Protein AF-A0A839TSL4-F1 (afdb_monomer_lite)

Organism: NCBI:txid297318

pLDDT: mean 90.88, std 10.9, range [43.31, 98.94]

Radius of gyration: 30.52 Å; chains: 1; bounding box: 76×39×92 Å

Sequence (622 aa):
MANESVNTYAGLSAAISSAPADGTQFTIEVTGDISNFGNALTIASGKNIVITSDANGLWTLTKSTSGFHFIVNGTLTLENILLNGNWNGVTTTSRFGGVTVGTASIAGGVLYLNAGAEVFNCFTSTAAEGGGITCVNGGTVIVDGATIRDNTKTGTNGGGGFYVNGPASIFIMNGGIITGNRATSNTTGSGGGISATTSSSVTINGGLISRNTAAINGGGVSCGSGAGFTMAGGTISENTSLSIGPTGDPSSTFGAGVFVSNGPFTMTGGTISRNILPRGNGGGISINSTIAATSASILISGGTISGNETTSSGSGGGIYINLSATTAVAVSISRSTISGNSSAINGGGVYVNSSTTARAAIIVSDSDIIGNRTNSNGGGIYGGNFSTIEIHDSTISNNVSTASNSTSNGGGGIFGNTSSQITVGSSIISGNSTTSNGGGIYGGGASSQVNVIGSRIFENLATVNGGGIFGFNNCQITVTGGAVIGGEQGNRAGNGGGICGFGGASGPSLVTIDGAAVVGNVASTNGGGVYLTGSSGNVSILVMESGAIAGNTALNGGGIHTGGTTYNNLTTGSGAVFGGNTSTAAFLPPANAAFVHPNILFASASIANHPVNNYDINFISG

InterPro domains:
  IPR006626 Parallel beta-helix repeat [SM00710] (73-103)
  IPR006626 Parallel beta-helix repeat [SM00710] (138-166)
  IPR006626 Parallel beta-helix repeat [SM00710] (173-198)
  IPR006626 Parallel beta-helix repeat [SM00710] (199-225)
  IPR006626 Parallel beta-helix repeat [SM00710] (226-262)
  IPR006626 Parallel beta-helix repeat [SM00710] (267-289)
  IPR006626 Parallel beta-helix repeat [SM00710] (295-323)
  IPR006626 Parallel beta-helix repeat [SM00710] (328-354)
  IPR006626 Parallel beta-helix repeat [SM00710] (513-534)
  IPR011050 Pectin lyase fold/virulence factor [SSF51126] (7-326)
  IPR011050 Pectin lyase fold/virulence factor [SSF51126] (294-583)

Foldseek 3Di:
DAPEEDAELVRVLVQLVPADLQQDEHEYEYAEEHQDQEEARENAHSGAYEYAYDPPAQYEDEYDDFDENYEFLHEYEYESYEWAQPDPPDPPGAWGYAYEADDPPGAEGEYHAAANYEFENIQGQDEQWEQHYEWDRQYEYEYHHYEFEHGEYEHYAYEQRYEFEAQNTEYEYQEHEQEHGEYQYQEDFYAQRYTYEHNYEYEYNEYEQEHGEYQAAHLRYEYEHAHAYEYAEYEQAHGEHANNHPVPDLADAHARRYEHEQYAYYHQEYEFEHAEYAGHEHQRYTYEHLDAPPHYAQYANYYEQEHGEHHARYEAQRYHYEYNYLEEYEHEHHHYEQEHGEYAEYAQREEYADHPRYEHEYAHENYEQEQGEYAAEAQRYEDHANYEYHAYNYEQALGEYAHDDDPFDYAQRYEYEALYEYEHECYEFALGEYQGEHQHGEFEHANTEAHYANYEFAHGEYAAYASRYEYYAQYEYAHYHAYEQYDCRHAEYQEQSRYEWEHEPNATHEYEAENYEQAQAEHAAFASRYEWYYDVPRTHAYDYAAYEQENAEYQFASRYETPDQQCPRYAYHQRYEYANADHDDWAADDPCNCVSCVRQCHYPHDPYNGLCGRRHYGHDDD

Structure (mmCIF, N/CA/C/O backbone):
data_AF-A0A839TSL4-F1
#
_entry.id   AF-A0A839TSL4-F1
#
loop_
_atom_site.group_PDB
_atom_site.id
_atom_site.type_symbol
_atom_site.label_atom_id
_atom_site.label_alt_id
_atom_site.label_comp_id
_atom_site.label_asym_id
_atom_site.label_entity_id
_atom_site.label_seq_id
_atom_site.pdbx_PDB_ins_code
_atom_site.Cartn_x
_atom_site.Cartn_y
_atom_site.Cartn_z
_atom_site.occupancy
_atom_site.B_iso_or_equiv
_atom_site.auth_seq_id
_atom_site.auth_comp_id
_atom_site.auth_asym_id
_atom_site.auth_atom_id
_atom_site.pdbx_PDB_model_num
ATOM 1 N N . MET A 1 1 ? -40.064 -5.586 26.794 1.00 61.91 1 MET A N 1
ATOM 2 C CA . MET A 1 1 ? -40.509 -4.661 27.860 1.00 61.91 1 MET A CA 1
ATOM 3 C C . MET A 1 1 ? -39.358 -4.533 28.835 1.00 61.91 1 MET A C 1
ATOM 5 O O . MET A 1 1 ? -38.753 -5.562 29.121 1.00 61.91 1 MET A O 1
ATOM 9 N N . ALA A 1 2 ? -39.015 -3.315 29.256 1.00 77.00 2 ALA A N 1
ATOM 10 C CA . ALA A 1 2 ? -37.927 -3.088 30.204 1.00 77.00 2 ALA A CA 1
ATOM 11 C C . ALA A 1 2 ? -38.200 -3.811 31.533 1.00 77.00 2 ALA A C 1
ATOM 13 O O . ALA A 1 2 ? -39.355 -3.954 31.938 1.00 77.00 2 ALA A O 1
ATOM 14 N N . ASN A 1 3 ? -37.144 -4.292 32.187 1.00 94.00 3 ASN A N 1
ATOM 15 C CA . ASN A 1 3 ? -37.243 -4.895 33.513 1.00 94.00 3 ASN A CA 1
ATOM 16 C C . ASN A 1 3 ? -37.333 -3.813 34.596 1.00 94.00 3 ASN A C 1
ATOM 18 O O . ASN A 1 3 ? -38.088 -3.975 35.549 1.00 94.00 3 ASN A O 1
ATOM 22 N N . GLU A 1 4 ? -36.602 -2.709 34.420 1.00 94.38 4 GLU A N 1
ATOM 23 C CA . GLU A 1 4 ? -36.649 -1.522 35.277 1.00 94.38 4 GLU A CA 1
ATOM 24 C C . GLU A 1 4 ? -36.501 -0.241 34.439 1.00 94.38 4 GLU A C 1
ATOM 26 O O . GLU A 1 4 ? -35.842 -0.257 33.397 1.00 94.38 4 GLU A O 1
ATOM 31 N N . SER A 1 5 ? -37.070 0.870 34.921 1.00 96.44 5 SER A N 1
ATOM 32 C CA . SER A 1 5 ? -36.901 2.208 34.334 1.00 96.44 5 SER A CA 1
ATOM 33 C C . SER A 1 5 ? -36.324 3.172 35.379 1.00 96.44 5 SER A C 1
ATOM 35 O O . SER A 1 5 ? -36.800 3.216 36.515 1.00 96.44 5 SER A O 1
ATOM 37 N N . VAL A 1 6 ? -35.295 3.945 35.021 1.00 97.56 6 VAL A N 1
ATOM 38 C CA . VAL A 1 6 ? -34.509 4.770 35.957 1.00 97.56 6 VAL A CA 1
ATOM 39 C C . VAL A 1 6 ? -34.157 6.142 35.372 1.00 97.56 6 VAL A C 1
ATOM 41 O O . VAL A 1 6 ? -33.946 6.288 34.177 1.00 97.56 6 VAL A O 1
ATOM 44 N N . ASN A 1 7 ? -34.018 7.158 36.224 1.00 96.12 7 ASN A N 1
ATOM 45 C CA . ASN A 1 7 ? -33.558 8.504 35.834 1.00 96.12 7 ASN A CA 1
ATOM 46 C C . ASN A 1 7 ? -32.541 9.106 36.821 1.00 96.12 7 ASN A C 1
ATOM 48 O O . ASN A 1 7 ? -32.287 10.307 36.823 1.00 96.12 7 ASN A O 1
ATOM 52 N N . THR A 1 8 ? -31.962 8.282 37.699 1.00 98.06 8 THR A N 1
ATOM 53 C CA . THR A 1 8 ? -30.935 8.710 38.657 1.00 98.06 8 THR A CA 1
ATOM 54 C C . THR A 1 8 ? -29.795 7.703 38.714 1.00 98.06 8 THR A C 1
ATOM 56 O O . THR A 1 8 ? -29.996 6.507 38.500 1.00 98.06 8 THR A O 1
ATOM 59 N N . TYR A 1 9 ? -28.596 8.168 39.079 1.00 97.81 9 TYR A N 1
ATOM 60 C CA . TYR A 1 9 ? -27.436 7.299 39.308 1.00 97.81 9 TYR A CA 1
ATOM 61 C C . TYR A 1 9 ? -27.724 6.205 40.353 1.00 97.81 9 TYR A C 1
ATOM 63 O O . TYR A 1 9 ? -27.360 5.047 40.160 1.00 97.81 9 TYR A O 1
ATOM 71 N N . ALA A 1 10 ? -28.404 6.556 41.451 1.00 97.88 10 ALA A N 1
ATOM 72 C CA . ALA A 1 10 ? -28.753 5.602 42.502 1.00 97.88 10 ALA A CA 1
ATOM 73 C C . ALA A 1 10 ? -29.732 4.529 42.000 1.00 97.88 10 ALA A C 1
ATOM 75 O O . ALA A 1 10 ? -29.532 3.352 42.292 1.00 97.88 10 ALA A O 1
ATOM 76 N N . GLY A 1 11 ? -30.735 4.926 41.206 1.00 98.06 11 GLY A N 1
ATOM 77 C CA . GLY A 1 11 ? -31.671 3.997 40.572 1.00 98.06 11 GLY A CA 1
ATOM 78 C C . GLY A 1 11 ? -30.964 3.034 39.624 1.00 98.06 11 GLY A C 1
ATOM 79 O O . GLY A 1 11 ? -31.117 1.826 39.756 1.00 98.06 11 GLY A O 1
ATOM 80 N N . LEU A 1 12 ? -30.105 3.548 38.738 1.00 98.31 12 LEU A N 1
ATOM 81 C CA . LEU A 1 12 ? -29.331 2.712 37.817 1.00 98.31 12 LEU A CA 1
ATOM 82 C C . LEU A 1 12 ? -28.403 1.733 38.557 1.00 98.31 12 LEU A C 1
ATOM 84 O O . LEU A 1 12 ? -28.317 0.560 38.201 1.00 98.31 12 LEU A O 1
ATOM 88 N N . SER A 1 13 ? -27.733 2.193 39.616 1.00 98.25 13 SER A N 1
ATOM 89 C CA . SER A 1 13 ? -26.886 1.347 40.466 1.00 98.25 13 SER A CA 1
ATOM 90 C C . SER A 1 13 ? -27.680 0.222 41.146 1.00 98.25 13 SER A C 1
ATOM 92 O O . SER A 1 13 ? -27.231 -0.928 41.182 1.00 98.25 13 SER A O 1
ATOM 94 N N . ALA A 1 14 ? -28.878 0.534 41.655 1.00 98.12 14 ALA A N 1
ATOM 95 C CA . ALA A 1 14 ? -29.768 -0.441 42.278 1.00 98.12 14 ALA A CA 1
ATOM 96 C C . ALA A 1 14 ? -30.274 -1.480 41.265 1.00 98.12 14 ALA A C 1
ATOM 98 O O . ALA A 1 14 ? -30.169 -2.673 41.543 1.00 98.12 14 ALA A O 1
ATOM 99 N N . ALA A 1 15 ? -30.702 -1.039 40.078 1.00 98.31 15 ALA A N 1
ATOM 100 C CA . ALA A 1 15 ? -31.161 -1.899 38.986 1.00 98.31 15 ALA A CA 1
ATOM 101 C C . ALA A 1 15 ? -30.065 -2.867 38.502 1.00 98.31 15 ALA A C 1
ATOM 103 O O . ALA A 1 15 ? -30.277 -4.066 38.330 1.00 98.31 15 ALA A O 1
ATOM 104 N N . ILE A 1 16 ? -28.832 -2.373 38.339 1.00 98.25 16 ILE A N 1
ATOM 105 C CA . ILE A 1 16 ? -27.687 -3.231 37.998 1.00 98.25 16 ILE A CA 1
ATOM 106 C C . ILE A 1 16 ? -27.415 -4.236 39.119 1.00 98.25 16 ILE A C 1
ATOM 108 O O . ILE A 1 16 ? -27.064 -5.385 38.846 1.00 98.25 16 ILE A O 1
ATOM 112 N N . SER A 1 17 ? -27.566 -3.832 40.381 1.00 97.56 17 SER A N 1
ATOM 113 C CA . SER A 1 17 ? -27.331 -4.701 41.536 1.00 97.56 17 SER A CA 1
ATOM 114 C C . SER A 1 17 ? -28.397 -5.797 41.666 1.00 97.56 17 SER A C 1
ATOM 116 O O . SER A 1 17 ? -28.023 -6.938 41.945 1.00 97.56 17 SER A O 1
ATOM 118 N N . SER A 1 18 ? -29.672 -5.486 41.398 1.00 96.62 18 SER A N 1
ATOM 119 C CA . SER A 1 18 ? -30.820 -6.408 41.478 1.00 96.62 18 SER A CA 1
ATOM 120 C C . SER A 1 18 ? -30.852 -7.447 40.354 1.00 96.62 18 SER A C 1
ATOM 122 O O . SER A 1 18 ? -31.370 -8.544 40.558 1.00 96.62 18 SER A O 1
ATOM 124 N N . ALA A 1 19 ? -30.268 -7.135 39.192 1.00 97.44 19 ALA A N 1
ATOM 125 C CA . ALA A 1 19 ? -30.267 -8.024 38.036 1.00 97.44 19 ALA A CA 1
ATOM 126 C C . ALA A 1 19 ? -29.684 -9.423 38.346 1.00 97.44 19 ALA A C 1
ATOM 128 O O . ALA A 1 19 ? -28.679 -9.525 39.066 1.00 97.44 19 ALA A O 1
ATOM 129 N N . PRO A 1 20 ? -30.249 -10.505 37.783 1.00 96.06 20 PRO A N 1
ATOM 130 C CA . PRO A 1 20 ? -29.781 -11.861 38.043 1.00 96.06 20 PRO A CA 1
ATOM 131 C C . PRO A 1 20 ? -28.359 -12.088 37.506 1.00 96.06 20 PRO A C 1
ATOM 133 O O . PRO A 1 20 ? -27.945 -11.513 36.499 1.00 96.06 20 PRO A O 1
ATOM 136 N N . ALA A 1 21 ? -27.595 -12.931 38.205 1.00 95.50 21 ALA A N 1
ATOM 137 C CA . ALA A 1 21 ? -26.231 -13.323 37.838 1.00 95.50 21 ALA A CA 1
ATOM 138 C C . ALA A 1 21 ? -26.186 -14.748 37.250 1.00 95.50 21 ALA A C 1
ATOM 140 O O . ALA A 1 21 ? -25.298 -15.534 37.574 1.00 95.50 21 ALA A O 1
ATOM 141 N N . ASP A 1 22 ? -27.176 -15.087 36.423 1.00 94.94 22 ASP A N 1
ATOM 142 C CA . ASP A 1 22 ? -27.363 -16.398 35.784 1.00 94.94 22 ASP A CA 1
ATOM 143 C C . ASP A 1 22 ? -27.288 -16.340 34.242 1.00 94.94 22 ASP A C 1
ATOM 145 O O . ASP A 1 22 ? -27.581 -17.318 33.559 1.00 94.94 22 ASP A O 1
ATOM 149 N N . GLY A 1 23 ? -26.880 -15.194 33.688 1.00 93.31 23 GLY A N 1
ATOM 150 C CA . GLY A 1 23 ? -26.771 -14.932 32.253 1.00 93.31 23 GLY A CA 1
ATOM 151 C C . GLY A 1 23 ? -28.055 -14.419 31.595 1.00 93.31 23 GLY A C 1
ATOM 152 O O . GLY A 1 23 ? -28.010 -14.004 30.432 1.00 93.31 23 GLY A O 1
ATOM 153 N N . THR A 1 24 ? -29.180 -14.395 32.315 1.00 96.06 24 THR A N 1
ATOM 154 C CA . THR A 1 24 ? -30.450 -13.881 31.791 1.00 96.06 24 THR A CA 1
ATOM 155 C C . THR A 1 24 ? -30.328 -12.397 31.456 1.00 96.06 24 THR A C 1
ATOM 157 O O . THR A 1 24 ? -29.818 -11.609 32.254 1.00 96.06 24 THR A O 1
ATOM 160 N N . GLN A 1 25 ? -30.797 -12.010 30.265 1.00 97.62 25 GLN A N 1
ATOM 161 C CA . GLN A 1 25 ? -30.801 -10.612 29.843 1.00 97.62 25 GLN A CA 1
ATOM 162 C C . GLN A 1 25 ? -31.725 -9.781 30.742 1.00 97.62 25 GLN A C 1
ATOM 164 O O . GLN A 1 25 ? -32.892 -10.124 30.932 1.00 97.62 25 GLN A O 1
ATOM 169 N N . PHE A 1 26 ? -31.206 -8.666 31.247 1.00 98.19 26 PHE A N 1
ATOM 170 C CA . PHE A 1 26 ? -31.924 -7.709 32.076 1.00 98.19 26 PHE A CA 1
ATOM 171 C C . PHE A 1 26 ? -31.821 -6.311 31.460 1.00 98.19 26 PHE A C 1
ATOM 173 O O . PHE A 1 26 ? -30.732 -5.748 31.348 1.00 98.19 26 PHE A O 1
ATOM 180 N N . THR A 1 27 ? -32.956 -5.762 31.034 1.00 98.38 27 THR A N 1
ATOM 181 C CA . THR A 1 27 ? -33.043 -4.475 30.333 1.00 98.38 27 THR A CA 1
ATOM 182 C C . THR A 1 27 ? -33.408 -3.355 31.296 1.00 98.38 27 THR A C 1
ATOM 184 O O . THR A 1 27 ? -34.450 -3.411 31.949 1.00 98.38 27 THR A O 1
ATOM 187 N N . ILE A 1 28 ? -32.572 -2.323 31.338 1.00 98.56 28 ILE A N 1
ATOM 188 C CA . ILE A 1 28 ? -32.767 -1.100 32.110 1.00 98.56 28 ILE A CA 1
ATOM 189 C C . ILE A 1 28 ? -33.008 0.045 31.130 1.00 98.56 28 ILE A C 1
ATOM 191 O O . ILE A 1 28 ? -32.162 0.346 30.286 1.00 98.56 28 ILE A O 1
ATOM 195 N N . GLU A 1 29 ? -34.158 0.687 31.260 1.00 98.06 29 GLU A N 1
ATOM 196 C CA . GLU A 1 29 ? -34.546 1.837 30.454 1.00 98.06 29 GLU A CA 1
ATOM 197 C C . GLU A 1 29 ? -34.241 3.136 31.212 1.00 98.06 29 GLU A C 1
ATOM 199 O O . GLU A 1 29 ? -34.671 3.336 32.347 1.00 98.06 29 GLU A O 1
ATOM 204 N N . VAL A 1 30 ? -33.470 4.030 30.606 1.00 98.25 30 VAL A N 1
ATOM 205 C CA . VAL A 1 30 ? -33.179 5.360 31.137 1.00 98.25 30 VAL A CA 1
ATOM 206 C C . VAL A 1 30 ? -34.250 6.319 30.629 1.00 98.25 30 VAL A C 1
ATOM 208 O O . VAL A 1 30 ? -34.520 6.351 29.434 1.00 98.25 30 VAL A O 1
ATOM 211 N N . THR A 1 31 ? -34.862 7.096 31.522 1.00 97.50 31 THR A N 1
ATOM 212 C CA . THR A 1 31 ? -36.000 7.986 31.197 1.00 97.50 31 THR A CA 1
ATOM 213 C C . THR A 1 31 ? -35.674 9.477 31.344 1.00 97.50 31 THR A C 1
ATOM 215 O O . THR A 1 31 ? -36.562 10.329 31.345 1.00 97.50 31 THR A O 1
ATOM 218 N N . GLY A 1 32 ? -34.395 9.808 31.525 1.00 97.69 32 GLY A N 1
ATOM 219 C CA . GLY A 1 32 ? -33.907 11.174 31.689 1.00 97.69 32 GLY A CA 1
ATOM 220 C C . GLY A 1 32 ? -32.389 11.233 31.845 1.00 97.69 32 GLY A C 1
ATOM 221 O O . GLY A 1 32 ? -31.753 10.236 32.193 1.00 97.69 32 GLY A O 1
ATOM 222 N N . ASP A 1 33 ? -31.803 12.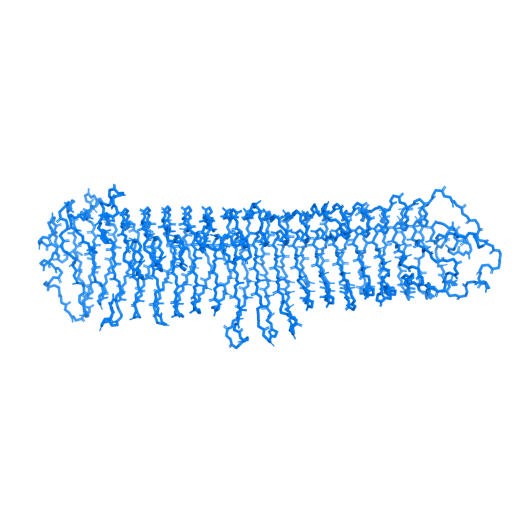411 31.625 1.00 98.12 33 ASP A N 1
ATOM 223 C CA . ASP A 1 33 ? -30.367 12.628 31.821 1.00 98.12 33 ASP A CA 1
ATOM 224 C C . ASP A 1 33 ? -29.932 12.347 33.267 1.00 98.12 33 ASP A C 1
ATOM 226 O O . ASP A 1 33 ? -30.522 12.836 34.233 1.00 98.12 33 ASP A O 1
ATOM 230 N N . ILE A 1 34 ? -28.815 11.633 33.416 1.00 98.06 34 ILE A N 1
ATOM 231 C CA . I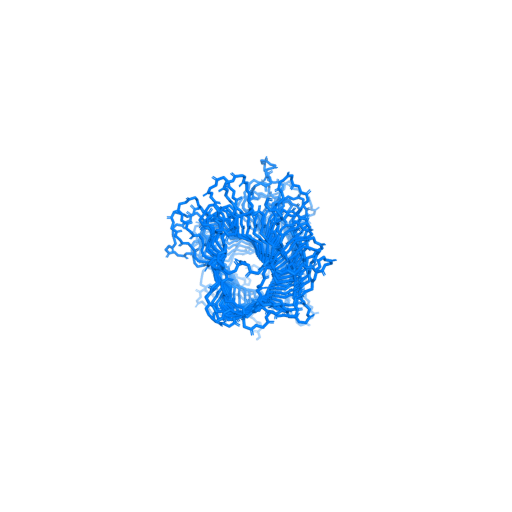LE A 1 34 ? -28.140 11.421 34.698 1.00 98.06 34 ILE A CA 1
ATOM 232 C C . ILE A 1 34 ? -26.883 12.291 34.704 1.00 98.06 34 ILE A C 1
ATOM 234 O O . ILE A 1 34 ? -25.802 11.874 34.288 1.00 98.06 34 ILE A O 1
ATOM 238 N N . SER A 1 35 ? -27.024 13.529 35.179 1.00 95.81 35 SER A N 1
ATOM 239 C CA . SER A 1 35 ? -25.956 14.543 35.160 1.00 95.81 35 SER A CA 1
ATOM 240 C C . SER A 1 35 ? -24.891 14.371 36.252 1.00 95.81 35 SER A C 1
ATOM 242 O O . SER A 1 35 ? -23.839 15.008 36.212 1.00 95.81 35 SER A O 1
ATOM 244 N N . ASN A 1 36 ? -25.154 13.519 37.244 1.00 94.00 36 ASN A N 1
ATOM 245 C CA . ASN A 1 36 ? -24.323 13.324 38.427 1.00 94.00 36 ASN A CA 1
ATOM 246 C C . ASN A 1 36 ? -23.755 11.900 38.526 1.00 94.00 36 ASN A C 1
ATOM 248 O O . ASN A 1 36 ? -23.693 11.343 39.624 1.00 94.00 36 ASN A O 1
ATOM 252 N N . PHE A 1 37 ? -23.329 11.307 37.406 1.00 96.88 37 PHE A N 1
ATOM 253 C CA . PHE A 1 37 ? -22.828 9.934 37.392 1.00 96.88 37 PHE A CA 1
ATOM 254 C C . PHE A 1 37 ? -21.549 9.800 38.238 1.00 96.88 37 PHE A C 1
ATOM 256 O O . PHE A 1 37 ? -20.458 10.244 37.851 1.00 96.88 37 PHE A O 1
ATOM 263 N N . GLY A 1 38 ? -21.722 9.190 39.414 1.00 94.25 38 GLY A N 1
ATOM 264 C CA . GLY A 1 38 ? -20.714 9.030 40.457 1.00 94.25 38 GLY A CA 1
ATOM 265 C C . GLY A 1 38 ? -19.699 7.941 40.130 1.00 94.25 38 GLY A C 1
ATOM 266 O O . GLY A 1 38 ? -19.148 7.908 39.037 1.00 94.25 38 GLY A O 1
ATOM 267 N N . ASN A 1 39 ? -19.395 7.064 41.084 1.00 95.12 39 ASN A N 1
ATOM 268 C CA . ASN A 1 39 ? -18.404 6.000 40.890 1.00 95.12 39 ASN A CA 1
ATOM 269 C C . ASN A 1 39 ? -18.781 5.050 39.738 1.00 95.12 39 ASN A C 1
ATOM 271 O O . ASN A 1 39 ? -19.937 4.966 39.335 1.00 95.12 39 ASN A O 1
ATOM 275 N N . ALA A 1 40 ? -17.792 4.324 39.214 1.00 96.06 40 ALA A N 1
ATOM 276 C CA . ALA A 1 40 ? -18.041 3.353 38.155 1.00 96.06 40 ALA A CA 1
ATOM 277 C C . ALA A 1 40 ? -19.028 2.268 38.619 1.00 96.06 40 ALA A C 1
ATOM 279 O O . ALA A 1 40 ? -18.893 1.736 39.724 1.00 96.06 40 ALA A O 1
ATOM 280 N N . LEU A 1 41 ? -19.988 1.922 37.761 1.00 98.00 41 LEU A N 1
ATOM 281 C CA . LEU A 1 41 ? -20.933 0.834 37.997 1.00 98.00 41 LEU A CA 1
ATOM 282 C C . LEU A 1 41 ? -20.373 -0.467 37.412 1.00 98.00 41 LEU A C 1
ATOM 284 O O . LEU A 1 41 ? -20.018 -0.540 36.234 1.00 98.00 41 LEU A O 1
ATOM 288 N N . THR A 1 42 ? -20.272 -1.501 38.245 1.00 96.81 42 THR A N 1
ATOM 289 C CA . THR A 1 42 ? -19.678 -2.784 37.849 1.00 96.81 42 THR A CA 1
ATOM 290 C C . THR A 1 42 ? -20.744 -3.751 37.354 1.00 96.81 42 THR A C 1
ATOM 292 O O . THR A 1 42 ? -21.632 -4.151 38.105 1.00 96.81 42 THR A O 1
ATOM 295 N N . ILE A 1 43 ? -20.597 -4.209 36.114 1.00 97.69 43 ILE A N 1
ATOM 296 C CA . ILE A 1 43 ? -21.332 -5.344 35.564 1.00 97.69 43 ILE A CA 1
ATOM 297 C C . ILE A 1 43 ? -20.550 -6.606 35.924 1.00 97.69 43 ILE A C 1
ATOM 299 O O . ILE A 1 43 ? -19.547 -6.936 35.288 1.00 97.69 43 ILE A O 1
ATOM 303 N N . ALA A 1 44 ? -20.954 -7.266 37.007 1.00 95.12 44 ALA A N 1
ATOM 304 C CA . ALA A 1 44 ? -20.281 -8.459 37.513 1.00 95.12 44 ALA A CA 1
ATOM 305 C C . ALA A 1 44 ? -20.391 -9.650 36.543 1.00 95.12 44 ALA A C 1
ATOM 307 O O . ALA A 1 44 ? -21.309 -9.716 35.725 1.00 95.12 44 ALA A O 1
ATOM 308 N N . SER A 1 45 ? -19.466 -10.608 36.667 1.00 92.94 45 SER A N 1
ATOM 309 C CA . SER A 1 45 ? -19.540 -11.873 35.925 1.00 92.94 45 SER A CA 1
ATOM 310 C C . SER A 1 45 ? -20.885 -12.571 36.168 1.00 92.94 45 SER A C 1
ATOM 312 O O . SER A 1 45 ? -21.453 -12.474 37.257 1.00 92.94 45 SER A O 1
ATOM 314 N N . GLY A 1 46 ? -21.418 -13.225 35.136 1.00 93.31 46 GLY A N 1
ATOM 315 C CA . GLY A 1 46 ? -22.746 -13.845 35.151 1.00 93.31 46 GLY A CA 1
ATOM 316 C C . GLY A 1 46 ? -23.917 -12.883 34.919 1.00 93.31 46 GLY A C 1
ATOM 317 O O . GLY A 1 46 ? -25.012 -13.352 34.635 1.00 93.31 46 GLY A O 1
ATOM 318 N N . LYS A 1 47 ? -23.731 -11.555 34.981 1.00 96.94 47 LYS A N 1
ATOM 319 C CA . LYS A 1 47 ? -24.792 -10.595 34.622 1.00 96.94 47 LYS A CA 1
ATOM 320 C C . LYS A 1 47 ? -24.803 -10.307 33.119 1.00 96.94 47 LYS A C 1
ATOM 322 O O . LYS A 1 47 ? -23.743 -10.213 32.497 1.00 96.94 47 LYS A O 1
ATOM 327 N N . ASN A 1 48 ? -25.996 -10.108 32.562 1.00 97.94 48 ASN A N 1
ATOM 328 C CA . ASN A 1 48 ? -26.224 -9.697 31.177 1.00 97.94 48 ASN A CA 1
ATOM 329 C C . ASN A 1 48 ? -27.175 -8.494 31.157 1.00 97.94 48 ASN A C 1
ATOM 331 O O . ASN A 1 48 ? -28.385 -8.650 31.289 1.00 97.94 48 ASN A O 1
ATOM 335 N N . ILE A 1 49 ? -26.615 -7.289 31.061 1.00 98.75 49 ILE A N 1
ATOM 336 C CA . ILE A 1 49 ? -27.351 -6.029 31.188 1.00 98.75 49 ILE A CA 1
ATOM 337 C C . ILE A 1 49 ? -27.491 -5.358 29.825 1.00 98.75 49 ILE A C 1
ATOM 339 O O . ILE A 1 49 ? -26.506 -5.214 29.103 1.00 98.75 49 ILE A O 1
ATOM 343 N N . VAL A 1 50 ? -28.690 -4.873 29.513 1.00 98.69 50 VAL A N 1
ATOM 344 C CA . VAL A 1 50 ? -28.945 -3.931 28.416 1.00 98.69 50 VAL A CA 1
ATOM 345 C C . VAL A 1 50 ? -29.320 -2.588 29.030 1.00 98.69 50 VAL A C 1
ATOM 347 O O . VAL A 1 50 ? -30.217 -2.540 29.866 1.00 98.69 50 VAL A O 1
ATOM 350 N N . ILE A 1 51 ? -28.646 -1.510 28.638 1.00 98.62 51 ILE A N 1
ATOM 351 C CA . ILE A 1 51 ? -29.015 -0.139 29.009 1.00 98.62 51 ILE A CA 1
ATOM 352 C C . ILE A 1 51 ? -29.422 0.593 27.739 1.00 98.62 51 ILE A C 1
ATOM 354 O O . ILE A 1 51 ? -28.640 0.668 26.787 1.00 98.62 51 ILE A O 1
ATOM 358 N N . THR A 1 52 ? -30.629 1.148 27.748 1.00 98.38 52 THR A N 1
ATOM 359 C CA . THR A 1 52 ? -31.158 1.923 26.628 1.00 98.38 52 THR A CA 1
ATOM 360 C C . THR A 1 52 ? -31.964 3.121 27.094 1.00 98.38 52 THR A C 1
ATOM 362 O O . THR A 1 52 ? -32.377 3.156 28.249 1.00 98.38 52 THR A O 1
ATOM 365 N N . SER A 1 53 ? -32.160 4.115 26.232 1.00 97.19 53 SER A N 1
ATOM 366 C CA . SER A 1 53 ? -33.104 5.199 26.506 1.00 97.19 53 SER A CA 1
ATOM 367 C C . SER A 1 53 ? -34.540 4.783 26.196 1.00 97.19 53 SER A C 1
ATOM 369 O O . SER A 1 53 ? -34.780 3.933 25.338 1.00 97.19 53 SER A O 1
ATOM 371 N N . ASP A 1 54 ? -35.492 5.406 26.884 1.00 93.00 54 ASP A N 1
ATOM 372 C CA . ASP A 1 54 ? -36.906 5.285 26.553 1.00 93.00 54 ASP A CA 1
ATOM 373 C C . ASP A 1 54 ? -37.253 5.937 25.204 1.00 93.00 54 ASP A C 1
ATOM 375 O O . ASP A 1 54 ? -36.458 6.622 24.560 1.00 93.00 54 ASP A O 1
ATOM 379 N N . ALA A 1 55 ? -38.498 5.750 24.770 1.00 89.19 55 ALA A N 1
ATOM 380 C CA . ALA A 1 55 ? -38.988 6.329 23.521 1.00 89.19 55 ALA A CA 1
ATOM 381 C C . ALA A 1 55 ? -39.085 7.871 23.535 1.00 89.19 55 ALA A C 1
ATOM 383 O O . ALA A 1 55 ? -39.394 8.462 22.499 1.00 89.19 55 ALA A O 1
ATOM 384 N N . ASN A 1 56 ? -38.867 8.528 24.683 1.00 85.12 56 ASN A N 1
ATOM 385 C CA . ASN A 1 56 ? -39.051 9.972 24.833 1.00 85.12 56 ASN A CA 1
ATOM 386 C C . ASN A 1 56 ? -37.800 10.772 24.464 1.00 85.12 56 ASN A C 1
ATOM 388 O O . ASN A 1 56 ? -37.905 11.975 24.213 1.00 85.12 56 ASN A O 1
ATOM 392 N N . GLY A 1 57 ? -36.625 10.146 24.418 1.00 88.25 57 GLY A N 1
ATOM 393 C CA . GLY A 1 57 ? -35.402 10.858 24.079 1.00 88.25 57 GLY A CA 1
ATOM 394 C C . GLY A 1 57 ? -34.162 9.984 24.086 1.00 88.25 57 GLY A C 1
ATOM 395 O O . GLY A 1 57 ? -34.193 8.827 24.474 1.00 88.25 57 GLY A O 1
ATOM 396 N N . LEU A 1 58 ? -33.051 10.569 23.645 1.00 94.31 58 LEU A N 1
ATOM 397 C CA . LEU A 1 58 ? -31.727 9.976 23.761 1.00 94.31 58 LEU A CA 1
ATOM 398 C C . LEU A 1 58 ? -31.036 10.593 24.982 1.00 94.31 58 LEU A C 1
ATOM 400 O O . LEU A 1 58 ? -30.689 11.774 24.957 1.00 94.31 58 LEU A O 1
ATOM 404 N N . TRP A 1 59 ? -30.871 9.816 26.051 1.00 98.12 59 TRP A N 1
ATOM 405 C CA . TRP A 1 59 ? -30.433 10.332 27.350 1.00 98.12 59 TRP A CA 1
ATOM 406 C C . TRP A 1 59 ? -28.931 10.206 27.579 1.00 98.12 59 TRP A C 1
ATOM 408 O O . TRP A 1 59 ? -28.266 9.290 27.087 1.00 98.12 59 TRP A O 1
ATOM 418 N N . THR A 1 60 ? -28.398 11.133 28.373 1.00 98.50 60 THR A N 1
ATOM 419 C CA . THR A 1 60 ? -26.972 11.237 28.672 1.00 98.50 60 THR A CA 1
ATOM 420 C C . THR A 1 60 ? -26.646 10.858 30.106 1.00 98.50 60 THR A C 1
ATOM 422 O O . THR A 1 60 ? -27.157 11.426 31.071 1.00 98.50 60 THR A O 1
ATOM 425 N N . LEU A 1 61 ? -25.690 9.945 30.246 1.00 98.50 61 LEU A N 1
ATOM 426 C CA . LEU A 1 61 ? -24.995 9.638 31.485 1.00 98.50 61 LEU A CA 1
ATOM 427 C C . LEU A 1 61 ? -23.725 10.494 31.526 1.00 98.50 61 LEU A C 1
ATOM 429 O O . LEU A 1 61 ? -22.778 10.245 30.781 1.00 98.50 61 LEU A O 1
ATOM 433 N N . THR A 1 62 ? -23.728 11.540 32.353 1.00 97.94 62 THR A N 1
ATOM 434 C CA . THR A 1 62 ? -22.623 12.506 32.438 1.00 97.94 62 THR A CA 1
ATOM 435 C C . THR A 1 62 ? -21.817 12.285 33.706 1.00 97.94 62 THR A C 1
ATOM 437 O O . THR A 1 62 ? -22.345 12.352 34.821 1.00 97.94 62 THR A O 1
ATOM 440 N N . LYS A 1 63 ? -20.514 12.049 33.542 1.00 95.69 63 LYS A N 1
ATOM 441 C CA . LYS A 1 63 ? -19.594 11.832 34.657 1.00 95.69 63 LYS A CA 1
ATOM 442 C C . LYS A 1 63 ? -19.465 13.078 35.548 1.00 95.69 63 LYS A C 1
ATOM 444 O O . LYS A 1 63 ? -19.269 14.190 35.057 1.00 95.69 63 LYS A O 1
ATOM 449 N N . SER A 1 64 ? -19.513 12.881 36.869 1.00 92.88 64 SER A N 1
ATOM 450 C CA . SER A 1 64 ? -19.323 13.944 37.878 1.00 92.88 64 SER A CA 1
ATOM 451 C C . SER A 1 64 ? -18.078 13.769 38.756 1.00 92.88 64 SER A C 1
ATOM 453 O O . SER A 1 64 ? -17.629 14.717 39.397 1.00 92.88 64 SER A O 1
ATOM 455 N N . THR A 1 65 ? -17.493 12.570 38.779 1.00 89.19 65 THR A N 1
ATOM 456 C CA . THR A 1 65 ? -16.259 12.250 39.523 1.00 89.19 65 THR A CA 1
ATOM 457 C C . THR A 1 65 ? -15.202 11.612 38.618 1.00 89.19 65 THR A C 1
ATOM 459 O O . THR A 1 65 ? -15.517 11.166 37.518 1.00 89.19 65 THR A O 1
ATOM 462 N N . SER A 1 66 ? -13.947 11.517 39.062 1.00 90.50 66 SER A N 1
ATOM 463 C CA . SER A 1 66 ? -12.914 10.776 38.318 1.00 90.50 66 SER A CA 1
ATOM 464 C C . SER A 1 66 ? -13.277 9.285 38.177 1.00 90.50 66 SER A C 1
ATOM 466 O O . SER A 1 66 ? -13.881 8.704 39.082 1.00 90.50 66 SER A O 1
ATOM 468 N N . GLY A 1 67 ? -12.912 8.659 37.055 1.00 92.38 67 GLY A N 1
ATOM 469 C CA . GLY A 1 67 ? -13.093 7.220 36.799 1.00 92.38 67 GLY A CA 1
ATOM 470 C C . GLY A 1 67 ? -13.971 6.881 35.589 1.00 92.38 67 GLY A C 1
ATOM 471 O O . GLY A 1 67 ? -14.414 7.770 34.866 1.00 92.38 67 GLY A O 1
ATOM 472 N N . PHE A 1 68 ? -14.219 5.583 35.378 1.00 95.62 68 PHE A N 1
ATOM 473 C CA . PHE A 1 68 ? -15.080 5.065 34.303 1.00 95.62 68 PHE A CA 1
ATOM 474 C C . PHE A 1 68 ? -16.575 5.245 34.608 1.00 95.62 68 PHE A C 1
ATOM 476 O O . PHE A 1 68 ? -16.953 5.371 35.773 1.00 95.62 68 PHE A O 1
ATOM 483 N N . HIS A 1 69 ? -17.431 5.194 33.582 1.00 98.25 69 HIS A N 1
ATOM 484 C CA . HIS A 1 69 ? -18.865 4.951 33.775 1.00 98.25 69 HIS A CA 1
ATOM 485 C C . HIS A 1 69 ? -19.102 3.501 34.200 1.00 98.25 69 HIS A C 1
ATOM 487 O O . HIS A 1 69 ? -19.739 3.253 35.222 1.00 98.25 69 HIS A O 1
ATOM 493 N N . PHE A 1 70 ? -18.537 2.546 33.453 1.00 98.06 70 PHE A N 1
ATOM 494 C CA . PHE A 1 70 ? -18.778 1.120 33.669 1.00 98.06 70 PHE A CA 1
ATOM 495 C C . PHE A 1 70 ? -17.489 0.300 33.742 1.00 98.06 70 PHE A C 1
ATOM 497 O O . PHE A 1 70 ? -16.525 0.557 33.016 1.00 98.06 70 PHE A O 1
ATOM 504 N N . ILE A 1 71 ? -17.508 -0.719 34.604 1.00 96.75 71 ILE A N 1
ATOM 505 C CA . ILE A 1 71 ? -16.529 -1.813 34.650 1.00 96.75 71 ILE A CA 1
ATOM 506 C C . ILE A 1 71 ? -17.263 -3.090 34.244 1.00 96.75 71 ILE A C 1
ATOM 508 O O . ILE A 1 71 ? -18.179 -3.518 34.941 1.00 96.75 71 ILE A O 1
ATOM 512 N N . VAL A 1 72 ? -16.882 -3.703 33.128 1.00 97.75 72 VAL A N 1
ATOM 513 C CA . VAL A 1 72 ? -17.611 -4.822 32.522 1.00 97.75 72 VAL A CA 1
ATOM 514 C C . VAL A 1 72 ? -16.819 -6.115 32.679 1.00 97.75 72 VAL A C 1
ATOM 516 O O . VAL A 1 72 ? -15.850 -6.344 31.963 1.00 97.75 72 VAL A O 1
ATOM 519 N N . ASN A 1 73 ? -17.259 -6.962 33.611 1.00 95.69 73 ASN A N 1
ATOM 520 C CA . ASN A 1 73 ? -16.776 -8.336 33.798 1.00 95.69 73 ASN A CA 1
ATOM 521 C C . ASN A 1 73 ? -17.823 -9.384 33.355 1.00 95.69 73 ASN A C 1
ATOM 523 O O . ASN A 1 73 ? -17.482 -10.546 33.158 1.00 95.69 73 ASN A O 1
ATOM 527 N N . GLY A 1 74 ? -19.098 -8.989 33.241 1.00 95.88 74 GLY A N 1
ATOM 528 C CA . GLY A 1 74 ? -20.187 -9.756 32.623 1.00 95.88 74 GLY A CA 1
ATOM 529 C C . GLY A 1 74 ? -20.442 -9.317 31.180 1.00 95.88 74 GLY A C 1
ATOM 530 O O . GLY A 1 74 ? -19.503 -9.045 30.439 1.00 95.88 74 GLY A O 1
ATOM 531 N N . THR A 1 75 ? -21.710 -9.210 30.785 1.00 98.06 75 THR A N 1
ATOM 532 C CA . THR A 1 75 ? -22.119 -8.664 29.480 1.00 98.06 75 THR A CA 1
ATOM 533 C C . THR A 1 75 ? -22.862 -7.347 29.661 1.00 98.06 75 THR A C 1
ATOM 535 O O . THR A 1 75 ? -23.806 -7.276 30.448 1.00 98.06 75 THR A O 1
ATOM 538 N N . LEU A 1 76 ? -22.445 -6.315 28.930 1.00 98.81 76 LEU A N 1
ATOM 539 C CA . LEU A 1 76 ? -23.124 -5.026 28.846 1.00 98.81 76 LEU A CA 1
ATOM 540 C C . LEU A 1 76 ? -23.468 -4.725 27.390 1.00 98.81 76 LEU A C 1
ATOM 542 O O . LEU A 1 76 ? -22.590 -4.752 26.534 1.00 98.81 76 LEU A O 1
ATOM 546 N N . THR A 1 77 ? -24.721 -4.386 27.126 1.00 98.81 77 THR A N 1
ATOM 547 C CA . THR A 1 77 ? -25.171 -3.814 25.857 1.00 98.81 77 THR A CA 1
ATOM 548 C C . THR A 1 77 ? -25.596 -2.376 26.090 1.00 98.81 77 THR A C 1
ATOM 550 O O . THR A 1 77 ? -26.396 -2.106 26.985 1.00 98.81 77 THR A O 1
ATOM 553 N N . LEU A 1 78 ? -25.057 -1.463 25.291 1.00 98.75 78 LEU A N 1
ATOM 554 C CA . LEU A 1 78 ? -25.479 -0.070 25.229 1.00 98.75 78 LEU A CA 1
ATOM 555 C C . LEU A 1 78 ? -26.150 0.168 23.878 1.00 98.75 78 LEU A C 1
ATOM 557 O O . LEU A 1 78 ? -25.554 -0.113 22.838 1.00 98.75 78 LEU A O 1
ATOM 561 N N . GLU A 1 79 ? -27.367 0.696 23.897 1.00 97.50 79 GLU A N 1
ATOM 562 C CA . GLU A 1 79 ? -28.156 1.008 22.702 1.00 97.50 79 GLU A CA 1
ATOM 563 C C . GLU A 1 79 ? -28.930 2.301 22.940 1.00 97.50 79 GLU A C 1
ATOM 565 O O . GLU A 1 79 ? -29.564 2.427 23.981 1.00 97.50 79 GLU A O 1
ATOM 570 N N . ASN A 1 80 ? -28.909 3.257 22.007 1.00 97.44 80 ASN A N 1
ATOM 571 C CA . ASN A 1 80 ? -29.581 4.553 22.187 1.00 97.44 80 ASN A CA 1
ATOM 572 C C . ASN A 1 80 ? -29.281 5.185 23.559 1.00 97.44 80 ASN A C 1
ATOM 574 O O . ASN A 1 80 ? -30.195 5.514 24.307 1.00 97.44 80 ASN A O 1
ATOM 578 N N . ILE A 1 81 ? -28.010 5.314 23.938 1.00 98.38 81 ILE A N 1
ATOM 579 C CA . ILE A 1 81 ? -27.613 5.925 25.214 1.00 98.38 81 ILE A CA 1
ATOM 580 C C . ILE A 1 81 ? -26.263 6.630 25.078 1.00 98.38 81 ILE A C 1
ATOM 582 O O . ILE A 1 81 ? -25.340 6.127 24.437 1.00 98.38 81 ILE A O 1
ATOM 586 N N . LEU A 1 82 ? -26.131 7.802 25.691 1.00 98.62 82 LEU A N 1
ATOM 587 C CA . LEU A 1 82 ? -24.955 8.655 25.558 1.00 98.62 82 LEU A CA 1
ATOM 588 C C . LEU A 1 82 ? -24.096 8.589 26.825 1.00 98.62 82 LEU A C 1
ATOM 590 O O . LEU A 1 82 ? -24.570 8.893 27.917 1.00 98.62 82 LEU A O 1
ATOM 594 N N . LEU A 1 83 ? -22.816 8.243 26.695 1.00 98.69 83 LEU A N 1
ATOM 595 C CA . LEU A 1 83 ? -21.831 8.321 27.774 1.00 98.69 83 LEU A CA 1
ATOM 596 C C . LEU A 1 83 ? -20.934 9.541 27.564 1.00 98.69 83 LEU A C 1
ATOM 598 O O . LEU A 1 83 ? -20.075 9.543 26.680 1.00 98.69 83 LEU A O 1
ATOM 602 N N . ASN A 1 84 ? -21.106 10.558 28.407 1.00 98.25 84 ASN A N 1
ATOM 603 C CA . ASN A 1 84 ? -20.322 11.788 28.367 1.00 98.25 84 ASN A CA 1
ATOM 604 C C . ASN A 1 84 ? -19.304 11.805 29.508 1.00 98.25 84 ASN A C 1
ATOM 606 O O . ASN A 1 84 ? -19.664 11.925 30.682 1.00 98.25 84 ASN A O 1
ATOM 610 N N . GLY A 1 85 ? -18.016 11.730 29.174 1.00 96.69 85 GLY A N 1
ATOM 611 C CA . GLY A 1 85 ? -16.953 11.808 30.174 1.00 96.69 85 GLY A CA 1
ATOM 612 C C . GLY A 1 85 ? -16.845 13.164 30.869 1.00 96.69 85 GLY A C 1
ATOM 613 O O . GLY A 1 85 ? -16.270 13.227 31.951 1.00 96.69 85 GLY A O 1
ATOM 614 N N . ASN A 1 86 ? -17.441 14.220 30.307 1.00 94.50 86 ASN A N 1
ATOM 615 C CA . ASN A 1 86 ? -17.432 15.574 30.859 1.00 94.50 86 ASN A CA 1
ATOM 616 C C . ASN A 1 86 ? -16.012 16.121 31.096 1.00 94.50 86 ASN A C 1
ATOM 618 O O . ASN A 1 86 ? -15.769 16.885 32.034 1.00 94.50 86 ASN A O 1
ATOM 622 N N . TRP A 1 87 ? -15.045 15.716 30.266 1.00 91.50 87 TRP A N 1
ATOM 623 C CA . TRP A 1 87 ? -13.706 16.276 30.354 1.00 91.50 87 TRP A CA 1
ATOM 624 C C . TRP A 1 87 ? -13.717 17.742 29.903 1.00 91.50 87 TRP A C 1
ATOM 626 O O . TRP A 1 87 ? -14.273 18.096 28.867 1.00 91.50 87 TRP A O 1
ATOM 636 N N . ASN A 1 88 ? -13.100 18.611 30.701 1.00 84.69 88 ASN A N 1
ATOM 637 C CA . ASN A 1 88 ? -13.060 20.059 30.481 1.00 84.69 88 ASN A CA 1
ATOM 638 C C . ASN A 1 88 ? -11.709 20.547 29.923 1.00 84.69 88 ASN A C 1
ATOM 640 O O . ASN A 1 88 ? -11.415 21.740 29.971 1.00 84.69 88 ASN A O 1
ATOM 644 N N . GLY A 1 89 ? -10.855 19.631 29.455 1.00 79.75 89 GLY A N 1
ATOM 645 C CA . GLY A 1 89 ? -9.524 19.952 28.933 1.00 79.75 89 GLY A CA 1
ATOM 646 C C . GLY A 1 89 ? -8.417 20.061 29.991 1.00 79.75 89 GLY A C 1
ATOM 647 O O . GLY A 1 89 ? -7.255 20.250 29.633 1.00 79.75 89 GLY A O 1
ATOM 648 N N . VAL A 1 90 ? -8.729 19.924 31.285 1.00 75.06 90 VAL A N 1
ATOM 649 C CA . VAL A 1 90 ? -7.741 20.044 32.371 1.00 75.06 90 VAL A CA 1
ATOM 650 C C . VAL A 1 90 ? -7.129 18.674 32.704 1.00 75.06 90 VAL A C 1
ATOM 652 O O . VAL A 1 90 ? -7.839 17.700 32.950 1.00 75.06 90 VAL A O 1
ATOM 655 N N . THR A 1 91 ? -5.794 18.582 32.731 1.00 68.88 91 THR A N 1
ATOM 656 C CA . THR A 1 91 ? -5.025 17.325 32.890 1.00 68.88 91 THR A CA 1
ATOM 657 C C . THR A 1 91 ? -4.626 16.991 34.335 1.00 68.88 91 THR A C 1
ATOM 659 O O . THR A 1 91 ? -3.824 16.089 34.559 1.00 68.88 91 THR A O 1
ATOM 662 N N . THR A 1 92 ? -5.176 17.686 35.335 1.00 64.94 92 THR A N 1
ATOM 663 C CA . THR A 1 92 ? -4.850 17.484 36.765 1.00 64.94 92 THR A CA 1
ATOM 664 C C . THR A 1 92 ? -5.457 16.215 37.371 1.00 64.94 92 THR A C 1
ATOM 666 O O . THR A 1 92 ? -5.180 15.882 38.520 1.00 64.94 92 THR A O 1
ATOM 669 N N . THR A 1 93 ? -6.286 15.499 36.614 1.00 64.75 93 THR A N 1
ATOM 670 C CA . THR A 1 93 ? -6.957 14.262 37.027 1.00 64.75 93 THR A CA 1
ATOM 671 C C . THR A 1 93 ? -6.476 13.084 36.185 1.00 64.75 93 THR A C 1
ATOM 673 O O . THR A 1 93 ? -5.913 13.258 35.103 1.00 64.75 93 THR A O 1
ATOM 676 N N . SER A 1 94 ? -6.668 11.862 36.685 1.00 81.38 94 SER A N 1
ATOM 677 C CA . SER A 1 94 ? -6.231 10.662 35.973 1.00 81.38 94 SER A CA 1
ATOM 678 C C . SER A 1 94 ? -7.219 10.189 34.907 1.00 81.38 94 SER A C 1
ATOM 680 O O . SER A 1 94 ? -6.765 9.650 33.900 1.00 81.38 94 SER A O 1
ATOM 682 N N . ARG A 1 95 ? -8.539 10.368 35.103 1.00 89.62 95 ARG A N 1
ATOM 683 C CA . ARG A 1 95 ? -9.567 9.772 34.233 1.00 89.62 95 ARG A CA 1
ATOM 684 C C . ARG A 1 95 ? -10.951 10.417 34.339 1.00 89.62 95 ARG A C 1
ATOM 686 O O . ARG A 1 95 ? -11.400 10.712 35.440 1.00 89.62 95 ARG A O 1
ATOM 693 N N . PHE A 1 96 ? -11.670 10.499 33.223 1.00 90.50 96 PHE A N 1
ATOM 694 C CA . PHE A 1 96 ? -13.061 10.938 33.139 1.00 90.50 96 PHE A CA 1
ATOM 695 C C . PHE A 1 96 ? -13.844 10.138 32.092 1.00 90.50 96 PHE A C 1
ATOM 697 O O . PHE A 1 96 ? -13.586 10.249 30.898 1.00 90.50 96 PHE A O 1
ATOM 704 N N . GLY A 1 97 ? -14.830 9.367 32.545 1.00 92.44 97 GLY A N 1
ATOM 705 C CA . GLY A 1 97 ? -15.772 8.660 31.686 1.00 92.44 97 GLY A CA 1
ATOM 706 C C . GLY A 1 97 ? -15.232 7.378 31.063 1.00 92.44 97 GLY A C 1
ATOM 707 O O . GLY A 1 97 ? -14.220 6.825 31.489 1.00 92.44 97 GLY A O 1
ATOM 708 N N . GLY A 1 98 ? -15.962 6.887 30.065 1.00 96.19 98 GLY A N 1
ATOM 709 C CA . GLY A 1 98 ? -15.606 5.679 29.335 1.00 96.19 98 GLY A CA 1
ATOM 710 C C . GLY A 1 98 ? -16.021 4.360 29.985 1.00 96.19 98 GLY A C 1
ATOM 711 O O . GLY A 1 98 ? -16.749 4.329 30.981 1.00 96.19 98 GLY A O 1
ATOM 712 N N . VAL A 1 99 ? -15.542 3.262 29.404 1.00 97.75 99 VAL A N 1
ATOM 713 C CA . VAL A 1 99 ? -15.820 1.886 29.841 1.00 97.75 99 VAL A CA 1
ATOM 714 C C . VAL A 1 99 ? -14.520 1.092 29.905 1.00 97.75 99 VAL A C 1
ATOM 716 O O . VAL A 1 99 ? -13.679 1.206 29.016 1.00 97.75 99 VAL A O 1
ATOM 719 N N . THR A 1 100 ? -14.364 0.249 30.923 1.00 96.12 100 THR A N 1
ATOM 720 C CA . THR A 1 100 ? -13.350 -0.814 30.908 1.00 96.12 100 THR A CA 1
ATOM 721 C C . THR A 1 100 ? -14.022 -2.175 30.807 1.00 96.12 100 THR A C 1
ATOM 723 O O . THR A 1 100 ? -14.979 -2.447 31.527 1.00 96.12 100 THR A O 1
ATOM 726 N N . VAL A 1 101 ? -13.525 -3.021 29.911 1.00 96.50 101 VAL A N 1
ATOM 727 C CA . VAL A 1 101 ? -13.953 -4.403 29.692 1.00 96.50 101 VAL A CA 1
ATOM 728 C C . VAL A 1 101 ? -12.810 -5.307 30.118 1.00 96.50 101 VAL A C 1
ATOM 730 O O . VAL A 1 101 ? -11.708 -5.232 29.567 1.00 96.50 101 VAL A O 1
ATOM 733 N N . GLY A 1 102 ? -13.070 -6.105 31.145 1.00 88.94 102 GLY A N 1
ATOM 734 C CA . GLY A 1 102 ? -12.041 -6.780 31.918 1.00 88.94 102 GLY A CA 1
ATOM 735 C C . GLY A 1 102 ? -11.301 -5.845 32.870 1.00 88.94 102 GLY A C 1
ATOM 736 O O . GLY A 1 102 ? -11.383 -4.611 32.809 1.00 88.94 102 GLY A O 1
ATOM 737 N N . THR A 1 103 ? -10.561 -6.461 33.788 1.00 80.81 103 THR A N 1
ATOM 738 C CA . THR A 1 103 ? -9.671 -5.774 34.732 1.00 80.81 103 THR A CA 1
ATOM 739 C C . THR A 1 103 ? -8.360 -6.547 34.875 1.00 80.81 103 THR A C 1
ATOM 741 O O . THR A 1 103 ? -8.228 -7.674 34.397 1.00 80.81 103 THR A O 1
ATOM 744 N N . ALA A 1 104 ? -7.373 -5.962 35.560 1.00 71.06 104 ALA A N 1
ATOM 745 C CA . ALA A 1 104 ? -6.081 -6.614 35.789 1.00 71.06 104 ALA A CA 1
ATOM 746 C C . ALA A 1 104 ? -6.187 -7.953 36.550 1.00 71.06 104 ALA A C 1
ATOM 748 O O . ALA A 1 104 ? -5.311 -8.800 36.406 1.00 71.06 104 ALA A O 1
ATOM 749 N N . SER A 1 105 ? -7.241 -8.152 37.351 1.00 74.19 105 SER A N 1
ATOM 750 C CA . SER A 1 105 ? -7.440 -9.345 38.187 1.00 74.19 105 SER A CA 1
ATOM 751 C C . SER A 1 105 ? -8.582 -10.256 37.729 1.00 74.19 105 SER A C 1
ATOM 753 O O . SER A 1 105 ? -8.700 -11.368 38.240 1.00 74.19 105 SER A O 1
ATOM 755 N N . ILE A 1 106 ? -9.421 -9.815 36.787 1.00 72.44 106 ILE A N 1
ATOM 756 C CA . ILE A 1 106 ? -10.583 -10.571 36.302 1.00 72.44 106 ILE A CA 1
ATOM 757 C C . ILE A 1 106 ? -10.488 -10.677 34.785 1.00 72.44 106 ILE A C 1
ATOM 759 O O . ILE A 1 106 ? -10.432 -9.658 34.093 1.00 72.44 106 ILE A O 1
ATOM 763 N N . ALA A 1 107 ? -10.451 -11.913 34.288 1.00 74.69 107 ALA A N 1
ATOM 764 C CA . ALA A 1 107 ? -10.467 -12.183 32.860 1.00 74.69 107 ALA A CA 1
ATOM 765 C C . ALA A 1 107 ? -11.871 -11.964 32.280 1.00 74.69 107 ALA A C 1
ATOM 767 O O . ALA A 1 107 ? -12.865 -12.377 32.879 1.00 74.69 107 ALA A O 1
ATOM 768 N N . GLY A 1 108 ? -11.930 -11.375 31.088 1.00 75.19 108 GLY A N 1
ATOM 769 C CA . GLY A 1 108 ? -13.132 -11.337 30.261 1.00 75.19 108 GLY A CA 1
ATOM 770 C C . GLY A 1 108 ? -14.059 -10.140 30.472 1.00 75.19 108 GLY A C 1
ATOM 771 O O . GLY A 1 108 ? -13.671 -9.093 30.978 1.00 75.19 108 GLY A O 1
ATOM 772 N N . GLY A 1 109 ? -15.293 -10.312 30.004 1.00 94.00 109 GLY A N 1
ATOM 773 C CA . GLY A 1 109 ? -16.302 -9.270 29.845 1.00 94.00 109 GLY A CA 1
ATOM 774 C C . GLY A 1 109 ? -16.636 -9.051 28.369 1.00 94.00 109 GLY A C 1
ATOM 775 O O . GLY A 1 109 ? -15.761 -9.157 27.507 1.00 94.00 109 GLY A O 1
ATOM 776 N N . VAL A 1 110 ? -17.899 -8.756 28.070 1.00 97.81 110 VAL A N 1
ATOM 777 C CA . VAL A 1 110 ? -18.359 -8.461 26.708 1.00 97.81 110 VAL A CA 1
ATOM 778 C C . VAL A 1 110 ? -19.115 -7.142 26.704 1.00 97.81 110 VAL A C 1
ATOM 780 O O . VAL A 1 110 ? -20.060 -6.962 27.470 1.00 97.81 110 VAL A O 1
ATOM 783 N N . LEU A 1 111 ? -18.701 -6.225 25.837 1.00 98.69 111 LEU A N 1
ATOM 784 C CA . LEU A 1 111 ? -19.385 -4.961 25.601 1.00 98.69 111 LEU A CA 1
ATOM 785 C C . LEU A 1 111 ? -19.929 -4.924 24.173 1.00 98.69 111 LEU A C 1
ATOM 787 O O . LEU A 1 111 ? -19.152 -4.945 23.218 1.00 98.69 111 LEU A O 1
ATOM 791 N N . TYR A 1 112 ? -21.246 -4.806 24.050 1.00 98.75 112 TYR A N 1
ATOM 792 C CA . TYR A 1 112 ? -21.937 -4.491 22.805 1.00 98.75 112 TYR A CA 1
ATOM 793 C C . TYR A 1 112 ? -22.257 -2.996 22.762 1.00 98.75 112 TYR A C 1
ATOM 795 O O . TYR A 1 112 ? -22.858 -2.446 23.688 1.00 98.75 112 TYR A O 1
ATOM 803 N N . LEU A 1 113 ? -21.833 -2.341 21.687 1.00 98.69 113 LEU A N 1
ATOM 804 C CA . LEU A 1 113 ? -22.076 -0.933 21.396 1.00 98.69 113 LEU A CA 1
ATOM 805 C C . LEU A 1 113 ? -22.937 -0.849 20.136 1.00 98.69 113 LEU A C 1
ATOM 807 O O . LEU A 1 113 ? -22.411 -0.808 19.020 1.00 98.69 113 LEU A O 1
ATOM 811 N N . ASN A 1 114 ? -24.251 -0.844 20.334 1.00 98.31 114 ASN A N 1
ATOM 812 C CA . ASN A 1 114 ? -25.236 -0.867 19.259 1.00 98.31 114 ASN A CA 1
ATOM 813 C C . ASN A 1 114 ? -25.553 0.549 18.756 1.00 98.31 114 ASN A C 1
ATOM 815 O O . ASN A 1 114 ? -25.101 1.557 19.310 1.00 98.31 114 ASN A O 1
ATOM 819 N N . ALA A 1 115 ? -26.350 0.626 17.691 1.00 96.81 115 ALA A N 1
ATOM 820 C CA . ALA A 1 115 ? -26.830 1.880 17.125 1.00 96.81 115 ALA A CA 1
ATOM 821 C C . ALA A 1 115 ? -27.402 2.840 18.191 1.00 96.81 115 ALA A C 1
ATOM 823 O O . ALA A 1 115 ? -28.029 2.441 19.174 1.00 96.81 115 ALA A O 1
ATOM 824 N N . GLY A 1 116 ? -27.121 4.130 18.006 1.00 96.19 116 GLY A N 1
ATOM 825 C CA . GLY A 1 116 ? -27.535 5.199 18.918 1.00 96.19 116 GLY A CA 1
ATOM 826 C C . GLY A 1 116 ? -26.753 5.277 20.233 1.00 96.19 116 GLY A C 1
ATOM 827 O O . GLY A 1 116 ? -26.920 6.251 20.963 1.00 96.19 116 GLY A O 1
ATOM 828 N N . ALA A 1 117 ? -25.887 4.309 20.555 1.00 98.50 117 ALA A N 1
ATOM 829 C CA . ALA A 1 117 ? -24.956 4.477 21.662 1.00 98.50 117 ALA A CA 1
ATOM 830 C C . ALA A 1 117 ? -23.824 5.447 21.283 1.00 98.50 117 ALA A C 1
ATOM 832 O O . ALA A 1 117 ? -23.263 5.356 20.185 1.00 98.50 117 ALA A O 1
ATOM 833 N N . GLU A 1 118 ? -23.440 6.335 22.205 1.00 98.69 118 GLU A N 1
ATOM 834 C CA . GLU A 1 118 ? -22.232 7.153 22.056 1.00 98.69 118 GLU A CA 1
ATOM 835 C C . GLU A 1 118 ? -21.308 7.072 23.268 1.00 98.69 118 GLU A C 1
ATOM 837 O O . GLU A 1 118 ? -21.758 7.071 24.411 1.00 98.69 118 GLU A O 1
ATOM 842 N N . VAL A 1 119 ? -19.997 7.082 23.020 1.00 98.69 119 VAL A N 1
ATOM 843 C CA . VAL A 1 119 ? -18.974 7.298 24.052 1.00 98.69 119 VAL A CA 1
ATOM 844 C C . VAL A 1 119 ? -18.125 8.486 23.640 1.00 98.69 119 VAL A C 1
ATOM 846 O O . VAL A 1 119 ? -17.382 8.412 22.654 1.00 98.69 119 VAL A O 1
ATOM 849 N N . PHE A 1 120 ? -18.250 9.591 24.375 1.00 98.38 120 PHE A N 1
ATOM 850 C CA . PHE A 1 120 ? -17.612 10.836 23.978 1.00 98.38 120 PHE A CA 1
ATOM 851 C C . PHE A 1 120 ? -17.109 11.696 25.127 1.00 98.38 120 PHE A C 1
ATOM 853 O O . PHE A 1 120 ? -17.506 11.538 26.285 1.00 98.38 120 PHE A O 1
ATOM 860 N N . ASN A 1 121 ? -16.210 12.621 24.776 1.00 96.75 121 ASN A N 1
ATOM 861 C CA . ASN A 1 121 ? -15.593 13.574 25.698 1.00 96.75 121 ASN A CA 1
ATOM 862 C C . ASN A 1 121 ? -14.998 12.899 26.952 1.00 96.75 121 ASN A C 1
ATOM 864 O O . ASN A 1 121 ? -15.048 13.433 28.064 1.00 96.75 121 ASN A O 1
ATOM 868 N N . CYS A 1 122 ? -14.485 11.678 26.778 1.00 96.62 122 CYS A N 1
ATOM 869 C CA . CYS A 1 122 ? -13.799 10.933 27.822 1.00 96.62 122 CYS A CA 1
ATOM 870 C C . CYS A 1 122 ? -12.294 11.215 27.787 1.00 96.62 122 CYS A C 1
ATOM 872 O O . CYS A 1 122 ? -11.727 11.601 26.760 1.00 96.62 122 CYS A O 1
ATOM 874 N N . PHE A 1 123 ? -11.640 11.033 28.930 1.00 94.38 123 PHE A N 1
ATOM 875 C CA . PHE A 1 123 ? -10.228 11.345 29.101 1.00 94.38 123 PHE A CA 1
ATOM 876 C C . PHE A 1 123 ? -9.516 10.343 30.003 1.00 94.38 123 PHE A C 1
ATOM 878 O O . PHE A 1 123 ? -10.056 9.934 31.028 1.00 94.38 123 PHE A O 1
ATOM 885 N N . THR A 1 124 ? -8.262 10.018 29.684 1.00 92.25 124 THR A N 1
ATOM 886 C CA . THR A 1 124 ? -7.348 9.375 30.639 1.00 92.25 124 THR A CA 1
ATOM 887 C C . THR A 1 124 ? -5.894 9.811 30.441 1.00 92.25 124 THR A C 1
ATOM 889 O O . THR A 1 124 ? -5.381 9.923 29.321 1.00 92.25 124 THR A O 1
ATOM 892 N N . SER A 1 125 ? -5.193 10.021 31.553 1.00 90.56 125 SER A N 1
ATOM 893 C CA . SER A 1 125 ? -3.733 10.153 31.618 1.00 90.56 125 SER A CA 1
ATOM 894 C C . SER A 1 125 ? -3.063 8.895 32.189 1.00 90.56 125 SER A C 1
ATOM 896 O O . SER A 1 125 ? -1.839 8.778 32.153 1.00 90.56 125 SER A O 1
ATOM 898 N N . THR A 1 126 ? -3.839 7.909 32.653 1.00 89.19 126 THR A N 1
ATOM 899 C CA . THR A 1 126 ? -3.328 6.638 33.190 1.00 89.19 126 THR A CA 1
ATOM 900 C C . THR A 1 126 ? -2.737 5.772 32.087 1.00 89.19 126 THR A C 1
ATOM 902 O O . THR A 1 126 ? -3.368 5.599 31.051 1.00 89.19 126 THR A O 1
ATOM 905 N N . ALA A 1 127 ? -1.541 5.217 32.290 1.00 87.50 127 ALA A N 1
ATOM 906 C CA . ALA A 1 127 ? -0.884 4.342 31.318 1.00 87.50 127 ALA A CA 1
ATOM 907 C C . ALA A 1 127 ? -1.702 3.074 30.995 1.00 87.50 127 ALA A C 1
ATOM 909 O O . ALA A 1 127 ? -2.384 2.556 31.874 1.00 87.50 127 ALA A O 1
ATOM 910 N N . ALA A 1 128 ? -1.575 2.555 29.767 1.00 86.25 128 ALA A N 1
ATOM 911 C CA . ALA A 1 128 ? -2.227 1.317 29.313 1.00 86.25 128 ALA A CA 1
ATOM 912 C C . ALA A 1 128 ? -3.771 1.357 29.370 1.00 86.25 128 ALA A C 1
ATOM 914 O O . ALA A 1 128 ? -4.414 0.403 29.803 1.00 86.25 128 ALA A O 1
ATOM 915 N N . GLU A 1 129 ? -4.359 2.460 28.899 1.00 89.94 129 GLU A N 1
ATOM 916 C CA . GLU A 1 129 ? -5.813 2.670 28.834 1.00 89.94 129 GLU A CA 1
ATOM 917 C C . GLU A 1 129 ? -6.221 3.423 27.568 1.00 89.94 129 GLU A C 1
ATOM 919 O O . GLU A 1 129 ? -5.432 4.180 26.997 1.00 89.94 129 GLU A O 1
ATOM 924 N N . GLY A 1 130 ? -7.470 3.233 27.146 1.00 92.12 130 GLY A N 1
ATOM 925 C CA . GLY A 1 130 ? -8.102 4.006 26.083 1.00 92.12 130 GLY A CA 1
ATOM 926 C C . GLY A 1 130 ? -8.789 5.250 26.637 1.00 92.12 130 GLY A C 1
ATOM 927 O O . GLY A 1 130 ? -9.324 5.216 27.743 1.00 92.12 130 GLY A O 1
ATOM 928 N N . GLY A 1 131 ? -8.785 6.343 25.872 1.00 92.69 131 GLY A N 1
ATOM 929 C CA . GLY A 1 131 ? -9.462 7.582 26.265 1.00 92.69 131 GLY A CA 1
ATOM 930 C C . GLY A 1 131 ? -10.970 7.399 26.427 1.00 92.69 131 GLY A C 1
ATOM 931 O O . GLY A 1 131 ? -11.541 7.963 27.354 1.00 92.69 131 GLY A O 1
ATOM 932 N N . GLY A 1 132 ? -11.599 6.585 25.572 1.00 96.06 132 GLY A N 1
ATOM 933 C CA . GLY A 1 132 ? -13.006 6.196 25.685 1.00 96.06 132 GLY A CA 1
ATOM 934 C C . GLY A 1 132 ? -13.190 4.801 26.280 1.00 96.06 132 GLY A C 1
ATOM 935 O O . GLY A 1 132 ? -13.897 4.627 27.267 1.00 96.06 132 GLY A O 1
ATOM 936 N N . ILE A 1 133 ? -12.583 3.780 25.675 1.00 97.12 133 ILE A N 1
ATOM 937 C CA . ILE A 1 133 ? -12.828 2.378 26.034 1.00 97.12 133 ILE A CA 1
ATOM 938 C C . ILE A 1 133 ? -11.512 1.625 26.203 1.00 97.12 133 ILE A C 1
ATOM 940 O O . ILE A 1 133 ? -10.610 1.708 25.372 1.00 97.12 133 ILE A O 1
ATOM 944 N N . THR A 1 134 ? -11.422 0.844 27.274 1.00 95.69 134 THR A N 1
ATOM 945 C CA . THR A 1 134 ? -10.303 -0.059 27.556 1.00 95.69 134 THR A CA 1
ATOM 946 C C . THR A 1 134 ? -10.792 -1.502 27.517 1.00 95.69 134 THR A C 1
ATOM 948 O O . THR A 1 134 ? -11.794 -1.822 28.140 1.00 95.69 134 THR A O 1
ATOM 951 N N . CYS A 1 135 ? -10.099 -2.375 26.793 1.00 95.25 135 CYS A N 1
ATOM 952 C CA . CYS A 1 135 ? -10.413 -3.791 26.646 1.00 95.25 135 CYS A CA 1
ATOM 953 C C . CYS A 1 135 ? -9.168 -4.616 26.968 1.00 95.25 135 CYS A C 1
ATOM 955 O O . CYS A 1 135 ? -8.159 -4.539 26.261 1.00 95.25 135 CYS A O 1
ATOM 957 N N . VAL A 1 136 ? -9.218 -5.390 28.048 1.00 93.38 136 VAL A N 1
ATOM 958 C CA . VAL A 1 136 ? -8.054 -6.101 28.581 1.00 93.38 136 VAL A CA 1
ATOM 959 C C . VAL A 1 136 ? -8.395 -7.524 28.998 1.00 93.38 136 VAL A C 1
ATOM 961 O O . VAL A 1 136 ? -9.553 -7.860 29.221 1.00 93.38 136 VAL A O 1
ATOM 964 N N . ASN A 1 137 ? -7.358 -8.351 29.145 1.00 88.81 137 ASN A N 1
ATOM 965 C CA . ASN A 1 137 ? -7.440 -9.648 29.819 1.00 88.81 137 ASN A CA 1
ATOM 966 C C . ASN A 1 137 ? -8.531 -10.587 29.255 1.00 88.81 137 ASN A C 1
ATOM 968 O O . ASN A 1 137 ? -9.279 -11.202 30.009 1.00 88.81 137 ASN A O 1
ATOM 972 N N . GLY A 1 138 ? -8.660 -10.673 27.926 1.00 90.19 138 GLY A N 1
ATOM 973 C CA . GLY A 1 138 ? -9.666 -11.528 27.283 1.00 90.19 138 GLY A CA 1
ATOM 974 C C . GLY A 1 138 ? -11.041 -10.881 27.109 1.00 90.19 138 GLY A C 1
ATOM 975 O O . GLY A 1 138 ? -11.993 -11.563 26.737 1.00 90.19 138 GLY A O 1
ATOM 976 N N . GLY A 1 139 ? -11.167 -9.583 27.394 1.00 95.75 139 GLY A N 1
ATOM 977 C CA . GLY A 1 139 ? -12.374 -8.819 27.098 1.00 95.75 139 GLY A CA 1
ATOM 978 C C . GLY A 1 139 ? -12.693 -8.797 25.600 1.00 95.75 139 GLY A C 1
ATOM 979 O O . GLY A 1 139 ? -11.801 -8.886 24.753 1.00 95.75 139 GLY A O 1
ATOM 980 N N . THR A 1 140 ? -13.974 -8.659 25.277 1.00 97.38 140 THR A N 1
ATOM 981 C CA . THR A 1 140 ? -14.458 -8.511 23.901 1.00 97.38 140 THR A CA 1
ATOM 982 C C . THR A 1 140 ? -15.297 -7.249 23.773 1.00 97.38 140 THR A C 1
ATOM 984 O O . THR A 1 140 ? -16.216 -7.023 24.560 1.00 97.38 140 THR A O 1
ATOM 987 N N . VAL A 1 141 ? -15.001 -6.433 22.764 1.00 98.38 141 VAL A N 1
ATOM 988 C CA . VAL A 1 141 ? -15.805 -5.261 22.407 1.00 98.38 141 VAL A CA 1
ATOM 989 C C . VAL A 1 141 ? -16.314 -5.406 20.981 1.00 98.38 141 VAL A C 1
ATOM 991 O O . VAL A 1 141 ? -15.526 -5.633 20.062 1.00 98.38 141 VAL A O 1
ATOM 994 N N . ILE A 1 142 ? -17.624 -5.253 20.805 1.00 98.69 142 ILE A N 1
ATOM 995 C CA . ILE A 1 142 ? -18.309 -5.341 19.515 1.00 98.69 142 ILE A CA 1
ATOM 996 C C . ILE A 1 142 ? -19.022 -4.013 19.263 1.00 98.69 142 ILE A C 1
ATOM 998 O O . ILE A 1 142 ? -19.902 -3.620 20.027 1.00 98.69 142 ILE A O 1
ATOM 1002 N N . VAL A 1 143 ? -18.628 -3.319 18.197 1.00 98.69 143 VAL A N 1
ATOM 1003 C CA . VAL A 1 143 ? -19.251 -2.072 17.741 1.00 98.69 143 VAL A CA 1
ATOM 1004 C C . VAL A 1 143 ? -20.154 -2.375 16.552 1.00 98.69 143 VAL A C 1
ATOM 1006 O O . VAL A 1 143 ? -19.676 -2.733 15.474 1.00 98.69 143 VAL A O 1
ATOM 1009 N N . ASP A 1 144 ? -21.456 -2.201 16.752 1.00 97.94 144 ASP A N 1
ATOM 1010 C CA . ASP A 1 144 ? -22.504 -2.470 15.769 1.00 97.94 144 ASP A CA 1
ATOM 1011 C C . ASP A 1 144 ? -23.410 -1.239 15.598 1.00 97.94 144 ASP A C 1
ATOM 1013 O O . ASP A 1 144 ? -24.599 -1.236 15.909 1.00 97.94 144 ASP A O 1
ATOM 1017 N N . GLY A 1 145 ? -22.800 -0.129 15.166 1.00 96.81 145 GLY A N 1
ATOM 1018 C CA . GLY A 1 145 ? -23.513 1.116 14.849 1.00 96.81 145 GLY A CA 1
ATOM 1019 C C . GLY A 1 145 ? -23.308 2.281 15.822 1.00 96.81 145 GLY A C 1
ATOM 1020 O O . GLY A 1 145 ? -23.796 3.374 15.541 1.00 96.81 145 GLY A O 1
ATOM 1021 N N . ALA A 1 146 ? -22.582 2.097 16.927 1.00 98.56 146 ALA A N 1
ATOM 1022 C CA . ALA A 1 146 ? -22.307 3.176 17.881 1.00 98.56 146 ALA A CA 1
ATOM 1023 C C . ALA A 1 146 ? -21.323 4.238 17.356 1.00 98.56 146 ALA A C 1
ATOM 1025 O O . ALA A 1 146 ? -20.533 3.987 16.439 1.00 98.56 146 ALA A O 1
ATOM 1026 N N . THR A 1 147 ? -21.319 5.411 18.001 1.00 98.69 147 THR A N 1
ATOM 1027 C CA . THR A 1 147 ? -20.338 6.480 17.748 1.00 98.69 147 THR A CA 1
ATOM 1028 C C . THR A 1 147 ? -19.375 6.657 18.922 1.00 98.69 147 THR A C 1
ATOM 1030 O O . THR A 1 147 ? -19.773 6.891 20.058 1.00 98.69 147 THR A O 1
ATOM 1033 N N . ILE A 1 148 ? -18.073 6.596 18.654 1.00 98.69 148 ILE A N 1
ATOM 1034 C CA . ILE A 1 148 ? -17.012 6.827 19.635 1.00 98.69 148 ILE A CA 1
ATOM 1035 C C . ILE A 1 148 ? -16.225 8.047 19.187 1.00 98.69 148 ILE A C 1
ATOM 1037 O O . ILE A 1 148 ? -15.500 7.991 18.186 1.00 98.69 148 ILE A O 1
ATOM 1041 N N . ARG A 1 149 ? -16.374 9.162 19.906 1.00 98.38 149 ARG A N 1
ATOM 1042 C CA . ARG A 1 149 ? -15.840 10.441 19.434 1.00 98.38 149 ARG A CA 1
ATOM 1043 C C . ARG A 1 149 ? -15.233 11.342 20.488 1.00 98.38 149 ARG A C 1
ATOM 1045 O O . ARG A 1 149 ? -15.628 11.319 21.643 1.00 98.38 149 ARG A O 1
ATOM 1052 N N . ASP A 1 150 ? -14.293 12.174 20.059 1.00 97.25 150 ASP A N 1
ATOM 1053 C CA . ASP A 1 150 ? -13.718 13.252 20.874 1.00 97.25 150 ASP A CA 1
ATOM 1054 C C . ASP A 1 150 ? -13.114 12.770 22.209 1.00 97.25 150 ASP A C 1
ATOM 1056 O O . ASP A 1 150 ? -13.049 13.512 23.189 1.00 97.25 150 ASP A O 1
ATOM 1060 N N . ASN A 1 151 ? -12.666 11.513 22.265 1.00 97.19 151 ASN A N 1
ATOM 1061 C CA . ASN A 1 151 ? -12.025 10.950 23.447 1.00 97.19 151 ASN A CA 1
ATOM 1062 C C . ASN A 1 151 ? -10.513 11.183 23.401 1.00 97.19 151 ASN A C 1
ATOM 1064 O O . ASN A 1 151 ? -9.890 11.124 22.336 1.00 97.19 151 ASN A O 1
ATOM 1068 N N . THR A 1 152 ? -9.914 11.454 24.560 1.00 94.31 152 THR A N 1
ATOM 1069 C CA . THR A 1 152 ? -8.517 11.887 24.654 1.00 94.31 152 THR A CA 1
ATOM 1070 C C . THR A 1 152 ? -7.690 11.026 25.606 1.00 94.31 152 THR A C 1
ATOM 1072 O O . THR A 1 152 ? -8.032 10.807 26.765 1.00 94.31 152 THR A O 1
ATOM 1075 N N . LYS A 1 153 ? -6.523 10.596 25.132 1.00 92.38 153 LYS A N 1
ATOM 1076 C CA . LYS A 1 153 ? -5.516 9.845 25.881 1.00 92.38 153 LYS A CA 1
ATOM 1077 C C . LYS A 1 153 ? -4.200 10.619 25.889 1.00 92.38 153 LYS A C 1
ATOM 1079 O O . LYS A 1 153 ? -3.625 10.856 24.830 1.00 92.38 153 LYS A O 1
ATOM 1084 N N . THR A 1 154 ? -3.697 10.984 27.069 1.00 89.31 154 THR A N 1
ATOM 1085 C CA . THR A 1 154 ? -2.437 11.753 27.201 1.00 89.31 154 THR A CA 1
ATOM 1086 C C . THR A 1 154 ? -1.282 10.958 27.805 1.00 89.31 154 THR A C 1
ATOM 1088 O O . THR A 1 154 ? -0.121 11.246 27.518 1.00 89.31 154 THR A O 1
ATOM 1091 N N . GLY A 1 155 ? -1.580 9.936 28.613 1.00 82.19 155 GLY A N 1
ATOM 1092 C CA . GLY A 1 155 ? -0.560 9.052 29.189 1.00 82.19 155 GLY A CA 1
ATOM 1093 C C . GLY A 1 155 ? 0.035 8.074 28.177 1.00 82.19 155 GLY A C 1
ATOM 1094 O O . GLY A 1 155 ? -0.515 7.882 27.097 1.00 82.19 155 GLY A O 1
ATOM 1095 N N . THR A 1 156 ? 1.104 7.381 28.563 1.00 82.44 156 THR A N 1
ATOM 1096 C CA . THR A 1 156 ? 1.780 6.383 27.715 1.00 82.44 156 THR A CA 1
ATOM 1097 C C . THR A 1 156 ? 0.877 5.184 27.398 1.00 82.44 156 THR A C 1
ATOM 1099 O O . THR A 1 156 ? -0.021 4.881 28.189 1.00 82.44 156 THR A O 1
ATOM 1102 N N . ASN A 1 157 ? 1.117 4.513 26.261 1.00 78.75 157 ASN A N 1
ATOM 1103 C CA . ASN A 1 157 ? 0.445 3.282 25.810 1.00 78.75 157 ASN A CA 1
ATOM 1104 C C . ASN A 1 157 ? -1.093 3.345 25.864 1.00 78.75 157 ASN A C 1
ATOM 1106 O O . ASN A 1 157 ? -1.700 3.159 26.917 1.00 78.75 157 ASN A O 1
ATOM 1110 N N . GLY A 1 158 ? -1.749 3.588 24.734 1.00 83.25 158 GLY A N 1
ATOM 1111 C CA . GLY A 1 158 ? -3.212 3.657 24.694 1.00 83.25 158 GLY A CA 1
ATOM 1112 C C . GLY A 1 158 ? -3.740 4.284 23.420 1.00 83.25 158 GLY A C 1
ATOM 1113 O O . GLY A 1 158 ? -2.980 4.918 22.696 1.00 83.25 158 GLY A O 1
ATOM 1114 N N . GLY A 1 159 ? -5.027 4.104 23.133 1.00 87.62 159 GLY A N 1
ATOM 1115 C CA . GLY A 1 159 ? -5.665 4.802 22.020 1.00 87.62 159 GLY A CA 1
ATOM 1116 C C . GLY A 1 159 ? -6.587 5.916 22.481 1.00 87.62 159 GLY A C 1
ATOM 1117 O O . GLY A 1 159 ? -7.063 5.904 23.615 1.00 87.62 159 GLY A O 1
ATOM 1118 N N . GLY A 1 160 ? -6.824 6.899 21.614 1.00 90.62 160 GLY A N 1
ATOM 1119 C CA . GLY A 1 160 ? -7.730 8.004 21.926 1.00 90.62 160 GLY A CA 1
ATOM 1120 C C . GLY A 1 160 ? -9.152 7.494 22.141 1.00 90.62 160 GLY A C 1
ATOM 1121 O O . GLY A 1 160 ? -9.757 7.782 23.167 1.00 90.62 160 GLY A O 1
ATOM 1122 N N . GLY A 1 161 ? -9.651 6.672 21.214 1.00 94.56 161 GLY A N 1
ATOM 1123 C CA . GLY A 1 161 ? -10.949 6.009 21.336 1.00 94.56 161 GLY A CA 1
ATOM 1124 C C . GLY A 1 161 ? -10.845 4.722 22.148 1.00 94.56 161 GLY A C 1
ATOM 1125 O O . GLY A 1 161 ? -11.423 4.619 23.227 1.00 94.56 161 GLY A O 1
ATOM 1126 N N . PHE A 1 162 ? -10.067 3.761 21.648 1.00 94.88 162 PHE A N 1
ATOM 1127 C CA . PHE A 1 162 ? -9.973 2.400 22.178 1.00 94.88 162 PHE A CA 1
ATOM 1128 C C . PHE A 1 162 ? -8.547 1.994 22.540 1.00 94.88 162 PHE A C 1
ATOM 1130 O O . PHE A 1 162 ? -7.599 2.298 21.816 1.00 94.88 162 PHE A O 1
ATOM 1137 N N . TYR A 1 163 ? -8.408 1.194 23.594 1.00 94.88 163 TYR A N 1
ATOM 1138 C CA . TYR A 1 163 ? -7.204 0.416 23.869 1.00 94.88 163 TYR A CA 1
ATOM 1139 C C . TYR A 1 163 ? -7.540 -1.065 24.049 1.00 94.88 163 TYR A C 1
ATOM 1141 O O . TYR A 1 163 ? -8.377 -1.397 24.881 1.00 94.88 163 TYR A O 1
ATOM 1149 N N . VAL A 1 164 ? -6.883 -1.946 23.292 1.00 94.44 164 VAL A N 1
ATOM 1150 C CA . VAL A 1 164 ? -7.118 -3.397 23.279 1.00 94.44 164 VAL A CA 1
ATOM 1151 C C . VAL A 1 164 ? -5.814 -4.125 23.599 1.00 94.44 164 VAL A C 1
ATOM 1153 O O . VAL A 1 164 ? -4.894 -4.161 22.783 1.00 94.44 164 VAL A O 1
ATOM 1156 N N . ASN A 1 165 ? -5.706 -4.724 24.780 1.00 92.25 165 ASN A N 1
ATOM 1157 C CA . ASN A 1 165 ? -4.445 -5.295 25.256 1.00 92.25 165 ASN A CA 1
ATOM 1158 C C . ASN A 1 165 ? -4.607 -6.723 25.778 1.00 92.25 165 ASN A C 1
ATOM 1160 O O . ASN A 1 165 ? -5.448 -6.999 26.635 1.00 92.25 165 ASN A O 1
ATOM 1164 N N . GLY A 1 166 ? -3.749 -7.614 25.287 1.00 89.19 166 GLY A N 1
ATOM 1165 C CA . GLY A 1 166 ? -3.615 -8.990 25.753 1.00 89.19 166 GLY A CA 1
ATOM 1166 C C . GLY A 1 166 ? -4.044 -10.020 24.702 1.00 89.19 166 GLY A C 1
ATOM 1167 O O . GLY A 1 166 ? -4.915 -9.730 23.883 1.00 89.19 166 GLY A O 1
ATOM 1168 N N . PRO A 1 167 ? -3.479 -11.240 24.750 1.00 84.88 167 PRO A N 1
ATOM 1169 C CA . PRO A 1 167 ? -3.526 -12.219 23.655 1.00 84.88 167 PRO A CA 1
ATOM 1170 C C . PRO A 1 167 ? -4.920 -12.779 23.334 1.00 84.88 167 PRO A C 1
ATOM 1172 O O . PRO A 1 167 ? -5.102 -13.402 22.296 1.00 84.88 167 PRO A O 1
ATOM 1175 N N . ALA A 1 168 ? -5.901 -12.572 24.214 1.00 89.38 168 ALA A N 1
ATOM 1176 C CA . ALA A 1 168 ? -7.292 -12.985 24.017 1.00 89.38 168 ALA A CA 1
ATOM 1177 C C . ALA A 1 168 ? -8.261 -11.795 23.920 1.00 89.38 168 ALA A C 1
ATOM 1179 O O . ALA A 1 168 ? -9.469 -11.996 23.848 1.00 89.38 168 ALA A O 1
ATOM 1180 N N . SER A 1 169 ? -7.757 -10.559 23.974 1.00 94.75 169 SER A N 1
ATOM 1181 C CA . SER A 1 169 ? -8.599 -9.366 23.911 1.00 94.75 169 SER A CA 1
ATOM 1182 C C . SER A 1 169 ? -8.985 -9.078 22.462 1.00 94.75 169 SER A C 1
ATOM 1184 O O . SER A 1 169 ? -8.119 -9.029 21.581 1.00 94.75 169 SER A O 1
ATOM 1186 N N . ILE A 1 170 ? -10.280 -8.881 22.222 1.00 96.06 170 ILE A N 1
ATOM 1187 C CA . ILE A 1 170 ? -10.859 -8.811 20.879 1.00 96.06 170 ILE A CA 1
ATOM 1188 C C . ILE A 1 170 ? -11.626 -7.504 20.706 1.00 96.06 170 ILE A C 1
ATOM 1190 O O . ILE A 1 170 ? -12.465 -7.136 21.528 1.00 96.06 170 ILE A O 1
ATOM 1194 N N . PHE A 1 171 ? -11.379 -6.838 19.584 1.00 97.94 171 PHE A N 1
ATOM 1195 C CA . PHE A 1 171 ? -12.207 -5.751 19.089 1.00 97.94 171 PHE A CA 1
ATOM 1196 C C . PHE A 1 171 ? -12.772 -6.101 17.712 1.00 97.94 171 PHE A C 1
ATOM 1198 O O . PHE A 1 171 ? -12.021 -6.462 16.801 1.00 97.94 171 PHE A O 1
ATOM 1205 N N . ILE A 1 172 ? -14.089 -5.960 17.557 1.00 98.69 172 ILE A N 1
ATOM 1206 C CA . ILE A 1 172 ? -14.811 -6.176 16.299 1.00 98.69 172 ILE A CA 1
ATOM 1207 C C . ILE A 1 172 ? -15.652 -4.938 15.991 1.00 98.69 172 ILE A C 1
ATOM 1209 O O . ILE A 1 172 ? -16.431 -4.487 16.829 1.00 98.69 172 ILE A O 1
ATOM 1213 N N . MET A 1 173 ? -15.535 -4.416 14.772 1.00 98.62 173 MET A N 1
ATOM 1214 C CA . MET A 1 173 ? -16.364 -3.326 14.259 1.00 98.62 173 MET A CA 1
ATOM 1215 C C . MET A 1 173 ? -17.165 -3.801 13.048 1.00 98.62 173 MET A C 1
ATOM 1217 O O . MET A 1 173 ? -16.614 -3.983 11.963 1.00 98.62 173 MET A O 1
ATOM 1221 N N . ASN A 1 174 ? -18.470 -3.997 13.233 1.00 98.56 174 ASN A N 1
ATOM 1222 C CA . ASN A 1 174 ? -19.413 -4.339 12.163 1.00 98.56 174 ASN A CA 1
ATOM 1223 C C . ASN A 1 174 ? -20.010 -3.088 11.504 1.00 98.56 174 ASN A C 1
ATOM 1225 O O . ASN A 1 174 ? -20.354 -3.107 10.324 1.00 98.56 174 ASN A O 1
ATOM 1229 N N . GLY A 1 175 ? -20.063 -1.979 12.243 1.00 97.62 175 GLY A N 1
ATOM 1230 C CA . GLY A 1 175 ? -20.567 -0.689 11.787 1.00 97.62 175 GLY A CA 1
ATOM 1231 C C . GLY A 1 175 ? -20.183 0.438 12.746 1.00 97.62 175 GLY A C 1
ATOM 1232 O O . GLY A 1 175 ? -19.332 0.264 13.614 1.00 97.62 175 GLY A O 1
ATOM 1233 N N . GLY A 1 176 ? -20.830 1.596 12.611 1.00 98.31 176 GLY A N 1
ATOM 1234 C CA . GLY A 1 176 ? -20.616 2.743 13.500 1.00 98.31 176 GLY A CA 1
ATOM 1235 C C . GLY A 1 176 ? -19.486 3.678 13.066 1.00 98.31 176 GLY A C 1
ATOM 1236 O O . GLY A 1 176 ? -18.957 3.573 11.955 1.00 98.31 176 GLY A O 1
ATOM 1237 N N . ILE A 1 177 ? -19.152 4.630 13.939 1.00 98.81 177 ILE A N 1
ATOM 1238 C CA . ILE A 1 177 ? -18.209 5.720 13.658 1.00 98.81 177 ILE A CA 1
ATOM 1239 C C . ILE A 1 177 ? -17.210 5.868 14.810 1.00 98.81 177 ILE A C 1
ATOM 1241 O O . ILE A 1 177 ? -17.597 6.020 15.962 1.00 98.81 177 ILE A O 1
ATOM 1245 N N . ILE A 1 178 ? -15.915 5.907 14.501 1.00 98.69 178 ILE A N 1
ATOM 1246 C CA . ILE A 1 178 ? -14.841 6.248 15.443 1.00 98.69 178 ILE A CA 1
ATOM 1247 C C . ILE A 1 178 ? -14.173 7.521 14.931 1.00 98.69 178 ILE A C 1
ATOM 1249 O O . ILE A 1 178 ? -13.433 7.464 13.945 1.00 98.69 178 ILE A O 1
ATOM 1253 N N . THR A 1 179 ? -14.441 8.674 15.555 1.00 98.75 179 THR A N 1
ATOM 1254 C CA . THR A 1 179 ? -14.001 9.966 15.001 1.00 98.75 179 THR A CA 1
ATOM 1255 C C . THR A 1 179 ? -13.502 11.003 15.995 1.00 98.75 179 THR A C 1
ATOM 1257 O O . THR A 1 179 ? -13.993 11.098 17.106 1.00 98.75 179 THR A O 1
ATOM 1260 N N . GLY A 1 180 ? -12.534 11.831 15.601 1.00 97.50 180 GLY A N 1
ATOM 1261 C CA . GLY A 1 180 ? -12.070 12.949 16.437 1.00 97.50 180 GLY A CA 1
ATOM 1262 C C . GLY A 1 180 ? -11.312 12.529 17.702 1.00 97.50 180 GLY A C 1
ATOM 1263 O O . GLY A 1 180 ? -11.013 13.370 18.548 1.00 97.50 180 GLY A O 1
ATOM 1264 N N . ASN A 1 181 ? -10.978 11.245 17.853 1.00 97.44 181 ASN A N 1
ATOM 1265 C CA . ASN A 1 181 ? -10.276 10.753 19.032 1.00 97.44 181 ASN A CA 1
ATOM 1266 C C . ASN A 1 181 ? -8.774 11.059 18.952 1.00 97.44 181 ASN A C 1
ATOM 1268 O O . ASN A 1 181 ? -8.181 11.092 17.868 1.00 97.44 181 ASN A O 1
ATOM 1272 N N . ARG A 1 182 ? -8.146 11.308 20.106 1.00 94.38 182 ARG A N 1
ATOM 1273 C CA . ARG A 1 182 ? -6.779 11.840 20.193 1.00 94.38 182 ARG A CA 1
ATOM 1274 C C . ARG A 1 182 ? -5.926 11.039 21.169 1.00 94.38 182 ARG A C 1
ATOM 1276 O O . ARG A 1 182 ? -6.228 10.992 22.357 1.00 94.38 182 ARG A O 1
ATOM 1283 N N . ALA A 1 183 ? -4.814 10.488 20.696 1.00 91.88 183 ALA A N 1
ATOM 1284 C CA . ALA A 1 183 ? -3.759 9.938 21.542 1.00 91.88 183 ALA A CA 1
ATOM 1285 C C . ALA A 1 183 ? -2.523 10.840 21.445 1.00 91.88 183 ALA A C 1
ATOM 1287 O O . ALA A 1 183 ? -1.871 10.894 20.406 1.00 91.88 183 ALA A O 1
ATOM 1288 N N . THR A 1 184 ? -2.214 11.592 22.501 1.00 86.75 184 THR A N 1
ATOM 1289 C CA . THR A 1 184 ? -1.213 12.673 22.453 1.00 86.75 184 THR A CA 1
ATOM 1290 C C . THR A 1 184 ? 0.142 12.287 23.040 1.00 86.75 184 THR A C 1
ATOM 1292 O O . THR A 1 184 ? 1.060 13.105 23.025 1.00 86.75 184 THR A O 1
ATOM 1295 N N . SER A 1 185 ? 0.281 11.078 23.589 1.00 79.00 185 SER A N 1
ATOM 1296 C CA . SER A 1 185 ? 1.547 10.629 24.167 1.00 79.00 185 SER A CA 1
ATOM 1297 C C . SER A 1 185 ? 2.591 10.382 23.085 1.00 79.00 185 SER A C 1
ATOM 1299 O O . SER A 1 185 ? 2.341 9.675 22.111 1.00 79.00 185 SER A O 1
ATOM 1301 N N . ASN A 1 186 ? 3.780 10.943 23.281 1.00 69.69 186 ASN A N 1
ATOM 1302 C CA . ASN A 1 186 ? 4.886 10.868 22.336 1.00 69.69 186 ASN A CA 1
ATOM 1303 C C . ASN A 1 186 ? 5.956 9.831 22.705 1.00 69.69 186 ASN A C 1
ATOM 1305 O O . ASN A 1 186 ? 7.020 9.832 22.096 1.00 69.69 186 ASN A O 1
ATOM 1309 N N . THR A 1 187 ? 5.705 8.949 23.675 1.00 65.12 187 THR A N 1
ATOM 1310 C CA . THR A 1 187 ? 6.720 7.998 24.150 1.00 65.12 187 THR A CA 1
ATOM 1311 C C . THR A 1 187 ? 6.578 6.597 23.554 1.00 65.12 187 THR A C 1
ATOM 1313 O O . THR A 1 187 ? 7.580 6.067 23.086 1.00 65.12 187 THR A O 1
ATOM 1316 N N . THR A 1 188 ? 5.377 6.000 23.503 1.00 65.44 188 THR A N 1
ATOM 1317 C CA . THR A 1 188 ? 5.153 4.654 22.927 1.00 65.44 188 THR A CA 1
ATOM 1318 C C . THR A 1 188 ? 3.697 4.397 22.486 1.00 65.44 188 THR A C 1
ATOM 1320 O O . THR A 1 188 ? 2.751 4.871 23.116 1.00 65.44 188 THR A O 1
ATOM 1323 N N . GLY A 1 189 ? 3.534 3.609 21.405 1.00 60.31 189 GLY A N 1
ATOM 1324 C CA . GLY A 1 189 ? 2.324 2.855 21.008 1.00 60.31 189 GLY A CA 1
ATOM 1325 C C . GLY A 1 189 ? 0.970 3.545 21.202 1.00 60.31 189 GLY A C 1
ATOM 1326 O O . GLY A 1 189 ? 0.309 3.336 22.221 1.00 60.31 189 GLY A O 1
ATOM 1327 N N . SER A 1 190 ? 0.534 4.349 20.229 1.00 73.88 190 SER A N 1
ATOM 1328 C CA . SER A 1 190 ? -0.653 5.190 20.412 1.00 73.88 190 SER A CA 1
ATOM 1329 C C . SER A 1 190 ? -1.461 5.391 19.141 1.00 73.88 190 SER A C 1
ATOM 1331 O O . SER A 1 190 ? -1.170 6.342 18.433 1.00 73.88 190 SER A O 1
ATOM 1333 N N . GLY A 1 191 ? -2.475 4.554 18.897 1.00 79.38 191 GLY A N 1
ATOM 1334 C CA . GLY A 1 191 ? -3.445 4.774 17.822 1.00 79.38 191 GLY A CA 1
ATOM 1335 C C . GLY A 1 191 ? -4.483 5.842 18.168 1.00 79.38 191 GLY A C 1
ATOM 1336 O O . GLY A 1 191 ? -5.063 5.806 19.250 1.00 79.38 191 GLY A O 1
ATOM 1337 N N . GLY A 1 192 ? -4.736 6.807 17.284 1.00 89.31 192 GLY A N 1
ATOM 1338 C CA . GLY A 1 192 ? -5.664 7.907 17.576 1.00 89.31 192 GLY A CA 1
ATOM 1339 C C . GLY A 1 192 ? -7.088 7.396 17.797 1.00 89.31 192 GLY A C 1
ATOM 1340 O O . GLY A 1 192 ? -7.722 7.737 18.793 1.00 89.31 192 GLY A O 1
ATOM 1341 N N . GLY A 1 193 ? -7.559 6.520 16.907 1.00 95.75 193 GLY A N 1
ATOM 1342 C CA . GLY A 1 193 ? -8.832 5.818 17.046 1.00 95.75 193 GLY A CA 1
ATOM 1343 C C . GLY A 1 193 ? -8.688 4.585 17.933 1.00 95.75 193 GLY A C 1
ATOM 1344 O O . GLY A 1 193 ? -9.233 4.546 19.035 1.00 95.75 193 GLY A O 1
ATOM 1345 N N . ILE A 1 194 ? -7.929 3.593 17.463 1.00 96.12 194 ILE A N 1
ATOM 1346 C CA . ILE A 1 194 ? -7.765 2.286 18.114 1.00 96.12 194 ILE A CA 1
ATOM 1347 C C . ILE A 1 194 ? -6.282 1.986 18.322 1.00 96.12 194 ILE A C 1
ATOM 1349 O O . ILE A 1 194 ? -5.496 2.029 17.379 1.00 96.12 194 ILE A O 1
ATOM 1353 N N . SER A 1 195 ? -5.905 1.610 19.542 1.00 94.75 195 SER A N 1
ATOM 1354 C CA . SER A 1 195 ? -4.581 1.070 19.855 1.00 94.75 195 SER A CA 1
ATOM 1355 C C . SER A 1 195 ? -4.707 -0.367 20.356 1.00 94.75 195 SER A C 1
ATOM 1357 O O . SER A 1 195 ? -5.379 -0.613 21.352 1.00 94.75 195 SER A O 1
ATOM 1359 N N . ALA A 1 196 ? -4.061 -1.313 19.684 1.00 93.75 196 ALA A N 1
ATOM 1360 C CA . ALA A 1 196 ? -4.032 -2.728 20.024 1.00 93.75 196 ALA A CA 1
ATOM 1361 C C . ALA A 1 196 ? -2.593 -3.189 20.303 1.00 93.75 196 ALA A C 1
ATOM 1363 O O . ALA A 1 196 ? -1.655 -2.723 19.658 1.00 93.75 196 ALA A O 1
ATOM 1364 N N . THR A 1 197 ? -2.387 -4.073 21.281 1.00 91.12 197 THR A N 1
ATOM 1365 C CA . THR A 1 197 ? -1.059 -4.586 21.655 1.00 91.12 197 THR A CA 1
ATOM 1366 C C . THR A 1 197 ? -1.112 -5.979 22.280 1.00 91.12 197 THR A C 1
ATOM 1368 O O . THR A 1 197 ? -2.151 -6.425 22.766 1.00 91.12 197 THR A O 1
ATOM 1371 N N . THR A 1 198 ? 0.055 -6.626 22.360 1.00 89.94 198 THR A N 1
ATOM 1372 C CA . THR A 1 198 ? 0.273 -7.871 23.113 1.00 89.94 198 THR A CA 1
ATOM 1373 C C . THR A 1 198 ? -0.555 -9.001 22.513 1.00 89.94 198 THR A C 1
ATOM 1375 O O . THR A 1 198 ? -1.350 -9.640 23.199 1.00 89.94 198 THR A O 1
ATOM 1378 N N . SER A 1 199 ? -0.400 -9.186 21.201 1.00 88.69 199 SER A N 1
ATOM 1379 C CA . SER A 1 19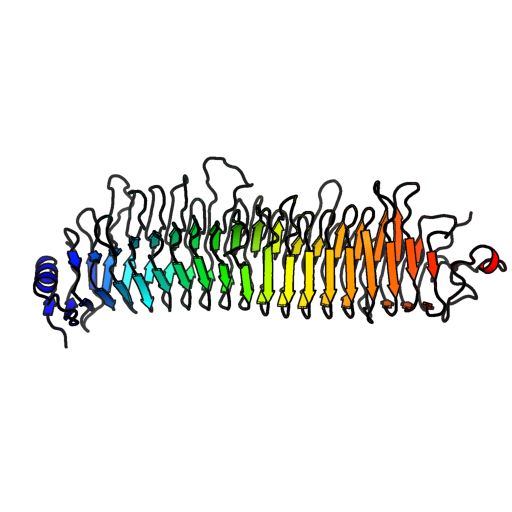9 ? -1.105 -10.203 20.412 1.00 88.69 199 SER A CA 1
ATOM 1380 C C . SER A 1 199 ? -2.639 -10.148 20.477 1.00 88.69 199 SER A C 1
ATOM 1382 O O . SER A 1 199 ? -3.289 -11.160 20.233 1.00 88.69 199 SER A O 1
ATOM 1384 N N . SER A 1 200 ? -3.230 -8.991 20.799 1.00 93.38 200 SER A N 1
ATOM 1385 C CA . SER A 1 200 ? -4.680 -8.781 20.698 1.00 93.38 200 SER A CA 1
ATOM 1386 C C . SER A 1 200 ? -5.160 -8.740 19.240 1.00 93.38 200 SER A C 1
ATOM 1388 O O . SER A 1 200 ? -4.351 -8.693 18.311 1.00 93.38 200 SER A O 1
ATOM 1390 N N . SER A 1 201 ? -6.478 -8.763 19.022 1.00 94.81 201 SER A N 1
ATOM 1391 C CA . SER A 1 201 ? -7.072 -8.803 17.678 1.00 94.81 201 SER A CA 1
ATOM 1392 C C . SER A 1 201 ? -7.987 -7.611 17.402 1.00 94.81 201 SER A C 1
ATOM 1394 O O . SER A 1 201 ? -8.839 -7.267 18.225 1.00 94.81 201 SER A O 1
ATOM 1396 N N . VAL A 1 202 ? -7.831 -7.011 16.218 1.00 97.62 202 VAL A N 1
ATOM 1397 C CA . VAL A 1 202 ? -8.696 -5.959 15.671 1.00 97.62 202 VAL A CA 1
ATOM 1398 C C . VAL A 1 202 ? -9.299 -6.442 14.354 1.00 97.62 202 VAL A C 1
ATOM 1400 O O . VAL A 1 202 ? -8.570 -6.725 13.403 1.00 97.62 202 VAL A O 1
ATOM 1403 N N . THR A 1 203 ? -10.630 -6.507 14.288 1.00 98.50 203 THR A N 1
ATOM 1404 C CA . THR A 1 203 ? -11.387 -6.885 13.084 1.00 98.50 203 THR A CA 1
ATOM 1405 C C . THR A 1 203 ? -12.340 -5.771 12.662 1.00 98.50 203 THR A C 1
ATOM 1407 O O . THR A 1 203 ? -13.193 -5.356 13.445 1.00 98.50 203 THR A O 1
ATOM 1410 N N . ILE A 1 204 ? -12.222 -5.308 11.417 1.00 98.62 204 ILE A N 1
ATOM 1411 C CA . ILE A 1 204 ? -13.082 -4.286 10.811 1.00 98.62 204 ILE A CA 1
ATOM 1412 C C . ILE A 1 204 ? -13.878 -4.912 9.661 1.00 98.62 204 ILE A C 1
ATOM 1414 O O . ILE A 1 204 ? -13.346 -5.168 8.581 1.00 98.62 204 ILE A O 1
ATOM 1418 N N . ASN A 1 205 ? -15.166 -5.148 9.889 1.00 98.62 205 ASN A N 1
ATOM 1419 C CA . ASN A 1 205 ? -16.102 -5.642 8.878 1.00 98.62 205 ASN A CA 1
ATOM 1420 C C . ASN A 1 205 ? -16.858 -4.490 8.194 1.00 98.62 205 ASN A C 1
ATOM 1422 O O . ASN A 1 205 ? -17.262 -4.615 7.040 1.00 98.62 205 ASN A O 1
ATOM 1426 N N . GLY A 1 206 ? -17.024 -3.356 8.882 1.00 98.19 206 GLY A N 1
ATOM 1427 C CA . GLY A 1 206 ? -17.766 -2.198 8.389 1.00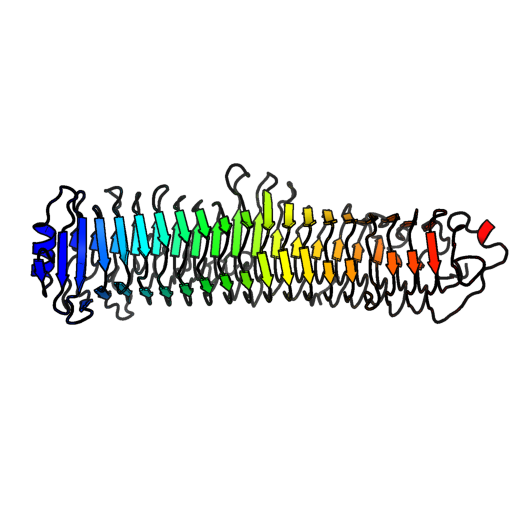 98.19 206 GLY A CA 1
ATOM 1428 C C . GLY A 1 206 ? -17.528 -0.930 9.213 1.00 98.19 206 GLY A C 1
ATOM 1429 O O . GLY A 1 206 ? -16.697 -0.905 10.117 1.00 98.19 206 GLY A O 1
ATOM 1430 N N . GLY A 1 207 ? -18.268 0.133 8.890 1.00 98.62 207 GLY A N 1
ATOM 1431 C CA . GLY A 1 207 ? -18.215 1.420 9.596 1.00 98.62 207 GLY A CA 1
ATOM 1432 C C . GLY A 1 207 ? -17.104 2.374 9.137 1.00 98.62 207 GLY A C 1
ATOM 1433 O O . GLY A 1 207 ? -16.466 2.160 8.104 1.00 98.62 207 GLY A O 1
ATOM 1434 N N . LEU A 1 208 ? -16.917 3.467 9.885 1.00 98.81 208 LEU A N 1
ATOM 1435 C CA . LEU A 1 208 ? -15.996 4.562 9.562 1.00 98.81 208 LEU A CA 1
ATOM 1436 C C . LEU A 1 208 ? -15.046 4.872 10.728 1.00 98.81 208 LEU A C 1
ATOM 1438 O O . LEU A 1 208 ? -15.491 5.204 11.821 1.00 98.81 208 LEU A O 1
ATOM 1442 N N . ILE A 1 209 ? -13.738 4.865 10.473 1.00 98.81 209 ILE A N 1
ATOM 1443 C CA . ILE A 1 209 ? -12.702 5.358 11.390 1.00 98.81 209 ILE A CA 1
ATOM 1444 C C . ILE A 1 209 ? -12.071 6.599 10.761 1.00 98.81 209 ILE A C 1
ATOM 1446 O O . ILE A 1 209 ? -11.310 6.483 9.795 1.00 98.81 209 ILE A O 1
ATOM 1450 N N . SER A 1 210 ? -12.377 7.790 11.281 1.00 98.56 210 SER A N 1
ATOM 1451 C CA . SER A 1 210 ? -11.949 9.036 10.639 1.00 98.56 210 SER A CA 1
ATOM 1452 C C . SER A 1 210 ? -11.517 10.162 11.553 1.00 98.56 210 SER A C 1
ATOM 1454 O O . SER A 1 210 ? -12.002 10.270 12.665 1.00 98.56 210 SER A O 1
ATOM 1456 N N . ARG A 1 211 ? -10.666 11.076 11.075 1.00 97.75 211 ARG A N 1
ATOM 1457 C CA . ARG A 1 211 ? -10.280 12.296 11.820 1.00 97.75 211 ARG A CA 1
ATOM 1458 C C . ARG A 1 211 ? -9.701 12.020 13.203 1.00 97.75 211 ARG A C 1
ATOM 1460 O O . ARG A 1 211 ? -9.753 12.872 14.088 1.00 97.75 211 ARG A O 1
ATOM 1467 N N . ASN A 1 212 ? -9.151 10.831 13.404 1.00 97.19 212 ASN A N 1
ATOM 1468 C CA . ASN A 1 212 ? -8.465 10.496 14.633 1.00 97.19 212 ASN A CA 1
ATOM 1469 C C . ASN A 1 212 ? -6.999 10.923 14.527 1.00 97.19 212 ASN A C 1
ATOM 1471 O O . ASN A 1 212 ? -6.400 10.897 13.448 1.00 97.19 212 ASN A O 1
ATOM 1475 N N . THR A 1 213 ? -6.434 11.366 15.648 1.00 94.06 213 THR A N 1
ATOM 1476 C CA . THR A 1 213 ? -5.073 11.905 15.706 1.00 94.06 213 THR A CA 1
ATOM 1477 C C . THR A 1 213 ? -4.215 11.124 16.689 1.00 94.06 213 THR A C 1
ATOM 1479 O O . THR A 1 213 ? -4.523 11.054 17.879 1.00 94.06 213 THR A O 1
ATOM 1482 N N . ALA A 1 214 ? -3.101 10.589 16.205 1.00 91.44 214 ALA A N 1
ATOM 1483 C CA . ALA A 1 214 ? -2.052 9.996 17.021 1.00 91.44 214 ALA A CA 1
ATOM 1484 C C . ALA A 1 214 ? -0.831 10.917 17.078 1.00 91.44 214 ALA A C 1
ATOM 1486 O O . ALA A 1 214 ? -0.454 11.527 16.082 1.00 91.44 214 ALA A O 1
ATOM 1487 N N . ALA A 1 215 ? -0.152 10.971 18.218 1.00 86.69 215 ALA A N 1
ATOM 1488 C CA . ALA A 1 215 ? 1.153 11.611 18.320 1.00 86.69 215 ALA A CA 1
ATOM 1489 C C . ALA A 1 215 ? 2.254 10.802 17.614 1.00 86.69 215 ALA A C 1
ATOM 1491 O O . ALA A 1 215 ? 3.203 11.400 17.118 1.00 86.69 215 ALA A O 1
ATOM 1492 N N . ILE A 1 216 ? 2.139 9.468 17.553 1.00 79.25 216 ILE A N 1
ATOM 1493 C CA . ILE A 1 216 ? 3.196 8.598 17.009 1.00 79.25 216 ILE A CA 1
ATOM 1494 C C . ILE A 1 216 ? 2.690 7.623 15.942 1.00 79.25 216 ILE A C 1
ATOM 1496 O O . ILE A 1 216 ? 3.144 7.699 14.813 1.00 79.25 216 ILE A O 1
ATOM 1500 N N . ASN A 1 217 ? 1.802 6.681 16.271 1.00 81.75 217 ASN A N 1
ATOM 1501 C CA . ASN A 1 217 ? 1.498 5.516 15.427 1.00 81.75 217 ASN A CA 1
ATOM 1502 C C . ASN A 1 217 ? 0.016 5.463 15.078 1.00 81.75 217 ASN A C 1
ATOM 1504 O O . ASN A 1 217 ? -0.788 5.572 15.981 1.00 81.75 217 ASN A O 1
ATOM 1508 N N . GLY A 1 218 ? -0.378 5.171 13.843 1.00 81.62 218 GLY A N 1
ATOM 1509 C CA . GLY A 1 218 ? -1.758 4.776 13.544 1.00 81.62 218 GLY A CA 1
ATOM 1510 C C . GLY A 1 218 ? -2.783 5.836 13.924 1.00 81.62 218 GLY A C 1
ATOM 1511 O O . GLY A 1 218 ? -3.559 5.625 14.852 1.00 81.62 218 GLY A O 1
ATOM 1512 N N . GLY A 1 219 ? -2.811 6.969 13.218 1.00 89.38 219 GLY A N 1
ATOM 1513 C CA . GLY A 1 219 ? -3.850 7.987 13.410 1.00 89.38 219 GLY A CA 1
ATOM 1514 C C . GLY A 1 219 ? -5.239 7.355 13.527 1.00 89.38 219 GLY A C 1
ATOM 1515 O O . GLY A 1 219 ? -5.952 7.637 14.484 1.00 89.38 219 GLY A O 1
ATOM 1516 N N . GLY A 1 220 ? -5.564 6.419 12.629 1.00 95.69 220 GLY A N 1
ATOM 1517 C CA . GLY A 1 220 ? -6.743 5.560 12.732 1.00 95.69 220 GLY A CA 1
ATOM 1518 C C . GLY A 1 220 ? -6.524 4.387 13.688 1.00 95.69 220 GLY A C 1
ATOM 1519 O O . GLY A 1 220 ? -7.087 4.362 14.783 1.00 95.69 220 GLY A O 1
ATOM 1520 N N . VAL A 1 221 ? -5.712 3.413 13.266 1.00 96.00 221 VAL A N 1
ATOM 1521 C CA . VAL A 1 221 ? -5.487 2.147 13.981 1.00 96.00 221 VAL A CA 1
ATOM 1522 C C . VAL A 1 221 ? -3.996 1.863 14.141 1.00 96.00 221 VAL A C 1
ATOM 1524 O O . VAL A 1 221 ? -3.235 1.929 13.180 1.00 96.00 221 VAL A O 1
ATOM 1527 N N . SER A 1 222 ? -3.575 1.487 15.345 1.00 93.88 222 SER A N 1
ATOM 1528 C CA . SER A 1 222 ? -2.214 1.038 15.646 1.00 93.88 222 SER A CA 1
ATOM 1529 C C . SER A 1 222 ? -2.250 -0.333 16.310 1.00 93.88 222 SER A C 1
ATOM 1531 O O . SER A 1 222 ? -2.709 -0.437 17.440 1.00 93.88 222 SER A O 1
ATOM 1533 N N . CYS A 1 223 ? -1.697 -1.355 15.666 1.00 92.25 223 CYS A N 1
ATOM 1534 C CA . CYS A 1 223 ? -1.498 -2.693 16.222 1.00 92.25 223 CYS A CA 1
ATOM 1535 C C . CYS A 1 223 ? -0.006 -2.911 16.507 1.00 92.25 223 CYS A C 1
ATOM 1537 O O . CYS A 1 223 ? 0.799 -3.057 15.593 1.00 92.25 223 CYS A O 1
ATOM 1539 N N . GLY A 1 224 ? 0.387 -2.887 17.778 1.00 88.00 224 GLY A N 1
ATOM 1540 C CA . GLY A 1 224 ? 1.760 -3.111 18.232 1.00 88.00 224 GLY A CA 1
ATOM 1541 C C . GLY A 1 224 ? 1.980 -4.509 18.811 1.00 88.00 224 GLY A C 1
ATOM 1542 O O . GLY A 1 224 ? 1.030 -5.226 19.115 1.00 88.00 224 GLY A O 1
ATOM 1543 N N . SER A 1 225 ? 3.244 -4.878 19.032 1.00 85.94 225 SER A N 1
ATOM 1544 C CA . SER A 1 225 ? 3.636 -6.059 19.825 1.00 85.94 225 SER A CA 1
ATOM 1545 C C . SER A 1 225 ? 2.876 -7.343 19.456 1.00 85.94 225 SER A C 1
ATOM 1547 O O . SER A 1 225 ? 2.343 -8.024 20.334 1.00 85.94 225 SER A O 1
ATOM 1549 N N . GLY A 1 226 ? 2.774 -7.643 18.158 1.00 87.19 226 GLY A N 1
ATOM 1550 C CA . GLY A 1 226 ? 2.142 -8.872 17.670 1.00 87.19 226 GLY A CA 1
ATOM 1551 C C . GLY A 1 226 ? 0.627 -8.819 17.491 1.00 87.19 226 GLY A C 1
ATOM 1552 O O . GLY A 1 226 ? 0.052 -9.814 17.058 1.00 87.19 226 GLY A O 1
ATOM 1553 N N . ALA A 1 227 ? -0.031 -7.698 17.808 1.00 91.31 227 ALA A N 1
ATOM 1554 C CA . ALA A 1 227 ? -1.473 -7.566 17.613 1.00 91.31 227 ALA A CA 1
ATOM 1555 C C . ALA A 1 227 ? -1.856 -7.680 16.127 1.00 91.31 227 ALA A C 1
ATOM 1557 O O . ALA A 1 227 ? -1.207 -7.088 15.262 1.00 91.31 227 ALA A O 1
ATOM 1558 N N . GLY A 1 228 ? -2.906 -8.449 15.841 1.00 92.06 228 GLY A N 1
ATOM 1559 C CA . GLY A 1 228 ? -3.385 -8.717 14.489 1.00 92.06 228 GLY A CA 1
ATOM 1560 C C . GLY A 1 228 ? -4.404 -7.692 14.005 1.00 92.06 228 GLY A C 1
ATOM 1561 O O . GLY A 1 228 ? -5.254 -7.238 14.773 1.00 92.06 228 GLY A O 1
ATOM 1562 N N . PHE A 1 229 ? -4.342 -7.373 12.712 1.00 95.56 229 PHE A N 1
ATOM 1563 C CA . PHE A 1 229 ? -5.301 -6.502 12.041 1.00 95.56 229 PHE A CA 1
ATOM 1564 C C . PHE A 1 229 ? -5.957 -7.224 10.863 1.00 95.56 229 PHE A C 1
ATOM 1566 O O . PHE A 1 229 ? -5.269 -7.689 9.951 1.00 95.56 229 PHE A O 1
ATOM 1573 N N . THR A 1 230 ? -7.288 -7.283 10.874 1.00 97.62 230 THR A N 1
ATOM 1574 C CA . THR A 1 230 ? -8.104 -7.823 9.782 1.00 97.62 230 THR A CA 1
ATOM 1575 C C . THR A 1 230 ? -9.140 -6.795 9.344 1.00 97.62 230 THR A C 1
ATOM 1577 O O . THR A 1 230 ? -9.879 -6.268 10.173 1.00 97.62 230 THR A O 1
ATOM 1580 N N . MET A 1 231 ? -9.224 -6.528 8.043 1.00 98.38 231 MET A N 1
ATOM 1581 C CA . MET A 1 231 ? -10.209 -5.625 7.449 1.00 98.38 231 MET A CA 1
ATOM 1582 C C . MET A 1 231 ? -10.901 -6.297 6.262 1.00 98.38 231 MET A C 1
ATOM 1584 O O . MET A 1 231 ? -10.275 -6.570 5.241 1.00 98.38 231 MET A O 1
ATOM 1588 N N . ALA A 1 232 ? -12.199 -6.559 6.398 1.00 98.12 232 ALA A N 1
ATOM 1589 C CA . ALA A 1 232 ? -13.043 -7.106 5.336 1.00 98.12 232 ALA A CA 1
ATOM 1590 C C . ALA A 1 232 ? -13.912 -6.033 4.658 1.00 98.12 232 ALA A C 1
ATOM 1592 O O . ALA A 1 232 ? -14.358 -6.219 3.528 1.00 98.12 232 ALA A O 1
ATOM 1593 N N . GLY A 1 233 ? -14.127 -4.897 5.327 1.00 97.88 233 GLY A N 1
ATOM 1594 C CA . GLY A 1 233 ? -14.944 -3.794 4.835 1.00 97.88 233 GLY A CA 1
ATOM 1595 C C . GLY A 1 233 ? -14.728 -2.510 5.635 1.00 97.88 233 GLY A C 1
ATOM 1596 O O . GLY A 1 233 ? -13.752 -2.375 6.370 1.00 97.88 233 GLY A O 1
ATOM 1597 N N . GLY A 1 234 ? -15.641 -1.550 5.485 1.00 98.62 234 GLY A N 1
ATOM 1598 C CA . GLY A 1 234 ? -15.563 -0.253 6.165 1.00 98.62 234 GLY A CA 1
ATOM 1599 C C . GLY A 1 234 ? -14.569 0.726 5.535 1.00 98.62 234 GLY A C 1
ATOM 1600 O O . GLY A 1 234 ? -14.009 0.484 4.464 1.00 98.62 234 GLY A O 1
ATOM 1601 N N . THR A 1 235 ? -14.394 1.881 6.177 1.00 98.81 235 THR A N 1
ATOM 1602 C CA . THR A 1 235 ? -13.506 2.959 5.717 1.00 98.81 235 THR A CA 1
ATOM 1603 C C . THR A 1 235 ? -12.620 3.477 6.847 1.00 98.81 235 THR A C 1
ATOM 1605 O O . THR A 1 235 ? -13.116 3.831 7.913 1.00 98.81 235 THR A O 1
ATOM 1608 N N . ILE A 1 236 ? -11.315 3.590 6.596 1.00 98.75 236 ILE A N 1
ATOM 1609 C CA . ILE A 1 236 ? -10.345 4.266 7.469 1.00 98.75 236 ILE A CA 1
ATOM 1610 C C . ILE A 1 236 ? -9.817 5.484 6.717 1.00 98.75 236 ILE A C 1
ATOM 1612 O O . ILE A 1 236 ? -9.024 5.344 5.780 1.00 98.75 236 ILE A O 1
ATOM 1616 N N . SER A 1 237 ? -10.269 6.683 7.087 1.00 98.56 237 SER A N 1
ATOM 1617 C CA . SER A 1 237 ? -9.953 7.876 6.302 1.00 98.56 237 SER A CA 1
ATOM 1618 C C . SER A 1 237 ? -9.748 9.163 7.068 1.00 98.56 237 SER A C 1
ATOM 1620 O O . SER A 1 237 ? -10.367 9.368 8.099 1.00 98.56 237 SER A O 1
ATOM 1622 N N . GLU A 1 238 ? -8.975 10.096 6.514 1.00 97.81 238 GLU A N 1
ATOM 1623 C CA . GLU A 1 238 ? -8.747 11.415 7.128 1.00 97.81 238 GLU A CA 1
ATOM 1624 C C . GLU A 1 238 ? -8.119 11.319 8.527 1.00 97.81 238 GLU A C 1
ATOM 1626 O O . GLU A 1 238 ? -8.320 12.198 9.360 1.00 97.81 238 GLU A O 1
ATOM 1631 N N . ASN A 1 239 ? -7.395 10.237 8.824 1.00 96.81 239 ASN A N 1
ATOM 1632 C CA . ASN A 1 239 ? -6.675 10.113 10.082 1.00 96.81 239 ASN A CA 1
ATOM 1633 C C . ASN A 1 239 ? -5.253 10.650 9.949 1.00 96.81 239 ASN A C 1
ATOM 1635 O O . ASN A 1 239 ? -4.626 10.556 8.890 1.00 96.81 239 ASN A O 1
ATOM 1639 N N . THR A 1 240 ? -4.740 11.169 11.059 1.00 93.56 240 THR A N 1
ATOM 1640 C CA . THR A 1 240 ? -3.441 11.832 11.099 1.00 93.56 240 THR A CA 1
ATOM 1641 C C . THR A 1 240 ? -2.571 11.210 12.176 1.00 93.56 240 THR A C 1
ATOM 1643 O O . THR A 1 240 ? -2.969 11.125 13.337 1.00 93.56 240 THR A O 1
ATOM 1646 N N . SER A 1 241 ? -1.348 10.823 11.824 1.00 90.06 241 SER A N 1
ATOM 1647 C CA . SER A 1 241 ? -0.291 10.659 12.824 1.00 90.06 241 SER A CA 1
ATOM 1648 C C . SER A 1 241 ? 0.658 11.846 12.734 1.00 90.06 241 SER A C 1
ATOM 1650 O O . SER A 1 241 ? 1.112 12.184 11.650 1.00 90.06 241 SER A O 1
ATOM 1652 N N . LEU A 1 242 ? 0.954 12.495 13.858 1.00 85.06 242 LEU A N 1
ATOM 1653 C CA . LEU A 1 242 ? 1.832 13.665 13.912 1.00 85.06 242 LEU A CA 1
ATOM 1654 C C . LEU A 1 242 ? 3.321 13.292 13.921 1.00 85.06 242 LEU A C 1
ATOM 1656 O O . LEU A 1 242 ? 4.155 14.161 13.672 1.00 85.06 242 LEU A O 1
ATOM 1660 N N . SER A 1 243 ? 3.657 12.028 14.210 1.00 73.38 243 SER A N 1
ATOM 1661 C CA . SER A 1 243 ? 5.036 11.531 14.315 1.00 73.38 243 SER A CA 1
ATOM 1662 C C . SER A 1 243 ? 5.956 12.439 15.157 1.00 73.38 243 SER A C 1
ATOM 1664 O O . SER A 1 243 ? 7.103 12.724 14.802 1.00 73.38 243 SER A O 1
ATOM 1666 N N . ILE A 1 244 ? 5.467 12.901 16.306 1.00 63.12 244 ILE A N 1
ATOM 1667 C CA . ILE A 1 244 ? 6.219 13.730 17.261 1.00 63.12 244 ILE A CA 1
ATOM 1668 C C . ILE A 1 244 ? 7.025 12.879 18.257 1.00 63.12 244 ILE A C 1
ATOM 1670 O O . ILE A 1 244 ? 7.079 13.202 19.440 1.00 63.12 244 ILE A O 1
ATOM 1674 N N . GLY A 1 245 ? 7.624 11.770 17.804 1.00 58.38 245 GLY A N 1
ATOM 1675 C CA . GLY A 1 245 ? 8.398 10.862 18.661 1.00 58.38 245 GLY A CA 1
ATOM 1676 C C . GLY A 1 245 ? 9.655 11.510 19.278 1.00 58.38 245 GLY A C 1
ATOM 1677 O O . GLY A 1 245 ? 10.141 12.521 18.765 1.00 58.38 245 GLY A O 1
ATOM 1678 N N . PRO A 1 246 ? 10.231 10.930 20.353 1.00 48.50 246 PRO A N 1
ATOM 1679 C CA . PRO A 1 246 ? 11.280 11.566 21.160 1.00 48.50 246 PRO A CA 1
ATOM 1680 C C . PRO A 1 246 ? 12.596 11.757 20.402 1.00 48.50 246 PRO A C 1
ATOM 1682 O O . PRO A 1 246 ? 13.393 12.623 20.746 1.00 48.50 246 PRO A O 1
ATOM 1685 N N . THR A 1 247 ? 12.838 10.930 19.384 1.00 48.78 247 THR A N 1
ATOM 1686 C CA . THR A 1 247 ? 14.093 10.910 18.628 1.00 48.78 247 THR A CA 1
ATOM 1687 C C . THR A 1 247 ? 14.118 11.920 17.485 1.00 48.78 247 THR A C 1
ATOM 1689 O O . THR A 1 247 ? 15.176 12.126 16.899 1.00 48.78 247 THR A O 1
ATOM 1692 N N . GLY A 1 248 ? 12.978 12.534 17.130 1.00 48.94 248 GLY A N 1
ATOM 1693 C CA . GLY A 1 248 ? 12.871 13.398 15.947 1.00 48.94 248 GLY A CA 1
ATOM 1694 C C . GLY A 1 248 ? 13.275 12.709 14.635 1.00 48.94 248 GLY A C 1
ATOM 1695 O O . GLY A 1 248 ? 13.455 13.396 13.628 1.00 48.94 248 GLY A O 1
ATOM 1696 N N . ASP A 1 249 ? 13.431 11.381 14.657 1.00 49.97 249 ASP A N 1
ATOM 1697 C CA . ASP A 1 249 ? 14.031 10.599 13.587 1.00 49.97 249 ASP A CA 1
ATOM 1698 C C . ASP A 1 249 ? 12.972 10.252 12.526 1.00 49.97 249 ASP A C 1
ATOM 1700 O O . ASP A 1 249 ? 12.066 9.455 12.802 1.00 49.97 249 ASP A O 1
ATOM 1704 N N . PRO A 1 250 ? 13.075 10.807 11.305 1.00 48.47 250 PRO A N 1
ATOM 1705 C CA . PRO A 1 250 ? 12.159 10.508 10.206 1.00 48.47 250 PRO A CA 1
ATOM 1706 C C . PRO A 1 250 ? 12.230 9.048 9.719 1.00 48.47 250 PRO A C 1
ATOM 1708 O O . PRO A 1 250 ? 11.393 8.646 8.911 1.00 48.47 250 PRO A O 1
ATOM 1711 N N . SER A 1 251 ? 13.197 8.251 10.190 1.00 49.88 251 SER A N 1
ATOM 1712 C CA . SER A 1 251 ? 13.316 6.821 9.883 1.00 49.88 251 SER A CA 1
ATOM 1713 C C . SER A 1 251 ? 12.351 5.938 10.687 1.00 49.88 251 SER A C 1
ATOM 1715 O O . SER A 1 251 ? 12.102 4.787 10.317 1.00 49.88 251 SER A O 1
ATOM 1717 N N . SER A 1 252 ? 11.758 6.473 11.760 1.00 58.69 252 SER A N 1
ATOM 1718 C CA . SER A 1 252 ? 10.820 5.722 12.590 1.00 58.69 252 SER A CA 1
ATOM 1719 C C . SER A 1 252 ? 9.457 5.530 11.891 1.00 58.69 252 SER A C 1
ATOM 1721 O O . SER A 1 252 ? 8.933 6.396 11.189 1.00 58.69 252 SER A O 1
ATOM 1723 N N . THR A 1 253 ? 8.960 4.292 11.946 1.00 58.22 253 THR A N 1
ATOM 1724 C CA . THR A 1 253 ? 7.915 3.740 11.067 1.00 58.22 253 THR A CA 1
ATOM 1725 C C . THR A 1 253 ? 6.525 3.975 11.645 1.00 58.22 253 THR A C 1
ATOM 1727 O O . THR A 1 253 ? 6.232 3.389 12.680 1.00 58.22 253 THR A O 1
ATOM 1730 N N . PHE A 1 254 ? 5.661 4.768 10.999 1.00 72.12 254 PHE A N 1
ATOM 1731 C CA . PHE A 1 254 ? 4.398 5.208 11.604 1.00 72.12 254 PHE A CA 1
ATOM 1732 C C . PHE A 1 254 ? 3.267 5.325 10.575 1.00 72.12 254 PHE A C 1
ATOM 1734 O O . PHE A 1 254 ? 3.180 6.318 9.875 1.00 72.12 254 PHE A O 1
ATOM 1741 N N . GLY A 1 255 ? 2.359 4.352 10.486 1.00 73.56 255 GLY A N 1
ATOM 1742 C CA . GLY A 1 255 ? 1.220 4.445 9.558 1.00 73.56 255 GLY A CA 1
ATOM 1743 C C . GLY A 1 255 ? 0.224 5.523 9.983 1.00 73.56 255 GLY A C 1
ATOM 1744 O O . GLY A 1 255 ? -0.144 5.520 11.151 1.00 73.56 255 GLY A O 1
ATOM 1745 N N . ALA A 1 256 ? -0.242 6.435 9.121 1.00 85.12 256 ALA A N 1
ATOM 1746 C CA . ALA A 1 256 ? -1.288 7.388 9.538 1.00 85.12 256 ALA A CA 1
ATOM 1747 C C . ALA A 1 256 ? -2.696 6.775 9.529 1.00 85.12 256 ALA A C 1
ATOM 1749 O O . ALA A 1 256 ? -3.467 7.020 10.457 1.00 85.12 256 ALA A O 1
ATOM 1750 N N . GLY A 1 257 ? -3.026 5.939 8.543 1.00 94.31 257 GLY A N 1
ATOM 1751 C CA . GLY A 1 257 ? -4.263 5.157 8.556 1.00 94.31 257 GLY A CA 1
ATOM 1752 C C . GLY A 1 257 ? -4.151 3.966 9.504 1.00 94.31 257 GLY A C 1
ATOM 1753 O O . GLY A 1 257 ? -4.754 3.960 10.580 1.00 94.31 257 GLY A O 1
ATOM 1754 N N . VAL A 1 258 ? -3.345 2.979 9.109 1.00 95.50 258 VAL A N 1
ATOM 1755 C CA . VAL A 1 258 ? -3.123 1.729 9.844 1.00 95.50 258 VAL A CA 1
ATOM 1756 C C . VAL A 1 258 ? -1.631 1.488 10.046 1.00 95.50 258 VAL A C 1
ATOM 1758 O O . VAL A 1 258 ? -0.848 1.514 9.099 1.00 95.50 258 VAL A O 1
ATOM 1761 N N . PHE A 1 259 ? -1.239 1.208 11.282 1.00 93.31 259 PHE A N 1
ATOM 1762 C CA . PHE A 1 259 ? 0.094 0.735 11.633 1.00 93.31 259 PHE A CA 1
ATOM 1763 C C . PHE A 1 259 ? 0.019 -0.686 12.195 1.00 93.31 259 PHE A C 1
ATOM 1765 O O . PHE A 1 259 ? -0.794 -0.937 13.083 1.00 93.31 259 PHE A O 1
ATOM 1772 N N . VAL A 1 260 ? 0.880 -1.592 11.725 1.00 90.94 260 VAL A N 1
ATOM 1773 C CA . VAL A 1 260 ? 1.041 -2.942 12.288 1.00 90.94 260 VAL A CA 1
ATOM 1774 C C . VAL A 1 260 ? 2.514 -3.234 12.555 1.00 90.94 260 VAL A C 1
ATOM 1776 O O . VAL A 1 260 ? 3.354 -3.120 11.666 1.00 90.94 260 VAL A O 1
ATOM 1779 N N . SER A 1 261 ? 2.831 -3.653 13.779 1.00 87.62 261 SER A N 1
ATOM 1780 C CA . SER A 1 261 ? 4.162 -4.100 14.181 1.00 87.62 261 SER A CA 1
ATOM 1781 C C . SER A 1 261 ? 4.116 -5.536 14.679 1.00 87.62 261 SER A C 1
ATOM 1783 O O . SER A 1 261 ? 3.493 -5.839 15.701 1.00 87.62 261 SER A O 1
ATOM 1785 N N . ASN A 1 262 ? 4.833 -6.406 13.967 1.00 83.88 262 ASN A N 1
ATOM 1786 C CA . ASN A 1 262 ? 5.056 -7.806 14.316 1.00 83.88 262 ASN A CA 1
ATOM 1787 C C . ASN A 1 262 ? 3.789 -8.674 14.411 1.00 83.88 262 ASN A C 1
ATOM 1789 O O . ASN A 1 262 ? 3.866 -9.795 14.901 1.00 83.88 262 ASN A O 1
ATOM 1793 N N . GLY A 1 263 ? 2.640 -8.179 13.952 1.00 86.69 263 GLY A N 1
ATOM 1794 C CA . GLY A 1 263 ? 1.384 -8.924 13.874 1.00 86.69 263 GLY A CA 1
ATOM 1795 C C . GLY A 1 263 ? 0.959 -9.212 12.431 1.00 86.69 263 GLY A C 1
ATOM 1796 O O . GLY A 1 263 ? 1.506 -8.614 11.499 1.00 86.69 263 GLY A O 1
ATOM 1797 N N . PRO A 1 264 ? -0.006 -10.125 12.224 1.00 88.75 264 PRO A N 1
ATOM 1798 C CA . PRO A 1 264 ? -0.571 -10.386 10.905 1.00 88.75 264 PRO A CA 1
ATOM 1799 C C . PRO A 1 264 ? -1.374 -9.181 10.397 1.00 88.75 264 PRO A C 1
ATOM 1801 O O . PRO A 1 264 ? -2.067 -8.511 11.169 1.00 88.75 264 PRO A O 1
ATOM 1804 N N . PHE A 1 265 ? -1.312 -8.942 9.086 1.00 92.44 265 PHE A N 1
ATOM 1805 C CA . PHE A 1 265 ? -2.124 -7.940 8.398 1.00 92.44 265 PHE A CA 1
ATOM 1806 C C . PHE A 1 265 ? -2.908 -8.610 7.270 1.00 92.44 265 PHE A C 1
ATOM 1808 O O . PHE A 1 265 ? -2.317 -9.182 6.352 1.00 92.44 265 PHE A O 1
ATOM 1815 N N . THR A 1 266 ? -4.235 -8.522 7.329 1.00 95.62 266 THR A N 1
ATOM 1816 C CA . THR A 1 266 ? -5.126 -8.995 6.265 1.00 95.62 266 THR A CA 1
ATOM 1817 C C . THR A 1 266 ? -6.125 -7.910 5.892 1.00 95.62 266 THR A C 1
ATOM 1819 O O . THR A 1 266 ? -6.869 -7.426 6.741 1.00 95.62 266 THR A O 1
ATOM 1822 N N . MET A 1 267 ? -6.175 -7.559 4.611 1.00 97.62 267 MET A N 1
ATOM 1823 C CA . MET A 1 267 ? -7.207 -6.707 4.030 1.00 97.62 267 MET A CA 1
ATOM 1824 C C . MET A 1 267 ? -7.840 -7.444 2.851 1.00 97.62 267 MET A C 1
ATOM 1826 O O . MET A 1 267 ? -7.155 -7.737 1.880 1.00 97.62 267 MET A O 1
ATOM 1830 N N . THR A 1 268 ? -9.127 -7.771 2.929 1.00 97.88 268 THR A N 1
ATOM 1831 C CA . THR A 1 268 ? -9.881 -8.424 1.838 1.00 97.88 268 THR A CA 1
ATOM 1832 C C . THR A 1 268 ? -10.925 -7.499 1.214 1.00 97.88 268 THR A C 1
ATOM 1834 O O . THR A 1 268 ? -11.639 -7.892 0.297 1.00 97.88 268 THR A O 1
ATOM 1837 N N . GLY A 1 269 ? -11.053 -6.274 1.725 1.00 97.69 269 GLY A N 1
ATOM 1838 C CA . GLY A 1 269 ? -12.020 -5.295 1.254 1.00 97.69 269 GLY A CA 1
ATOM 1839 C C . GLY A 1 269 ? -11.972 -3.992 2.048 1.00 97.69 269 GLY A C 1
ATOM 1840 O O . GLY A 1 269 ? -11.130 -3.800 2.925 1.00 97.69 269 GLY A O 1
ATOM 1841 N N . GLY A 1 270 ? -12.900 -3.090 1.727 1.00 98.62 270 GLY A N 1
ATOM 1842 C CA . GLY A 1 270 ? -12.997 -1.761 2.332 1.00 98.62 270 GLY A CA 1
ATOM 1843 C C . GLY A 1 270 ? -12.013 -0.738 1.755 1.00 98.62 270 GLY A C 1
ATOM 1844 O O . GLY A 1 270 ? -11.349 -0.984 0.745 1.00 98.62 270 GLY A O 1
ATOM 1845 N N . THR A 1 271 ? -11.954 0.435 2.386 1.00 98.88 271 THR A N 1
ATOM 1846 C CA . THR A 1 271 ? -11.212 1.598 1.876 1.00 98.88 271 THR A CA 1
ATOM 1847 C C . THR A 1 271 ? -10.291 2.196 2.936 1.00 98.88 271 THR A C 1
ATOM 1849 O O . THR A 1 271 ? -10.743 2.562 4.019 1.00 98.88 271 THR A O 1
ATOM 1852 N N . ILE A 1 272 ? -9.017 2.404 2.605 1.00 98.81 272 ILE A N 1
ATOM 1853 C CA . ILE A 1 272 ? -8.070 3.189 3.410 1.00 98.81 272 ILE A CA 1
ATOM 1854 C C . ILE A 1 272 ? -7.682 4.422 2.599 1.00 98.81 272 ILE A C 1
ATOM 1856 O O . ILE A 1 272 ? -6.958 4.310 1.608 1.00 98.81 272 ILE A O 1
ATOM 1860 N N . SER A 1 273 ? -8.182 5.603 2.974 1.00 98.69 273 SER A N 1
ATOM 1861 C CA . SER A 1 273 ? -8.018 6.787 2.122 1.00 98.69 273 SER A CA 1
ATOM 1862 C C . SER A 1 273 ? -7.757 8.105 2.829 1.00 98.69 273 SER A C 1
ATOM 1864 O O . SER A 1 273 ? -8.248 8.345 3.923 1.00 98.69 273 SER A O 1
ATOM 1866 N N . ARG A 1 274 ? -7.034 9.019 2.176 1.00 98.12 274 ARG A N 1
ATOM 1867 C CA . ARG A 1 274 ? -6.832 10.396 2.670 1.00 98.12 274 ARG A CA 1
ATOM 1868 C C . ARG A 1 274 ? -6.249 10.465 4.086 1.00 98.12 274 ARG A C 1
ATOM 1870 O O . ARG A 1 274 ? -6.546 11.393 4.829 1.00 98.12 274 ARG A O 1
ATOM 1877 N N . ASN A 1 275 ? -5.453 9.474 4.483 1.00 97.31 275 ASN A N 1
ATOM 1878 C CA . ASN A 1 275 ? -4.716 9.511 5.741 1.00 97.31 275 ASN A CA 1
ATOM 1879 C C . ASN A 1 275 ? -3.382 10.234 5.527 1.00 97.31 275 ASN A C 1
ATOM 1881 O O . ASN A 1 275 ? -2.736 10.061 4.490 1.00 97.31 275 ASN A O 1
ATOM 1885 N N . ILE A 1 276 ? -2.997 11.062 6.497 1.00 93.44 276 ILE A N 1
ATOM 1886 C CA . ILE A 1 276 ? -1.882 12.000 6.358 1.00 93.44 276 ILE A CA 1
ATOM 1887 C C . ILE A 1 276 ? -0.848 11.743 7.445 1.00 93.44 276 ILE A C 1
ATOM 1889 O O . ILE A 1 276 ? -1.137 11.794 8.643 1.00 93.44 276 ILE A O 1
ATOM 1893 N N . LEU A 1 277 ? 0.390 11.537 7.012 1.00 89.69 277 LEU A N 1
ATOM 1894 C CA . LEU A 1 277 ? 1.550 11.421 7.877 1.00 89.69 277 LEU A CA 1
ATOM 1895 C C . LEU A 1 277 ? 2.552 12.532 7.537 1.00 89.69 277 LEU A C 1
ATOM 1897 O O . LEU A 1 277 ? 3.301 12.410 6.566 1.00 89.69 277 LEU A O 1
ATOM 1901 N N . PRO A 1 278 ? 2.619 13.625 8.313 1.00 85.81 278 PRO A N 1
ATOM 1902 C CA . PRO A 1 278 ? 3.500 14.729 7.973 1.00 85.81 278 PRO A CA 1
ATOM 1903 C C . PRO A 1 278 ? 4.979 14.333 7.964 1.00 85.81 278 PRO A C 1
ATOM 1905 O O . PRO A 1 278 ? 5.730 14.798 7.115 1.00 85.81 278 PRO A O 1
ATOM 1908 N N . ARG A 1 279 ? 5.394 13.449 8.881 1.00 81.56 279 ARG A N 1
ATOM 1909 C CA . ARG A 1 279 ? 6.777 12.972 9.033 1.00 81.56 279 ARG A CA 1
ATOM 1910 C C . ARG A 1 279 ? 6.758 11.460 9.277 1.00 81.56 279 ARG A C 1
ATOM 1912 O O . ARG A 1 279 ? 5.957 11.006 10.081 1.00 81.56 279 ARG A O 1
ATOM 1919 N N . GLY A 1 280 ? 7.622 10.691 8.617 1.00 84.19 280 GLY A N 1
ATOM 1920 C CA . GLY A 1 280 ? 7.692 9.226 8.771 1.00 84.19 280 GLY A CA 1
ATOM 1921 C C . GLY A 1 280 ? 7.127 8.464 7.572 1.00 84.19 280 GLY A C 1
ATOM 1922 O O . GLY A 1 280 ? 6.903 9.055 6.525 1.00 84.19 280 GLY A O 1
ATOM 1923 N N . ASN A 1 281 ? 6.900 7.154 7.709 1.00 88.38 281 ASN A N 1
ATOM 1924 C CA . ASN A 1 281 ? 6.594 6.254 6.588 1.00 88.38 281 ASN A CA 1
ATOM 1925 C C . ASN A 1 281 ? 5.220 5.559 6.667 1.00 88.38 281 ASN A C 1
ATOM 1927 O O . ASN A 1 281 ? 4.874 5.008 7.716 1.00 88.38 281 ASN A O 1
ATOM 1931 N N . GLY A 1 282 ? 4.516 5.473 5.530 1.00 90.06 282 GLY A N 1
ATOM 1932 C CA . GLY A 1 282 ? 3.206 4.823 5.398 1.00 90.06 282 GLY A CA 1
ATOM 1933 C C . GLY A 1 282 ? 2.031 5.781 5.592 1.00 90.06 282 GLY A C 1
ATOM 1934 O O . GLY A 1 282 ? 1.444 5.828 6.668 1.00 90.06 282 GLY A O 1
ATOM 1935 N N . GLY A 1 283 ? 1.649 6.544 4.566 1.00 91.69 283 GLY A N 1
ATOM 1936 C CA . GLY A 1 283 ? 0.491 7.444 4.670 1.00 91.69 283 GLY A CA 1
ATOM 1937 C C . GLY A 1 283 ? -0.795 6.663 4.966 1.00 91.69 283 GLY A C 1
ATOM 1938 O O . GLY A 1 283 ? -1.492 6.928 5.945 1.00 91.69 283 GLY A O 1
ATOM 1939 N N . GLY A 1 284 ? -1.079 5.635 4.165 1.00 95.81 284 GLY A N 1
ATOM 1940 C CA . GLY A 1 284 ? -2.223 4.747 4.372 1.00 95.81 284 GLY A CA 1
ATOM 1941 C C . GLY A 1 284 ? -1.909 3.646 5.377 1.00 95.81 284 GLY A C 1
ATOM 1942 O O . GLY A 1 284 ? -2.454 3.622 6.479 1.00 95.81 284 GLY A O 1
ATOM 1943 N N . ILE A 1 285 ? -1.018 2.740 4.986 1.00 95.19 285 ILE A N 1
ATOM 1944 C CA . ILE A 1 285 ? -0.647 1.538 5.731 1.00 95.19 285 ILE A CA 1
ATOM 1945 C C . ILE A 1 285 ? 0.858 1.547 5.985 1.00 95.19 285 ILE A C 1
ATOM 1947 O O . ILE A 1 285 ? 1.649 1.836 5.087 1.00 95.19 285 ILE A O 1
ATOM 1951 N N . SER A 1 286 ? 1.260 1.169 7.194 1.00 92.69 286 SER A N 1
ATOM 1952 C CA . SER A 1 286 ? 2.658 0.947 7.550 1.00 92.69 286 SER A CA 1
ATOM 1953 C C . SER A 1 286 ? 2.802 -0.359 8.317 1.00 92.69 286 SER A C 1
ATOM 1955 O O . SER A 1 286 ? 2.182 -0.537 9.367 1.00 92.69 286 SER A O 1
ATOM 1957 N N . ILE A 1 287 ? 3.608 -1.278 7.791 1.00 89.25 287 ILE A N 1
ATOM 1958 C CA . ILE A 1 287 ? 3.848 -2.592 8.388 1.00 89.25 287 ILE A CA 1
ATOM 1959 C C . ILE A 1 287 ? 5.332 -2.730 8.701 1.00 89.25 287 ILE A C 1
ATOM 1961 O O . ILE A 1 287 ? 6.187 -2.559 7.831 1.00 89.25 287 ILE A O 1
ATOM 1965 N N . ASN A 1 288 ? 5.637 -3.080 9.946 1.00 84.06 288 ASN A N 1
ATOM 1966 C CA . ASN A 1 288 ? 6.976 -3.437 10.384 1.00 84.06 288 ASN A CA 1
ATOM 1967 C C . ASN A 1 288 ? 6.971 -4.886 10.869 1.00 84.06 288 ASN A C 1
ATOM 1969 O O . ASN A 1 288 ? 6.288 -5.212 11.841 1.00 84.06 288 ASN A O 1
ATOM 1973 N N . SER A 1 289 ? 7.731 -5.746 10.196 1.00 76.00 289 SER A N 1
ATOM 1974 C CA . SER A 1 289 ? 7.891 -7.139 10.599 1.00 76.00 289 SER A CA 1
ATOM 1975 C C . SER A 1 289 ? 9.362 -7.462 10.831 1.00 76.00 289 SER A C 1
ATOM 1977 O O . SER A 1 289 ? 10.179 -7.485 9.906 1.00 76.00 289 SER A O 1
ATOM 1979 N N . THR A 1 290 ? 9.692 -7.732 12.091 1.00 70.31 290 THR A N 1
ATOM 1980 C CA . THR A 1 290 ? 10.974 -8.292 12.530 1.00 70.31 290 THR A CA 1
ATOM 1981 C C . THR A 1 290 ? 10.878 -9.793 12.811 1.00 70.31 290 THR A C 1
ATOM 1983 O O . THR A 1 290 ? 11.885 -10.409 13.149 1.00 70.31 290 THR A O 1
ATOM 1986 N N . ILE A 1 291 ? 9.685 -10.392 12.721 1.00 54.81 291 ILE A N 1
ATOM 1987 C CA . ILE A 1 291 ? 9.450 -11.802 13.056 1.00 54.81 291 ILE A CA 1
ATOM 1988 C C . ILE A 1 291 ? 9.723 -12.691 11.833 1.00 54.81 291 ILE A C 1
ATOM 1990 O O . ILE A 1 291 ? 9.289 -12.392 10.722 1.00 54.81 291 ILE A O 1
ATOM 1994 N N . ALA A 1 292 ? 10.438 -13.802 12.047 1.00 53.03 292 ALA A N 1
ATOM 1995 C CA . ALA A 1 292 ? 10.620 -14.850 11.046 1.00 53.03 292 ALA A CA 1
ATOM 1996 C C . ALA A 1 292 ? 9.259 -15.444 10.642 1.00 53.03 292 ALA A C 1
ATOM 1998 O O . ALA A 1 292 ? 8.453 -15.756 11.515 1.00 53.03 292 ALA A O 1
ATOM 1999 N N . ALA A 1 293 ? 9.035 -15.605 9.336 1.00 47.09 293 ALA A N 1
ATOM 2000 C CA . ALA A 1 293 ? 7.776 -15.772 8.591 1.00 47.09 293 ALA A CA 1
ATOM 2001 C C . ALA A 1 293 ? 6.742 -16.843 9.038 1.00 47.09 293 ALA A C 1
ATOM 2003 O O . ALA A 1 293 ? 5.814 -17.144 8.297 1.00 47.09 293 ALA A O 1
ATOM 2004 N N . THR A 1 294 ? 6.836 -17.423 10.231 1.00 44.09 294 THR A N 1
ATOM 2005 C CA . THR A 1 294 ? 5.949 -18.503 10.695 1.00 44.09 294 THR A CA 1
ATOM 2006 C C . THR A 1 294 ? 4.507 -18.076 11.026 1.00 44.09 294 THR A C 1
ATOM 2008 O O . THR A 1 294 ? 3.656 -18.951 11.163 1.00 44.09 294 THR A O 1
ATOM 2011 N N . SER A 1 295 ? 4.180 -16.774 11.093 1.00 47.34 295 SER A N 1
ATOM 2012 C CA . SER A 1 295 ? 2.790 -16.312 11.342 1.00 47.34 295 SER A CA 1
ATOM 2013 C C . SER A 1 295 ? 2.375 -14.983 10.684 1.00 47.34 295 SER A C 1
ATOM 2015 O O . SER A 1 295 ? 1.246 -14.543 10.888 1.00 47.34 295 SER A O 1
ATOM 2017 N N . ALA A 1 296 ? 3.243 -14.315 9.916 1.00 52.25 296 ALA A N 1
ATOM 2018 C CA . ALA A 1 296 ? 2.952 -12.991 9.356 1.00 52.25 296 ALA A CA 1
ATOM 2019 C C . ALA A 1 296 ? 2.724 -13.065 7.840 1.00 52.25 296 ALA A C 1
ATOM 2021 O O . ALA A 1 296 ? 3.647 -12.860 7.055 1.00 52.25 296 ALA A O 1
ATOM 2022 N N . SER A 1 297 ? 1.491 -13.348 7.417 1.00 68.56 297 SER A N 1
ATOM 2023 C CA . SER A 1 297 ? 1.055 -13.018 6.059 1.00 68.56 297 SER A CA 1
ATOM 2024 C C . SER A 1 297 ? 0.763 -11.518 5.988 1.00 68.56 297 SER A C 1
ATOM 2026 O O . SER A 1 297 ? -0.002 -11.006 6.809 1.00 68.56 297 SER A O 1
ATOM 2028 N N . ILE A 1 298 ? 1.359 -10.821 5.018 1.00 86.31 298 ILE A N 1
ATOM 2029 C CA . ILE A 1 298 ? 0.899 -9.496 4.593 1.00 86.31 298 ILE A CA 1
ATOM 2030 C C . ILE A 1 298 ? 0.038 -9.729 3.357 1.00 86.31 298 ILE A C 1
ATOM 2032 O O . ILE A 1 298 ? 0.558 -9.905 2.253 1.00 86.31 298 ILE A O 1
ATOM 2036 N N . LEU A 1 299 ? -1.273 -9.805 3.577 1.00 92.25 299 LEU A N 1
ATOM 2037 C CA . LEU A 1 299 ? -2.244 -10.124 2.540 1.00 92.25 299 LEU A CA 1
ATOM 2038 C C . LEU A 1 299 ? -3.157 -8.931 2.279 1.00 92.25 299 LEU A C 1
ATOM 2040 O O . LEU A 1 299 ? -3.874 -8.475 3.169 1.00 92.25 299 LEU A O 1
ATOM 2044 N N . ILE A 1 300 ? -3.159 -8.472 1.034 1.00 95.69 300 ILE A N 1
ATOM 2045 C CA . ILE A 1 300 ? -4.123 -7.520 0.497 1.00 95.69 300 ILE A CA 1
ATOM 2046 C C . ILE A 1 300 ? -4.804 -8.231 -0.672 1.00 95.69 300 ILE A C 1
ATOM 2048 O O . ILE A 1 300 ? -4.176 -8.507 -1.686 1.00 95.69 300 ILE A O 1
ATOM 2052 N N . SER A 1 301 ? -6.063 -8.614 -0.505 1.00 96.50 301 SER A N 1
ATOM 2053 C CA . SER A 1 301 ? -6.844 -9.385 -1.477 1.00 96.50 301 SER A CA 1
ATOM 2054 C C . SER A 1 301 ? -8.212 -8.748 -1.697 1.00 96.50 301 SER A C 1
ATOM 2056 O O . SER A 1 301 ? -9.250 -9.376 -1.497 1.00 96.50 301 SER A O 1
ATOM 2058 N N . GLY A 1 302 ? -8.210 -7.457 -2.015 1.00 95.94 302 GLY A N 1
ATOM 2059 C CA . GLY A 1 302 ? -9.413 -6.661 -2.202 1.00 95.94 302 GLY A CA 1
ATOM 2060 C C . GLY A 1 302 ? -9.309 -5.272 -1.584 1.00 95.94 302 GLY A C 1
ATOM 2061 O O . GLY A 1 302 ? -8.523 -5.021 -0.669 1.00 95.94 302 GLY A O 1
ATOM 2062 N N . GLY A 1 303 ? -10.183 -4.382 -2.048 1.00 98.00 303 GLY A N 1
ATOM 2063 C CA . GLY A 1 303 ? -10.355 -3.043 -1.496 1.00 98.00 303 GLY A CA 1
ATOM 2064 C C . GLY A 1 303 ? -9.484 -1.971 -2.149 1.00 98.00 303 GLY A C 1
ATOM 2065 O O . GLY A 1 303 ? -8.788 -2.202 -3.141 1.00 98.00 303 GLY A O 1
ATOM 2066 N N . THR A 1 304 ? -9.570 -0.768 -1.581 1.00 98.81 304 THR A N 1
ATOM 2067 C CA . THR A 1 304 ? -8.996 0.449 -2.164 1.00 98.81 304 THR A CA 1
ATOM 2068 C C . THR A 1 304 ? -8.100 1.172 -1.168 1.00 98.81 304 THR A C 1
ATOM 2070 O O . THR A 1 304 ? -8.519 1.494 -0.056 1.00 98.81 304 THR A O 1
ATOM 2073 N N . ILE A 1 305 ? -6.880 1.502 -1.589 1.00 98.81 305 ILE A N 1
ATOM 2074 C CA . ILE A 1 305 ? -5.929 2.320 -0.829 1.00 98.81 305 ILE A CA 1
ATOM 2075 C C . ILE A 1 305 ? -5.642 3.579 -1.643 1.00 98.81 305 ILE A C 1
ATOM 2077 O O . ILE A 1 305 ? -4.939 3.515 -2.655 1.00 98.81 305 ILE A O 1
ATOM 2081 N N . SER A 1 306 ? -6.205 4.724 -1.245 1.00 98.75 306 SER A N 1
ATOM 2082 C CA . SER A 1 306 ? -6.199 5.905 -2.116 1.00 98.75 306 SER A CA 1
ATOM 2083 C C . SER A 1 306 ? -6.024 7.266 -1.454 1.00 98.75 306 SER A C 1
ATOM 2085 O O . SER A 1 306 ? -6.504 7.528 -0.356 1.00 98.75 306 SER A O 1
ATOM 2087 N N . GLY A 1 307 ? -5.352 8.187 -2.147 1.00 98.38 307 GLY A N 1
ATOM 2088 C CA . GLY A 1 307 ? -5.210 9.570 -1.680 1.00 98.38 307 GLY A CA 1
ATOM 2089 C C . GLY A 1 307 ? -4.456 9.716 -0.357 1.00 98.38 307 GLY A C 1
ATOM 2090 O O . GLY A 1 307 ? -4.613 10.735 0.306 1.00 98.38 307 GLY A O 1
ATOM 2091 N N . ASN A 1 308 ? -3.714 8.696 0.080 1.00 98.31 308 ASN A N 1
ATOM 2092 C CA . ASN A 1 308 ? -2.935 8.763 1.309 1.00 98.31 308 ASN A CA 1
ATOM 2093 C C . ASN A 1 308 ? -1.588 9.438 1.049 1.00 98.31 308 ASN A C 1
ATOM 2095 O O . ASN A 1 308 ? -1.019 9.310 -0.039 1.00 98.31 308 ASN A O 1
ATOM 2099 N N . GLU A 1 309 ? -1.076 10.152 2.048 1.00 95.12 309 GLU A N 1
ATOM 2100 C CA . GLU A 1 309 ? 0.036 11.073 1.843 1.00 95.12 309 GLU A CA 1
ATOM 2101 C C . GLU A 1 309 ? 1.081 11.024 2.961 1.00 95.12 309 GLU A C 1
ATOM 2103 O O . GLU A 1 309 ? 0.757 10.999 4.152 1.00 95.12 309 GLU A O 1
ATOM 2108 N N . THR A 1 310 ? 2.353 11.093 2.555 1.00 91.56 310 THR A N 1
ATOM 2109 C CA . THR A 1 310 ? 3.463 11.496 3.429 1.00 91.56 310 THR A CA 1
ATOM 2110 C C . THR A 1 310 ? 4.085 12.796 2.906 1.00 91.56 310 THR A C 1
ATOM 2112 O O . THR A 1 310 ? 4.455 12.857 1.734 1.00 91.56 310 THR A O 1
ATOM 2115 N N . THR A 1 311 ? 4.195 13.846 3.733 1.00 81.25 311 THR A N 1
ATOM 2116 C CA . THR A 1 311 ? 4.475 15.206 3.213 1.00 81.25 311 THR A CA 1
ATOM 2117 C C . THR A 1 311 ? 5.942 15.647 3.288 1.00 81.25 311 THR A C 1
ATOM 2119 O O . THR A 1 311 ? 6.406 16.299 2.355 1.00 81.25 311 THR A O 1
ATOM 2122 N N . SER A 1 312 ? 6.706 15.321 4.345 1.00 78.62 312 SER A N 1
ATOM 2123 C CA . SER A 1 312 ? 8.065 15.882 4.520 1.00 78.62 312 SER A CA 1
ATOM 2124 C C . SER A 1 312 ? 9.224 14.940 4.192 1.00 78.62 312 SER A C 1
ATOM 2126 O O . SER A 1 312 ? 10.249 15.378 3.681 1.00 78.62 312 SER A O 1
ATOM 2128 N N . SER A 1 313 ? 9.130 13.666 4.578 1.00 79.12 313 SER A N 1
ATOM 2129 C CA . SER A 1 313 ? 10.292 12.757 4.585 1.00 79.12 313 SER A CA 1
ATOM 2130 C C . SER A 1 313 ? 9.901 11.278 4.597 1.00 79.12 313 SER A C 1
ATOM 2132 O O . SER A 1 313 ? 10.611 10.453 5.168 1.00 79.12 313 SER A O 1
ATOM 2134 N N . GLY A 1 314 ? 8.737 10.956 4.038 1.00 86.12 314 GLY A N 1
ATOM 2135 C CA . GLY A 1 314 ? 8.168 9.618 4.082 1.00 86.12 314 GLY A CA 1
ATOM 2136 C C . GLY A 1 314 ? 8.263 8.837 2.790 1.00 86.12 314 GLY A C 1
ATOM 2137 O O . GLY A 1 314 ? 8.221 9.401 1.698 1.00 86.12 314 GLY A O 1
ATOM 2138 N N . SER A 1 315 ? 8.356 7.520 2.931 1.00 91.69 315 SER A N 1
ATOM 2139 C CA . SER A 1 315 ? 8.155 6.556 1.852 1.00 91.69 315 SER A CA 1
ATOM 2140 C C . SER A 1 315 ? 6.832 5.810 2.033 1.00 91.69 315 SER A C 1
ATOM 2142 O O . SER A 1 315 ? 6.315 5.720 3.149 1.00 91.69 315 SER A O 1
ATOM 2144 N N . GLY A 1 316 ? 6.302 5.254 0.943 1.00 93.06 316 GLY A N 1
ATOM 2145 C CA . GLY A 1 316 ? 5.049 4.499 0.950 1.00 93.06 316 GLY A CA 1
ATOM 2146 C C . GLY A 1 316 ? 3.847 5.399 1.208 1.00 93.06 316 GLY A C 1
ATOM 2147 O O . GLY A 1 316 ? 3.297 5.401 2.307 1.00 93.06 316 GLY A O 1
ATOM 2148 N N . GLY A 1 317 ? 3.445 6.192 0.212 1.00 94.62 317 GLY A N 1
ATOM 2149 C CA . GLY A 1 317 ? 2.273 7.066 0.335 1.00 94.62 317 GLY A CA 1
ATOM 2150 C C . GLY A 1 317 ? 1.023 6.249 0.656 1.00 94.62 317 GLY A C 1
ATOM 2151 O O . GLY A 1 317 ? 0.342 6.505 1.647 1.00 94.62 317 GLY A O 1
ATOM 2152 N N . GLY A 1 318 ? 0.786 5.199 -0.132 1.00 96.88 318 GLY A N 1
ATOM 2153 C CA . GLY A 1 318 ? -0.263 4.218 0.129 1.00 96.88 318 GLY A CA 1
ATOM 2154 C C . GLY A 1 318 ? 0.183 3.194 1.165 1.00 96.88 318 GLY A C 1
ATOM 2155 O O . GLY A 1 318 ? -0.395 3.110 2.247 1.00 96.88 318 GLY A O 1
ATOM 2156 N N . ILE A 1 319 ? 1.222 2.430 0.831 1.00 95.75 319 ILE A N 1
ATOM 2157 C CA . ILE A 1 319 ? 1.700 1.287 1.607 1.00 95.75 319 ILE A CA 1
ATOM 2158 C C . ILE A 1 319 ? 3.201 1.407 1.839 1.00 95.75 319 ILE A C 1
ATOM 2160 O O . ILE A 1 319 ? 3.978 1.529 0.893 1.00 95.75 319 ILE A O 1
ATOM 2164 N N . TYR A 1 320 ? 3.613 1.294 3.095 1.00 94.25 320 TYR A N 1
ATOM 2165 C CA . TYR A 1 320 ? 4.999 1.110 3.494 1.00 94.25 320 TYR A CA 1
ATOM 2166 C C . TYR A 1 320 ? 5.172 -0.224 4.216 1.00 94.25 320 TYR A C 1
ATOM 2168 O O . TYR A 1 320 ? 4.456 -0.517 5.173 1.00 94.25 320 TYR A O 1
ATOM 2176 N N . ILE A 1 321 ? 6.150 -1.019 3.793 1.00 89.94 321 ILE A N 1
ATOM 2177 C CA . ILE A 1 321 ? 6.498 -2.286 4.432 1.00 89.94 321 ILE A CA 1
ATOM 2178 C C . ILE A 1 321 ? 7.998 -2.303 4.697 1.00 89.94 321 ILE A C 1
ATOM 2180 O O . ILE A 1 321 ? 8.808 -2.122 3.787 1.00 89.94 321 ILE A O 1
ATOM 2184 N N . ASN A 1 322 ? 8.368 -2.551 5.949 1.00 86.44 322 ASN A N 1
ATOM 2185 C CA . ASN A 1 322 ? 9.747 -2.769 6.356 1.00 86.44 322 ASN A CA 1
ATOM 2186 C C . ASN A 1 322 ? 9.913 -4.186 6.900 1.00 86.44 322 ASN A C 1
ATOM 2188 O O . ASN A 1 322 ? 9.297 -4.557 7.903 1.00 86.44 322 ASN A O 1
ATOM 2192 N N . LEU A 1 323 ? 10.750 -4.966 6.220 1.00 80.81 323 LEU A N 1
ATOM 2193 C CA . LEU A 1 323 ? 11.033 -6.353 6.551 1.00 80.81 323 LEU A CA 1
ATOM 2194 C C . LEU A 1 323 ? 12.457 -6.442 7.097 1.00 80.81 323 LEU A C 1
ATOM 2196 O O . LEU A 1 323 ? 13.429 -6.299 6.361 1.00 80.81 323 LEU A O 1
ATOM 2200 N N . SER A 1 324 ? 12.574 -6.713 8.395 1.00 73.12 324 SER A N 1
ATOM 2201 C CA . SER A 1 324 ? 13.856 -7.024 9.049 1.00 73.12 324 SER A CA 1
ATOM 2202 C C . SER A 1 324 ? 14.062 -8.538 9.212 1.00 73.12 324 SER A C 1
ATOM 2204 O O . SER A 1 324 ? 14.983 -8.993 9.888 1.00 73.12 324 SER A O 1
ATOM 2206 N N . ALA A 1 325 ? 13.173 -9.346 8.627 1.00 63.66 325 ALA A N 1
ATOM 2207 C CA . ALA A 1 325 ? 13.218 -10.792 8.751 1.00 63.66 325 ALA A CA 1
ATOM 2208 C C . ALA A 1 325 ? 14.468 -11.377 8.066 1.00 63.66 325 ALA A C 1
ATOM 2210 O O . ALA A 1 325 ? 14.856 -10.987 6.964 1.00 63.66 325 ALA A O 1
ATOM 2211 N N . THR A 1 326 ? 15.060 -12.383 8.705 1.00 64.19 326 THR A N 1
ATOM 2212 C CA . THR A 1 326 ? 16.098 -13.258 8.130 1.00 64.19 326 THR A CA 1
ATOM 2213 C C . THR A 1 326 ? 15.513 -14.346 7.221 1.00 64.19 326 THR A C 1
ATOM 2215 O O . THR A 1 326 ? 16.235 -15.206 6.727 1.00 64.19 326 THR A O 1
ATOM 2218 N N . THR A 1 327 ? 14.194 -14.325 7.016 1.00 64.19 327 THR A N 1
ATOM 2219 C CA . THR A 1 327 ? 13.432 -15.272 6.194 1.00 64.19 327 THR A CA 1
ATOM 2220 C C . THR A 1 327 ? 12.673 -14.495 5.128 1.00 64.19 327 THR A C 1
ATOM 2222 O O . THR A 1 327 ? 12.289 -13.348 5.360 1.00 64.19 327 THR A O 1
ATOM 2225 N N . ALA A 1 328 ? 12.482 -15.102 3.957 1.00 67.38 328 ALA A N 1
ATOM 2226 C CA . ALA A 1 328 ? 11.715 -14.486 2.883 1.00 67.38 328 ALA A CA 1
ATOM 2227 C C . ALA A 1 328 ? 10.270 -14.242 3.347 1.00 67.38 328 ALA A C 1
ATOM 2229 O O . ALA A 1 328 ? 9.618 -15.147 3.868 1.00 67.38 328 ALA A O 1
ATOM 2230 N N . VAL A 1 329 ? 9.783 -13.017 3.157 1.00 74.88 329 VAL A N 1
ATOM 2231 C CA . VAL A 1 329 ? 8.390 -12.637 3.415 1.00 74.88 329 VAL A CA 1
ATOM 2232 C C . VAL A 1 329 ? 7.772 -12.230 2.086 1.00 74.88 329 VAL A C 1
ATOM 2234 O O . VAL A 1 329 ? 8.345 -11.419 1.353 1.00 74.88 329 VAL A O 1
ATOM 2237 N N . ALA A 1 330 ? 6.611 -12.808 1.787 1.00 82.62 330 ALA A N 1
ATOM 2238 C CA . ALA A 1 330 ? 5.807 -12.427 0.641 1.00 82.62 330 ALA A CA 1
ATOM 2239 C C . ALA A 1 330 ? 4.784 -11.360 1.048 1.00 82.62 330 ALA A C 1
ATOM 2241 O O . ALA A 1 330 ? 4.045 -11.518 2.022 1.00 82.62 330 ALA A O 1
ATOM 2242 N N . VAL A 1 331 ? 4.749 -10.281 0.275 1.00 89.06 331 VAL A N 1
ATOM 2243 C CA . VAL A 1 331 ? 3.700 -9.267 0.266 1.00 89.06 331 VAL A CA 1
ATOM 2244 C C . VAL A 1 331 ? 2.811 -9.587 -0.926 1.00 89.06 331 VAL A C 1
ATOM 2246 O O . VAL A 1 331 ? 3.235 -9.407 -2.066 1.00 89.06 331 VAL A O 1
ATOM 2249 N N . SER A 1 332 ? 1.601 -10.083 -0.671 1.00 93.56 332 SER A N 1
ATOM 2250 C CA . SER A 1 332 ? 0.643 -10.405 -1.731 1.00 93.56 332 SER A CA 1
ATOM 2251 C C . SER A 1 332 ? -0.404 -9.303 -1.843 1.00 93.56 332 SER A C 1
ATOM 2253 O O . SER A 1 332 ? -1.100 -9.002 -0.873 1.00 93.56 332 SER A O 1
ATOM 2255 N N . ILE A 1 333 ? -0.494 -8.706 -3.031 1.00 97.12 333 ILE A N 1
ATOM 2256 C CA . ILE A 1 333 ? -1.493 -7.715 -3.422 1.00 97.12 333 ILE A CA 1
ATOM 2257 C C . ILE A 1 333 ? -2.287 -8.322 -4.577 1.00 97.12 333 ILE A C 1
ATOM 2259 O O . ILE A 1 333 ? -1.739 -8.613 -5.637 1.00 97.12 333 ILE A O 1
ATOM 2263 N N . SER A 1 334 ? -3.575 -8.554 -4.362 1.00 98.25 334 SER A N 1
ATOM 2264 C CA . SER A 1 334 ? -4.467 -9.149 -5.351 1.00 98.25 334 SER A CA 1
ATOM 2265 C C . SER A 1 334 ? -5.816 -8.448 -5.390 1.00 98.25 334 SER A C 1
ATOM 2267 O O . SER A 1 334 ? -6.301 -8.009 -4.348 1.00 98.25 334 SER A O 1
ATOM 2269 N N . ARG A 1 335 ? -6.440 -8.329 -6.569 1.00 98.38 335 ARG A N 1
ATOM 2270 C CA . ARG A 1 335 ? -7.803 -7.775 -6.733 1.00 98.38 335 ARG A CA 1
ATOM 2271 C C . ARG A 1 335 ? -8.011 -6.418 -6.058 1.00 98.38 335 ARG A C 1
ATOM 2273 O O . ARG A 1 335 ? -9.071 -6.157 -5.494 1.00 98.38 335 ARG A O 1
ATOM 2280 N N . SER A 1 336 ? -6.974 -5.583 -6.051 1.00 98.50 336 SER A N 1
ATOM 2281 C CA . SER A 1 336 ? -6.929 -4.354 -5.255 1.00 98.50 336 SER A CA 1
ATOM 2282 C C . SER A 1 336 ? -6.625 -3.133 -6.110 1.00 98.50 336 SER A C 1
ATOM 2284 O O . SER A 1 336 ? -5.951 -3.231 -7.135 1.00 98.50 336 SER A O 1
ATOM 2286 N N . THR A 1 337 ? -7.065 -1.965 -5.641 1.00 98.81 337 THR A N 1
ATOM 2287 C CA . THR A 1 337 ? -6.742 -0.674 -6.260 1.00 98.81 337 THR A CA 1
ATOM 2288 C C . THR A 1 337 ? -5.894 0.175 -5.316 1.00 98.81 337 THR A C 1
ATOM 2290 O O . THR A 1 337 ? -6.323 0.521 -4.215 1.00 98.81 337 THR A O 1
ATOM 2293 N N . ILE A 1 338 ? -4.697 0.562 -5.755 1.00 98.88 338 ILE A N 1
ATOM 2294 C CA . ILE A 1 338 ? -3.790 1.468 -5.040 1.00 98.88 338 ILE A CA 1
ATOM 2295 C C . ILE A 1 338 ? -3.615 2.722 -5.890 1.00 98.88 338 ILE A C 1
ATOM 2297 O O . ILE A 1 338 ? -2.890 2.702 -6.887 1.00 98.88 338 ILE A O 1
ATOM 2301 N N . SER A 1 339 ? -4.286 3.816 -5.521 1.00 98.81 339 SER A N 1
ATOM 2302 C CA . SER A 1 339 ? -4.409 4.960 -6.429 1.00 98.81 339 SER A CA 1
ATOM 2303 C C . SER A 1 339 ? -4.261 6.343 -5.812 1.00 98.81 339 SER A C 1
ATOM 2305 O O . SER A 1 339 ? -4.831 6.629 -4.761 1.00 98.81 339 SER A O 1
ATOM 2307 N N . GLY A 1 340 ? -3.601 7.260 -6.518 1.00 98.56 340 GLY A N 1
ATOM 2308 C CA . GLY A 1 340 ? -3.541 8.669 -6.113 1.00 98.56 340 GLY A CA 1
ATOM 2309 C C . GLY A 1 340 ? -2.821 8.907 -4.785 1.00 98.56 340 GLY A C 1
ATOM 2310 O O . GLY A 1 340 ? -3.065 9.921 -4.139 1.00 98.56 340 GLY A O 1
ATOM 2311 N N . ASN A 1 341 ? -1.991 7.966 -4.331 1.00 98.69 341 ASN A N 1
ATOM 2312 C CA . ASN A 1 341 ? -1.212 8.131 -3.109 1.00 98.69 341 ASN A CA 1
ATOM 2313 C C . ASN A 1 341 ? 0.082 8.905 -3.393 1.00 98.69 341 ASN A C 1
ATOM 2315 O O . ASN A 1 341 ? 0.622 8.839 -4.499 1.00 98.69 341 ASN A O 1
ATOM 2319 N N . SER A 1 342 ? 0.586 9.630 -2.394 1.00 97.25 342 SER A N 1
ATOM 2320 C CA . SER A 1 342 ? 1.736 10.526 -2.541 1.00 97.25 342 SER A CA 1
ATOM 2321 C C . SER A 1 342 ? 2.792 10.297 -1.459 1.00 97.25 342 SER A C 1
ATOM 2323 O O . SER A 1 342 ? 2.472 10.210 -0.270 1.00 97.25 342 SER A O 1
ATOM 2325 N N . SER A 1 343 ? 4.067 10.216 -1.848 1.00 94.56 343 SER A N 1
ATOM 2326 C CA . SER A 1 343 ? 5.187 10.144 -0.905 1.00 94.56 343 SER A CA 1
ATOM 2327 C C . SER A 1 343 ? 6.277 11.179 -1.160 1.00 94.56 343 SER A C 1
ATOM 2329 O O . SER A 1 343 ? 6.578 11.544 -2.297 1.00 94.56 343 SER A O 1
ATOM 2331 N N . ALA A 1 344 ? 6.911 11.640 -0.083 1.00 91.50 344 ALA A N 1
ATOM 2332 C CA . ALA A 1 344 ? 7.978 12.630 -0.174 1.00 91.50 344 ALA A CA 1
ATOM 2333 C C . ALA A 1 344 ? 9.329 12.033 -0.605 1.00 91.50 344 ALA A C 1
ATOM 2335 O O . ALA A 1 344 ? 10.182 12.773 -1.088 1.00 91.50 344 ALA A O 1
ATOM 2336 N N . ILE A 1 345 ? 9.549 10.727 -0.419 1.00 90.56 345 ILE A N 1
ATOM 2337 C CA . ILE A 1 345 ? 10.814 10.057 -0.749 1.00 90.56 345 ILE A CA 1
ATOM 2338 C C . ILE A 1 345 ? 10.598 8.957 -1.788 1.00 90.56 345 ILE A C 1
ATOM 2340 O O . ILE A 1 345 ? 10.811 9.226 -2.958 1.00 90.56 345 ILE A O 1
ATOM 2344 N N . ASN A 1 346 ? 10.219 7.734 -1.415 1.00 93.38 346 ASN A N 1
ATOM 2345 C CA . ASN A 1 346 ? 10.109 6.614 -2.362 1.00 93.38 346 ASN A CA 1
ATOM 2346 C C . ASN A 1 346 ? 8.735 5.940 -2.287 1.00 93.38 346 ASN A C 1
ATOM 2348 O O . ASN A 1 346 ? 8.068 6.009 -1.253 1.00 93.38 346 ASN A O 1
ATOM 2352 N N . GLY A 1 347 ? 8.331 5.242 -3.350 1.00 94.69 347 GLY A N 1
ATOM 2353 C CA . GLY A 1 347 ? 7.117 4.422 -3.368 1.00 94.69 347 GLY A CA 1
ATOM 2354 C C . GLY A 1 347 ? 5.861 5.262 -3.160 1.00 94.69 347 GLY A C 1
ATOM 2355 O O . GLY A 1 347 ? 5.357 5.351 -2.039 1.00 94.69 347 GLY A O 1
ATOM 2356 N N . GLY A 1 348 ? 5.373 5.918 -4.212 1.00 96.25 348 GLY A N 1
ATOM 2357 C CA . GLY A 1 348 ? 4.139 6.705 -4.119 1.00 96.25 348 GLY A CA 1
ATOM 2358 C C . GLY A 1 348 ? 2.958 5.819 -3.723 1.00 96.25 348 GLY A C 1
ATOM 2359 O O . GLY A 1 348 ? 2.271 6.090 -2.739 1.00 96.25 348 GLY A O 1
ATOM 2360 N N . GLY A 1 349 ? 2.786 4.707 -4.442 1.00 98.00 349 GLY A N 1
ATOM 2361 C CA . GLY A 1 349 ? 1.805 3.673 -4.122 1.00 98.00 349 GLY A CA 1
ATOM 2362 C C . GLY A 1 349 ? 2.325 2.723 -3.049 1.00 98.00 349 GLY A C 1
ATOM 2363 O O . GLY A 1 349 ? 1.824 2.716 -1.925 1.00 98.00 349 GLY A O 1
ATOM 2364 N N . VAL A 1 350 ? 3.346 1.940 -3.395 1.00 97.75 350 VAL A N 1
ATOM 2365 C CA . VAL A 1 350 ? 3.896 0.860 -2.569 1.00 97.75 350 VAL A CA 1
ATOM 2366 C C . VAL A 1 350 ? 5.394 1.042 -2.381 1.00 97.75 350 VAL A C 1
ATOM 2368 O O . VAL A 1 350 ? 6.140 1.230 -3.340 1.00 97.75 350 VAL A O 1
ATOM 2371 N N . TYR A 1 351 ? 5.847 0.928 -1.140 1.00 95.31 351 TYR A N 1
ATOM 2372 C CA . TYR A 1 351 ? 7.251 0.841 -0.776 1.00 95.31 351 TYR A CA 1
ATOM 2373 C C . TYR A 1 351 ? 7.491 -0.428 0.033 1.00 95.31 351 TYR A C 1
ATOM 2375 O O . TYR A 1 351 ? 6.858 -0.623 1.072 1.00 95.31 351 TYR A O 1
ATOM 2383 N N . VAL A 1 352 ? 8.448 -1.251 -0.393 1.00 91.69 352 VAL A N 1
ATOM 2384 C CA . VAL A 1 352 ? 8.903 -2.409 0.381 1.00 91.69 352 VAL A CA 1
ATOM 2385 C C . VAL A 1 352 ? 10.415 -2.366 0.536 1.00 91.69 352 VAL A C 1
ATOM 2387 O O . VAL A 1 352 ? 11.161 -2.366 -0.444 1.00 91.69 352 VAL A O 1
ATOM 2390 N N . ASN A 1 353 ? 10.865 -2.363 1.788 1.00 86.62 353 ASN A N 1
ATOM 2391 C CA . ASN A 1 353 ? 12.262 -2.555 2.149 1.00 86.62 353 ASN A CA 1
ATOM 2392 C C . ASN A 1 353 ? 12.503 -4.002 2.588 1.00 86.62 353 ASN A C 1
ATOM 2394 O O . ASN A 1 353 ? 11.829 -4.494 3.494 1.00 86.62 353 ASN A O 1
ATOM 2398 N N . SER A 1 354 ? 13.473 -4.656 1.956 1.00 75.19 354 SER A N 1
ATOM 2399 C CA . SER A 1 354 ? 13.962 -6.000 2.281 1.00 75.19 354 SER A CA 1
ATOM 2400 C C . SER A 1 354 ? 15.180 -5.951 3.204 1.00 75.19 354 SER A C 1
ATOM 2402 O O . SER A 1 354 ? 15.943 -4.982 3.202 1.00 75.19 354 SER A O 1
ATOM 2404 N N . SER A 1 355 ? 15.397 -7.038 3.951 1.00 67.94 355 SER A N 1
ATOM 2405 C CA . SER A 1 355 ? 16.642 -7.250 4.688 1.00 67.94 355 SER A CA 1
ATOM 2406 C C . SER A 1 355 ? 17.804 -7.527 3.725 1.00 67.94 355 SER A C 1
ATOM 2408 O O . SER A 1 355 ? 17.616 -7.901 2.568 1.00 67.94 355 SER A O 1
ATOM 2410 N N . THR A 1 356 ? 19.038 -7.353 4.195 1.00 65.88 356 THR A N 1
ATOM 2411 C CA . THR A 1 356 ? 20.250 -7.588 3.390 1.00 65.88 356 THR A CA 1
ATOM 2412 C C . THR A 1 356 ? 20.542 -9.069 3.128 1.00 65.88 356 THR A C 1
ATOM 2414 O O . THR A 1 356 ? 21.479 -9.374 2.394 1.00 65.88 356 THR A O 1
ATOM 2417 N N . THR A 1 357 ? 19.779 -9.991 3.726 1.00 65.56 357 THR A N 1
ATOM 2418 C CA . THR A 1 357 ? 20.053 -11.437 3.695 1.00 65.56 357 THR A CA 1
ATOM 2419 C C . THR A 1 357 ? 18.915 -12.284 3.121 1.00 65.56 357 THR A C 1
ATOM 2421 O O . THR A 1 357 ? 19.163 -13.435 2.769 1.00 65.56 357 THR A O 1
ATOM 2424 N N . ALA A 1 358 ? 17.697 -11.747 2.973 1.00 68.12 358 ALA A N 1
ATOM 2425 C CA . ALA A 1 358 ? 16.555 -12.458 2.396 1.00 68.12 358 ALA A CA 1
ATOM 2426 C C . ALA A 1 358 ? 15.774 -11.578 1.404 1.00 68.12 358 ALA A C 1
ATOM 2428 O O . ALA A 1 358 ? 15.490 -10.411 1.676 1.00 68.12 358 ALA A O 1
ATOM 2429 N N . ARG A 1 359 ? 15.394 -12.155 0.255 1.00 75.75 359 ARG A N 1
ATOM 2430 C CA . ARG A 1 359 ? 14.585 -11.463 -0.758 1.00 75.75 359 ARG A CA 1
ATOM 2431 C C . ARG A 1 359 ? 13.163 -11.247 -0.236 1.00 75.75 359 ARG A C 1
ATOM 2433 O O . ARG A 1 359 ? 12.506 -12.205 0.170 1.00 75.75 359 ARG A O 1
ATOM 2440 N N . ALA A 1 360 ? 12.684 -10.006 -0.264 1.00 79.19 360 ALA A N 1
ATOM 2441 C CA . ALA A 1 360 ? 11.260 -9.721 -0.104 1.00 79.19 360 ALA A CA 1
ATOM 2442 C C . ALA A 1 360 ? 10.563 -9.926 -1.448 1.00 79.19 360 ALA A C 1
ATOM 2444 O O . ALA A 1 360 ? 10.989 -9.329 -2.437 1.00 79.19 360 ALA A O 1
ATOM 2445 N N . ALA A 1 361 ? 9.512 -10.744 -1.477 1.00 87.75 361 ALA A N 1
ATOM 2446 C CA . ALA A 1 361 ? 8.701 -10.944 -2.673 1.00 87.75 361 ALA A CA 1
ATOM 2447 C C . ALA A 1 361 ? 7.487 -10.010 -2.630 1.00 87.75 361 ALA A C 1
ATOM 2449 O O . ALA A 1 361 ? 6.695 -10.066 -1.694 1.00 87.75 361 ALA A O 1
ATOM 2450 N N . ILE A 1 362 ? 7.354 -9.143 -3.628 1.00 92.88 362 ILE A N 1
ATOM 2451 C CA . ILE A 1 362 ? 6.211 -8.260 -3.855 1.00 92.88 362 ILE A CA 1
ATOM 2452 C C . ILE A 1 362 ? 5.440 -8.864 -5.019 1.00 92.88 362 ILE A C 1
ATOM 2454 O O . ILE A 1 362 ? 5.877 -8.759 -6.161 1.00 92.88 362 ILE A O 1
ATOM 2458 N N . ILE A 1 363 ? 4.324 -9.518 -4.724 1.00 96.00 363 ILE A N 1
ATOM 2459 C CA . ILE A 1 363 ? 3.521 -10.230 -5.715 1.00 96.00 363 ILE A CA 1
ATOM 2460 C C . ILE A 1 363 ? 2.234 -9.439 -5.919 1.00 96.00 363 ILE A C 1
ATOM 2462 O O . ILE A 1 363 ? 1.414 -9.343 -5.005 1.00 96.00 363 ILE A O 1
ATOM 2466 N N . VAL A 1 364 ? 2.068 -8.862 -7.106 1.00 98.31 364 VAL A N 1
ATOM 2467 C CA . VAL A 1 364 ? 0.898 -8.084 -7.519 1.00 98.31 364 VAL A CA 1
ATOM 2468 C C . VAL A 1 364 ? 0.162 -8.865 -8.605 1.00 98.31 364 VAL A C 1
ATOM 2470 O O . VAL A 1 364 ? 0.744 -9.176 -9.640 1.00 98.31 364 VAL A O 1
ATOM 2473 N N . SER A 1 365 ? -1.105 -9.196 -8.367 1.00 98.50 365 SER A N 1
ATOM 2474 C CA . SER A 1 365 ? -1.938 -9.981 -9.290 1.00 98.50 365 SER A CA 1
ATOM 2475 C C . SER A 1 365 ? -3.333 -9.383 -9.441 1.00 98.50 365 SER A C 1
ATOM 2477 O O . SER A 1 365 ? -3.868 -8.866 -8.463 1.00 98.50 365 SER A O 1
ATOM 2479 N N . ASP A 1 366 ? -3.954 -9.432 -10.620 1.00 98.62 366 ASP A N 1
ATOM 2480 C CA . ASP A 1 366 ? -5.325 -8.928 -10.832 1.00 98.62 366 ASP A CA 1
ATOM 2481 C C . ASP A 1 366 ? -5.564 -7.516 -10.230 1.00 98.62 366 ASP A C 1
ATOM 2483 O O . ASP A 1 366 ? -6.598 -7.279 -9.604 1.00 98.62 366 ASP A O 1
ATOM 2487 N N . SER A 1 367 ? -4.578 -6.608 -10.262 1.00 98.81 367 SER A N 1
ATOM 2488 C CA . SER A 1 367 ? -4.611 -5.361 -9.474 1.00 98.81 367 SER A CA 1
ATOM 2489 C C . SER A 1 367 ? -4.239 -4.117 -10.272 1.00 98.81 367 SER A C 1
ATOM 2491 O O . SER A 1 367 ? -3.522 -4.176 -11.269 1.00 98.81 367 SER A O 1
ATOM 2493 N N . ASP A 1 368 ? -4.673 -2.971 -9.750 1.00 98.81 368 ASP A N 1
ATOM 2494 C CA . ASP A 1 368 ? -4.458 -1.652 -10.333 1.00 98.81 368 ASP A CA 1
ATOM 2495 C C . ASP A 1 368 ? -3.609 -0.771 -9.405 1.00 98.81 368 ASP A C 1
ATOM 2497 O O . ASP A 1 368 ? -4.013 -0.449 -8.286 1.00 98.81 368 ASP A O 1
ATOM 2501 N N . ILE A 1 369 ? -2.443 -0.321 -9.877 1.00 98.88 369 ILE A N 1
ATOM 2502 C CA . ILE A 1 369 ? -1.583 0.653 -9.185 1.00 98.88 369 ILE A CA 1
ATOM 2503 C C . ILE A 1 369 ? -1.478 1.904 -10.056 1.00 98.88 369 ILE A C 1
ATOM 2505 O O . ILE A 1 369 ? -0.703 1.940 -11.015 1.00 98.88 369 ILE A O 1
ATOM 2509 N N . ILE A 1 370 ? -2.291 2.921 -9.747 1.00 98.75 370 ILE A N 1
ATOM 2510 C CA . ILE A 1 370 ? -2.604 3.997 -10.698 1.00 98.75 370 ILE A CA 1
ATOM 2511 C C . ILE A 1 370 ? -2.424 5.399 -10.113 1.00 98.75 370 ILE A C 1
ATOM 2513 O O . ILE A 1 370 ? -2.958 5.724 -9.057 1.00 98.75 370 ILE A O 1
ATOM 2517 N N . GLY A 1 371 ? -1.757 6.295 -10.839 1.00 98.69 371 GLY A N 1
ATOM 2518 C CA . GLY A 1 371 ? -1.776 7.723 -10.501 1.00 98.69 371 GLY A CA 1
ATOM 2519 C C . GLY A 1 371 ? -1.055 8.068 -9.197 1.00 98.69 371 GLY A C 1
ATOM 2520 O O . GLY A 1 371 ? -1.350 9.095 -8.591 1.00 98.69 371 GLY A O 1
ATOM 2521 N N . ASN A 1 372 ? -0.161 7.204 -8.716 1.00 98.81 372 ASN A N 1
ATOM 2522 C CA . ASN A 1 372 ? 0.588 7.451 -7.491 1.00 98.81 372 ASN A CA 1
ATOM 2523 C C . ASN A 1 372 ? 1.826 8.308 -7.776 1.00 98.81 372 ASN A C 1
ATOM 2525 O O . ASN A 1 372 ? 2.417 8.238 -8.855 1.00 98.81 372 ASN A O 1
ATOM 2529 N N . ARG A 1 373 ? 2.230 9.125 -6.803 1.00 97.94 373 ARG A N 1
ATOM 2530 C CA . ARG A 1 373 ? 3.282 10.128 -6.969 1.00 97.94 373 ARG A CA 1
ATOM 2531 C C . ARG A 1 373 ? 4.362 10.007 -5.907 1.00 97.94 373 ARG A C 1
ATOM 2533 O O . ARG A 1 373 ? 4.080 9.793 -4.733 1.00 97.94 373 ARG A O 1
ATOM 2540 N N . THR A 1 374 ? 5.606 10.231 -6.308 1.00 95.44 374 THR A N 1
ATOM 2541 C CA . THR A 1 374 ? 6.717 10.390 -5.376 1.00 95.44 374 THR A CA 1
ATOM 2542 C C . THR A 1 374 ? 7.730 11.428 -5.849 1.00 95.44 374 THR A C 1
ATOM 2544 O O . THR A 1 374 ? 7.860 11.672 -7.053 1.00 95.44 374 THR A O 1
ATOM 2547 N N . ASN A 1 375 ? 8.469 12.030 -4.914 1.00 93.12 375 ASN A N 1
ATOM 2548 C CA . ASN A 1 375 ? 9.529 12.987 -5.246 1.00 93.12 375 ASN A CA 1
ATOM 2549 C C . ASN A 1 375 ? 10.902 12.329 -5.494 1.00 93.12 375 ASN A C 1
ATOM 2551 O O . ASN A 1 375 ? 11.809 13.004 -5.980 1.00 93.12 375 ASN A O 1
ATOM 2555 N N . SER A 1 376 ? 11.067 11.033 -5.199 1.00 92.69 376 SER A N 1
ATOM 2556 C CA . SER A 1 376 ? 12.247 10.241 -5.577 1.00 92.69 376 SER A CA 1
ATOM 2557 C C . SER A 1 376 ? 11.837 9.029 -6.417 1.00 92.69 376 SER A C 1
ATOM 2559 O O . SER A 1 376 ? 11.331 9.236 -7.517 1.00 92.69 376 SER A O 1
ATOM 2561 N N . ASN A 1 377 ? 12.035 7.783 -5.979 1.00 94.31 377 ASN A N 1
ATOM 2562 C CA . ASN A 1 377 ? 11.966 6.607 -6.856 1.00 94.31 377 ASN A CA 1
ATOM 2563 C C . ASN A 1 377 ? 10.692 5.775 -6.665 1.00 94.31 377 ASN A C 1
ATOM 2565 O O . ASN A 1 377 ? 10.195 5.638 -5.546 1.00 94.31 377 ASN A O 1
ATOM 2569 N N . GLY A 1 378 ? 10.224 5.144 -7.747 1.00 95.44 378 GLY A N 1
ATOM 2570 C CA . GLY A 1 378 ? 9.082 4.226 -7.721 1.00 95.44 378 GLY A CA 1
ATOM 2571 C C . GLY A 1 378 ? 7.767 4.968 -7.515 1.00 95.44 378 GLY A C 1
ATOM 2572 O O . GLY A 1 378 ? 7.244 4.995 -6.403 1.00 95.44 378 GLY A O 1
ATOM 2573 N N . GLY A 1 379 ? 7.234 5.604 -8.563 1.00 96.81 379 GLY A N 1
ATOM 2574 C CA . GLY A 1 379 ? 5.947 6.302 -8.452 1.00 96.81 379 GLY A CA 1
ATOM 2575 C C . GLY A 1 379 ? 4.838 5.334 -8.045 1.00 96.81 379 GLY A C 1
ATOM 2576 O O . GLY A 1 379 ? 4.124 5.587 -7.077 1.00 96.81 379 GLY A O 1
ATOM 2577 N N . GLY A 1 380 ? 4.760 4.186 -8.722 1.00 98.44 380 GLY A N 1
ATOM 2578 C CA . GLY A 1 380 ? 3.858 3.094 -8.371 1.00 98.44 380 GLY A CA 1
ATOM 2579 C C . GLY A 1 380 ? 4.449 2.219 -7.272 1.00 98.44 380 GLY A C 1
ATOM 2580 O O . GLY A 1 380 ? 3.949 2.213 -6.148 1.00 98.44 380 GLY A O 1
ATOM 2581 N N . ILE A 1 381 ? 5.527 1.502 -7.594 1.00 98.56 381 ILE A N 1
ATOM 2582 C CA . ILE A 1 381 ? 6.165 0.512 -6.718 1.00 98.56 381 ILE A CA 1
ATOM 2583 C C . ILE A 1 381 ? 7.650 0.828 -6.550 1.00 98.56 381 ILE A C 1
ATOM 2585 O O . ILE A 1 381 ? 8.372 1.024 -7.528 1.00 98.56 381 ILE A O 1
ATOM 2589 N N . TYR A 1 382 ? 8.119 0.791 -5.307 1.00 96.88 382 TYR A N 1
ATOM 2590 C CA . TYR A 1 382 ? 9.531 0.748 -4.954 1.00 96.88 382 TYR A CA 1
ATOM 2591 C C . TYR A 1 382 ? 9.862 -0.577 -4.258 1.00 96.88 382 TYR A C 1
ATOM 2593 O O . TYR A 1 382 ? 9.348 -0.859 -3.172 1.00 96.88 382 TYR A O 1
ATOM 2601 N N . GLY A 1 383 ? 10.761 -1.357 -4.858 1.00 94.12 383 GLY A N 1
ATOM 2602 C CA . GLY A 1 383 ? 11.409 -2.507 -4.236 1.00 94.12 383 GLY A CA 1
ATOM 2603 C C . GLY A 1 383 ? 12.836 -2.178 -3.805 1.00 94.12 383 GLY A C 1
ATOM 2604 O O . GLY A 1 383 ? 13.660 -1.720 -4.602 1.00 94.12 383 GLY A O 1
ATOM 2605 N N . GLY A 1 384 ? 13.140 -2.436 -2.532 1.00 90.50 384 GLY A N 1
ATOM 2606 C CA . GLY A 1 384 ? 14.479 -2.302 -1.964 1.00 90.50 384 GLY A CA 1
ATOM 2607 C C . GLY A 1 384 ? 15.503 -3.288 -2.541 1.00 90.50 384 GLY A C 1
ATOM 2608 O O . GLY A 1 384 ? 15.247 -4.025 -3.496 1.00 90.50 384 GLY A O 1
ATOM 2609 N N . ASN A 1 385 ? 16.698 -3.299 -1.952 1.00 88.44 385 ASN A N 1
ATOM 2610 C CA . ASN A 1 385 ? 17.789 -4.177 -2.384 1.00 88.44 385 ASN A CA 1
ATOM 2611 C C . ASN A 1 385 ? 17.393 -5.651 -2.259 1.00 88.44 385 ASN A C 1
ATOM 2613 O O . ASN A 1 385 ? 16.790 -6.037 -1.262 1.00 88.44 385 ASN A O 1
ATOM 2617 N N . PHE A 1 386 ? 17.759 -6.480 -3.234 1.00 87.69 386 PHE A N 1
ATOM 2618 C CA . PHE A 1 386 ? 17.409 -7.906 -3.271 1.00 87.69 386 PHE A CA 1
ATOM 2619 C C . PHE A 1 386 ? 15.899 -8.195 -3.310 1.00 87.69 386 PHE A C 1
ATOM 2621 O O . PHE A 1 386 ? 15.484 -9.314 -3.024 1.00 87.69 386 PHE A O 1
ATOM 2628 N N . SER A 1 387 ? 15.057 -7.225 -3.669 1.00 89.25 387 SER A N 1
ATOM 2629 C CA . SER A 1 387 ? 13.622 -7.476 -3.837 1.00 89.25 387 SER A CA 1
ATOM 2630 C C . SER A 1 387 ? 13.334 -8.367 -5.050 1.00 89.25 387 SER A C 1
ATOM 2632 O O . SER A 1 387 ? 14.061 -8.353 -6.045 1.00 89.25 387 SER A O 1
ATOM 2634 N N . THR A 1 388 ? 12.260 -9.141 -4.960 1.00 92.62 388 THR A N 1
ATOM 2635 C CA . THR A 1 388 ? 11.599 -9.782 -6.097 1.00 92.62 388 THR A CA 1
ATOM 2636 C C . THR A 1 388 ? 10.262 -9.075 -6.288 1.00 92.62 388 THR A C 1
ATOM 2638 O O . THR A 1 388 ? 9.500 -8.950 -5.336 1.00 92.62 388 THR A O 1
ATOM 2641 N N . ILE A 1 389 ? 9.993 -8.565 -7.484 1.00 96.50 389 ILE A N 1
ATOM 2642 C CA . ILE A 1 389 ? 8.753 -7.889 -7.866 1.00 96.50 389 ILE A CA 1
ATOM 2643 C C . ILE A 1 389 ? 8.122 -8.712 -8.983 1.00 96.50 389 ILE A C 1
ATOM 2645 O O . ILE A 1 389 ? 8.693 -8.821 -10.063 1.00 96.50 389 ILE A O 1
ATOM 2649 N N . GLU A 1 390 ? 6.949 -9.269 -8.730 1.00 98.12 390 GLU A N 1
ATOM 2650 C CA . GLU A 1 390 ? 6.196 -10.099 -9.665 1.00 98.12 390 GLU A CA 1
ATOM 2651 C C . GLU A 1 390 ? 4.853 -9.433 -9.945 1.00 98.12 390 GLU A C 1
ATOM 2653 O O . GLU A 1 390 ? 4.053 -9.240 -9.032 1.00 98.12 390 GLU A O 1
ATOM 2658 N N . ILE A 1 391 ? 4.626 -9.046 -11.199 1.00 98.75 391 ILE A N 1
ATOM 2659 C CA . ILE A 1 391 ? 3.400 -8.391 -11.657 1.00 98.75 391 ILE A CA 1
ATOM 2660 C C . ILE A 1 391 ? 2.703 -9.319 -12.652 1.00 98.75 391 ILE A C 1
ATOM 2662 O O . ILE A 1 391 ? 3.276 -9.636 -13.696 1.00 98.75 391 ILE A O 1
ATOM 2666 N N . HIS A 1 392 ? 1.480 -9.736 -12.335 1.00 98.50 392 HIS A N 1
ATOM 2667 C CA . HIS A 1 392 ? 0.679 -10.663 -13.133 1.00 98.50 392 HIS A CA 1
ATOM 2668 C C . HIS A 1 392 ? -0.717 -10.102 -13.378 1.00 98.50 392 HIS A C 1
ATOM 2670 O O . HIS A 1 392 ? -1.347 -9.620 -12.440 1.00 98.50 392 HIS A O 1
ATOM 2676 N N . ASP A 1 393 ? -1.200 -10.146 -14.619 1.00 98.69 393 ASP A N 1
ATOM 2677 C CA . ASP A 1 393 ? -2.580 -9.770 -14.966 1.00 98.69 393 ASP A CA 1
ATOM 2678 C C . ASP A 1 393 ? -3.013 -8.420 -14.349 1.00 98.69 393 ASP A C 1
ATOM 2680 O O . ASP A 1 393 ? -4.125 -8.251 -13.855 1.00 98.69 393 ASP A O 1
ATOM 2684 N N . SER A 1 394 ? -2.081 -7.462 -14.295 1.00 98.88 394 SER A N 1
ATOM 2685 C CA . SER A 1 394 ? -2.223 -6.220 -13.525 1.00 98.88 394 SER A CA 1
ATOM 2686 C C . SER A 1 394 ? -1.902 -4.986 -14.363 1.00 98.88 394 SER A C 1
ATOM 2688 O O . SER A 1 394 ? -1.188 -5.054 -15.370 1.00 98.88 394 SER A O 1
ATOM 2690 N N . THR A 1 395 ? -2.389 -3.833 -13.904 1.00 98.88 395 THR A N 1
ATOM 2691 C CA . THR A 1 395 ? -2.121 -2.528 -14.514 1.00 98.88 395 THR A CA 1
ATOM 2692 C C . THR A 1 395 ? -1.308 -1.648 -13.573 1.00 98.88 395 THR A C 1
ATOM 2694 O O . THR A 1 395 ? -1.716 -1.361 -12.448 1.00 98.88 395 THR A O 1
ATOM 2697 N N . ILE A 1 396 ? -0.172 -1.142 -14.053 1.00 98.94 396 ILE A N 1
ATOM 2698 C CA . ILE A 1 396 ? 0.618 -0.112 -13.368 1.00 98.94 396 ILE A CA 1
ATOM 2699 C C . ILE A 1 396 ? 0.660 1.106 -14.277 1.00 98.94 396 ILE A C 1
ATOM 2701 O O . ILE A 1 396 ? 1.391 1.111 -15.271 1.00 98.94 396 ILE A O 1
ATOM 2705 N N . SER A 1 397 ? -0.134 2.132 -13.969 1.00 98.88 397 SER A N 1
ATOM 2706 C CA . SER A 1 397 ? -0.298 3.249 -14.898 1.00 98.88 397 SER A CA 1
ATOM 2707 C C . SER A 1 397 ? -0.331 4.640 -14.289 1.00 98.88 397 SER A C 1
ATOM 2709 O O . SER A 1 397 ? -0.702 4.844 -13.137 1.00 98.88 397 SER A O 1
ATOM 2711 N N . ASN A 1 398 ? 0.063 5.636 -15.082 1.00 98.75 398 ASN A N 1
ATOM 2712 C CA . ASN A 1 398 ? 0.017 7.055 -14.713 1.00 98.75 398 ASN A CA 1
ATOM 2713 C C . ASN A 1 398 ? 0.759 7.404 -13.413 1.00 98.75 398 ASN A C 1
ATOM 2715 O O . ASN A 1 398 ? 0.474 8.422 -12.784 1.00 98.75 398 ASN A O 1
ATOM 2719 N N . ASN A 1 399 ? 1.703 6.568 -12.984 1.00 98.88 399 ASN A N 1
ATOM 2720 C CA . ASN A 1 399 ? 2.476 6.833 -11.785 1.00 98.88 399 ASN A CA 1
ATOM 2721 C C . ASN A 1 399 ? 3.653 7.762 -12.102 1.00 98.88 399 ASN A C 1
ATOM 2723 O O . ASN A 1 399 ? 4.241 7.711 -13.186 1.00 98.88 399 ASN A O 1
ATOM 2727 N N . VAL A 1 400 ? 3.992 8.633 -11.153 1.00 98.44 400 VAL A N 1
ATOM 2728 C CA . VAL A 1 400 ? 4.933 9.735 -11.362 1.00 98.44 400 VAL A CA 1
ATOM 2729 C C . VAL A 1 400 ? 6.048 9.711 -10.324 1.00 98.44 400 VAL A C 1
ATOM 2731 O O . VAL A 1 400 ? 5.801 9.716 -9.120 1.00 98.44 400 VAL A O 1
ATOM 2734 N N . SER A 1 401 ? 7.287 9.770 -10.801 1.00 96.06 401 SER A N 1
ATOM 2735 C CA . SER A 1 401 ? 8.498 9.937 -9.994 1.00 96.06 401 SER A CA 1
ATOM 2736 C C . SER A 1 401 ? 9.213 11.224 -10.410 1.00 96.06 401 SER A C 1
ATOM 2738 O O . SER A 1 401 ? 9.714 11.320 -11.525 1.00 96.06 401 SER A O 1
ATOM 2740 N N . THR A 1 402 ? 9.315 12.225 -9.536 1.00 92.38 402 THR A N 1
ATOM 2741 C CA . THR A 1 402 ? 10.080 13.456 -9.840 1.00 92.38 402 THR A CA 1
ATOM 2742 C C . THR A 1 402 ? 11.495 13.438 -9.272 1.00 92.38 402 THR A C 1
ATOM 2744 O O . THR A 1 402 ? 11.983 14.467 -8.794 1.00 92.38 402 THR A O 1
ATOM 2747 N N . ALA A 1 403 ? 12.144 12.269 -9.302 1.00 78.19 403 ALA A N 1
ATOM 2748 C CA . ALA A 1 403 ? 13.521 12.089 -8.862 1.00 78.19 403 ALA A CA 1
ATOM 2749 C C . ALA A 1 403 ? 14.448 13.124 -9.520 1.00 78.19 403 ALA A C 1
ATOM 2751 O O . ALA A 1 403 ? 14.770 13.036 -10.706 1.00 78.19 403 ALA A O 1
ATOM 2752 N N . SER A 1 404 ? 14.844 14.129 -8.739 1.00 61.66 404 SER A N 1
ATOM 2753 C CA . SER A 1 404 ? 15.569 15.321 -9.204 1.00 61.66 404 SER A CA 1
ATOM 2754 C C . SER A 1 404 ? 16.898 15.555 -8.471 1.00 61.66 404 SER A C 1
ATOM 2756 O O . SER A 1 404 ? 17.536 16.584 -8.671 1.00 61.66 404 SER A O 1
ATOM 2758 N N . ASN A 1 405 ? 17.358 14.602 -7.650 1.00 52.81 405 ASN A N 1
ATOM 2759 C CA . ASN A 1 405 ? 18.618 14.679 -6.896 1.00 52.81 405 ASN A CA 1
ATOM 2760 C C . ASN A 1 405 ? 19.630 13.545 -7.228 1.00 52.81 405 ASN A C 1
ATOM 2762 O O . ASN A 1 405 ? 19.388 12.668 -8.056 1.00 52.81 405 ASN A O 1
ATOM 2766 N N . SER A 1 406 ? 20.834 13.620 -6.643 1.00 43.31 406 SER A N 1
ATOM 2767 C CA . SER A 1 406 ? 22.085 14.013 -7.333 1.00 43.31 406 SER A CA 1
ATOM 2768 C C . SER A 1 406 ? 22.888 12.960 -8.123 1.00 43.31 406 SER A C 1
ATOM 2770 O O . SER A 1 406 ? 23.966 13.302 -8.598 1.00 43.31 406 SER A O 1
ATOM 2772 N N . THR A 1 407 ? 22.406 11.724 -8.309 1.00 53.72 407 THR A N 1
ATOM 2773 C CA . THR A 1 407 ? 22.942 10.782 -9.338 1.00 53.72 407 THR A CA 1
ATOM 2774 C C . THR A 1 407 ? 21.858 9.925 -10.031 1.00 53.72 407 THR A C 1
ATOM 2776 O O . THR A 1 407 ? 22.170 8.993 -10.765 1.00 53.72 407 THR A O 1
ATOM 2779 N N . SER A 1 408 ? 20.591 10.330 -9.857 1.00 66.19 408 SER A N 1
ATOM 2780 C CA . SER A 1 408 ? 19.429 10.144 -10.745 1.00 66.19 408 SER A CA 1
ATOM 2781 C C . SER A 1 408 ? 18.997 8.714 -11.102 1.00 66.19 408 SER A C 1
ATOM 2783 O O . SER A 1 408 ? 19.167 8.232 -12.219 1.00 66.19 408 SER A O 1
ATOM 2785 N N . ASN A 1 409 ? 18.261 8.099 -10.181 1.00 75.94 409 ASN A N 1
ATOM 2786 C CA . ASN A 1 409 ? 17.442 6.912 -10.422 1.00 75.94 409 ASN A CA 1
ATOM 2787 C C . ASN A 1 409 ? 15.973 7.333 -10.626 1.00 75.94 409 ASN A C 1
ATOM 2789 O O . ASN A 1 409 ? 15.599 8.424 -10.220 1.00 75.94 409 ASN A O 1
ATOM 2793 N N . GLY A 1 410 ? 15.154 6.561 -11.328 1.00 79.38 410 GLY A N 1
ATOM 2794 C CA . GLY A 1 410 ? 13.752 6.892 -11.611 1.00 79.38 410 GLY A CA 1
ATOM 2795 C C . GLY A 1 410 ? 13.048 5.633 -12.074 1.00 79.38 410 GLY A C 1
ATOM 2796 O O . GLY A 1 410 ? 13.713 4.691 -12.437 1.00 79.38 410 GLY A O 1
ATOM 2797 N N . GLY A 1 411 ? 11.739 5.546 -11.986 1.00 79.25 411 GLY A N 1
ATOM 2798 C CA . GLY A 1 411 ? 11.008 4.294 -12.181 1.00 79.25 411 GLY A CA 1
ATOM 2799 C C . GLY A 1 411 ? 9.552 4.639 -12.044 1.00 79.25 411 GLY A C 1
ATOM 2800 O O . GLY A 1 411 ? 8.961 4.337 -11.009 1.00 79.25 411 GLY A O 1
ATOM 2801 N N . GLY A 1 412 ? 9.047 5.447 -12.983 1.00 95.44 412 GLY A N 1
ATOM 2802 C CA . GLY A 1 412 ? 7.749 6.115 -12.858 1.00 95.44 412 GLY A CA 1
ATOM 2803 C C . GLY A 1 412 ? 6.678 5.131 -12.402 1.00 95.44 412 GLY A C 1
ATOM 2804 O O . GLY A 1 412 ? 6.000 5.383 -11.410 1.00 95.44 412 GLY A O 1
ATOM 2805 N N . GLY A 1 413 ? 6.638 3.960 -13.045 1.00 98.38 413 GLY A N 1
ATOM 2806 C CA . GLY A 1 413 ? 5.853 2.811 -12.608 1.00 98.38 413 GLY A CA 1
ATOM 2807 C C . GLY A 1 413 ? 6.566 2.017 -11.517 1.00 98.38 413 GLY A C 1
ATOM 2808 O O . GLY A 1 413 ? 6.155 2.046 -10.357 1.00 98.38 413 GLY A O 1
ATOM 2809 N N . ILE A 1 414 ? 7.627 1.301 -11.897 1.00 98.75 414 ILE A N 1
ATOM 2810 C CA . ILE A 1 414 ? 8.330 0.336 -11.046 1.00 98.75 414 ILE A CA 1
ATOM 2811 C C . ILE A 1 414 ? 9.794 0.727 -10.897 1.00 98.75 414 ILE A C 1
ATOM 2813 O O . ILE A 1 414 ? 10.503 0.947 -11.880 1.00 98.75 414 ILE A O 1
ATOM 2817 N N . PHE A 1 415 ? 10.266 0.715 -9.658 1.00 97.44 415 PHE A N 1
ATOM 2818 C CA . PHE A 1 415 ? 11.672 0.835 -9.328 1.00 97.44 415 PHE A CA 1
ATOM 2819 C C . PHE A 1 415 ? 12.156 -0.391 -8.552 1.00 97.44 415 PHE A C 1
ATOM 2821 O O . PHE A 1 415 ? 11.713 -0.626 -7.428 1.00 97.44 415 PHE A O 1
ATOM 2828 N N . GLY A 1 416 ? 13.098 -1.134 -9.128 1.00 95.25 416 GLY A N 1
ATOM 2829 C CA . GLY A 1 416 ? 13.895 -2.137 -8.431 1.00 95.25 416 GLY A CA 1
ATOM 2830 C C . GLY A 1 416 ? 15.307 -1.622 -8.172 1.00 95.25 416 GLY A C 1
ATOM 2831 O O . GLY A 1 416 ? 16.026 -1.241 -9.102 1.00 95.25 416 GLY A O 1
ATOM 2832 N N . ASN A 1 417 ? 15.714 -1.618 -6.902 1.00 91.88 417 ASN A N 1
ATOM 2833 C CA . ASN A 1 417 ? 17.076 -1.262 -6.506 1.00 91.88 417 ASN A CA 1
ATOM 2834 C C . ASN A 1 417 ? 18.063 -2.422 -6.783 1.00 91.88 417 ASN A C 1
ATOM 2836 O O . ASN A 1 417 ? 17.793 -3.310 -7.590 1.00 91.88 417 ASN A O 1
ATOM 2840 N N . THR A 1 418 ? 19.212 -2.429 -6.111 1.00 89.50 418 THR A N 1
ATOM 2841 C CA . THR A 1 418 ? 20.340 -3.324 -6.391 1.00 89.50 418 THR A CA 1
ATOM 2842 C C . THR A 1 418 ? 19.978 -4.800 -6.236 1.00 89.50 418 THR A C 1
ATOM 2844 O O . THR A 1 418 ? 19.377 -5.201 -5.237 1.00 89.50 418 THR A O 1
ATOM 2847 N N . SER A 1 419 ? 20.379 -5.610 -7.224 1.00 90.38 419 SER A N 1
ATOM 2848 C CA . SER A 1 419 ? 20.147 -7.060 -7.293 1.00 90.38 419 SER A CA 1
ATOM 2849 C C . SER A 1 419 ? 18.667 -7.460 -7.200 1.00 90.38 419 SER A C 1
ATOM 2851 O O . SER A 1 419 ? 18.336 -8.540 -6.691 1.00 90.38 419 SER A O 1
ATOM 2853 N N . SER A 1 420 ? 17.775 -6.583 -7.662 1.00 91.88 420 SER A N 1
ATOM 2854 C CA . SER A 1 420 ? 16.336 -6.836 -7.717 1.00 91.88 420 SER A CA 1
ATOM 2855 C C . SER A 1 420 ? 15.968 -7.717 -8.908 1.00 91.88 420 SER A C 1
ATOM 2857 O O . SER A 1 420 ? 16.650 -7.735 -9.929 1.00 91.88 420 SER A O 1
ATOM 2859 N N . GLN A 1 421 ? 14.888 -8.476 -8.777 1.00 95.12 421 GLN A N 1
ATOM 2860 C CA . GLN A 1 421 ? 14.330 -9.286 -9.855 1.00 95.12 421 GLN A CA 1
ATOM 2861 C C . GLN A 1 421 ? 12.923 -8.787 -10.134 1.00 95.12 421 GLN A C 1
ATOM 2863 O O . GLN A 1 421 ? 12.061 -8.895 -9.271 1.00 95.12 421 GLN A O 1
ATOM 2868 N N . ILE A 1 422 ? 12.700 -8.215 -11.310 1.00 98.19 422 ILE A N 1
ATOM 2869 C CA . ILE A 1 422 ? 11.396 -7.728 -11.747 1.00 98.19 422 ILE A CA 1
ATOM 2870 C C . ILE A 1 422 ? 10.888 -8.675 -12.829 1.00 98.19 422 ILE A C 1
ATOM 2872 O O . ILE A 1 422 ? 11.543 -8.835 -13.854 1.00 98.19 422 ILE A O 1
ATOM 2876 N N . THR A 1 423 ? 9.715 -9.259 -12.626 1.00 98.62 423 THR A N 1
ATOM 2877 C CA . THR A 1 423 ? 9.007 -10.070 -13.617 1.00 98.62 423 THR A CA 1
ATOM 2878 C C . THR A 1 423 ? 7.640 -9.454 -13.878 1.00 98.62 423 THR A C 1
ATOM 2880 O O . THR A 1 423 ? 6.882 -9.190 -12.948 1.00 98.62 423 THR A O 1
ATOM 2883 N N . VAL A 1 424 ? 7.323 -9.224 -15.148 1.00 98.81 424 VAL A N 1
ATOM 2884 C CA . VAL A 1 424 ? 6.050 -8.665 -15.609 1.00 98.81 424 VAL A CA 1
ATOM 2885 C C . VAL A 1 424 ? 5.442 -9.646 -16.606 1.00 98.81 424 VAL A C 1
ATOM 2887 O O . VAL A 1 424 ? 5.955 -9.800 -17.715 1.00 98.81 424 VAL A O 1
ATOM 2890 N N . GLY A 1 425 ? 4.384 -10.340 -16.194 1.00 98.69 425 GLY A N 1
ATOM 2891 C CA . GLY A 1 425 ? 3.667 -11.341 -16.983 1.00 98.69 425 GLY A CA 1
ATOM 2892 C C . GLY A 1 425 ? 2.241 -10.894 -17.294 1.00 98.69 425 GLY A C 1
ATOM 2893 O O . GLY A 1 425 ? 1.540 -10.437 -16.393 1.00 98.69 425 GLY A O 1
ATOM 2894 N N . SER A 1 426 ? 1.807 -11.020 -18.550 1.00 98.44 426 SER A N 1
ATOM 2895 C CA . SER A 1 426 ? 0.429 -10.719 -18.988 1.00 98.44 426 SER A CA 1
ATOM 2896 C C . SER A 1 426 ? -0.133 -9.380 -18.472 1.00 98.44 426 SER A C 1
ATOM 2898 O O . SER A 1 426 ? -1.313 -9.267 -18.163 1.00 98.44 426 SER A O 1
ATOM 2900 N N . SER A 1 427 ? 0.716 -8.360 -18.330 1.00 98.88 427 SER A N 1
ATOM 2901 C CA . SER A 1 427 ? 0.382 -7.117 -17.621 1.00 98.88 427 SER A CA 1
ATOM 2902 C C . SER A 1 427 ? 0.551 -5.875 -18.494 1.00 98.88 427 SER A C 1
ATOM 2904 O O . SER A 1 427 ? 1.152 -5.913 -19.574 1.00 98.88 427 SER A O 1
ATOM 2906 N N . ILE A 1 428 ? 0.026 -4.749 -18.007 1.00 98.88 428 ILE A N 1
ATOM 2907 C CA . ILE A 1 428 ? 0.113 -3.440 -18.657 1.00 98.88 428 ILE A CA 1
ATOM 2908 C C . ILE A 1 428 ? 0.898 -2.468 -17.774 1.00 98.88 428 ILE A C 1
ATOM 2910 O O . ILE A 1 428 ? 0.551 -2.236 -16.618 1.00 98.88 428 ILE A O 1
ATOM 2914 N N . ILE A 1 429 ? 1.930 -1.842 -18.343 1.00 98.88 429 ILE A N 1
ATOM 2915 C CA . ILE A 1 429 ? 2.670 -0.737 -17.720 1.00 98.88 429 ILE A CA 1
ATOM 2916 C C . ILE A 1 429 ? 2.584 0.473 -18.648 1.00 98.88 429 ILE A C 1
ATOM 2918 O O . ILE A 1 429 ? 3.239 0.495 -19.694 1.00 98.88 429 ILE A O 1
ATOM 2922 N N . SER A 1 430 ? 1.770 1.473 -18.298 1.00 98.81 430 SER A N 1
ATOM 2923 C CA . SER A 1 430 ? 1.469 2.573 -19.223 1.00 98.81 430 SER A CA 1
ATOM 2924 C C . SER A 1 430 ? 1.361 3.966 -18.621 1.00 98.81 430 SER A C 1
ATOM 2926 O O . SER A 1 430 ? 0.977 4.142 -17.471 1.00 98.81 430 SER A O 1
ATOM 2928 N N . GLY A 1 431 ? 1.704 4.995 -19.396 1.00 98.69 431 GLY A N 1
ATOM 2929 C CA . GLY A 1 431 ? 1.539 6.394 -18.976 1.00 98.69 431 GLY A CA 1
ATOM 2930 C C . GLY A 1 431 ? 2.383 6.802 -17.760 1.00 98.69 431 GLY A C 1
ATOM 2931 O O . GLY A 1 431 ? 2.170 7.869 -17.186 1.00 98.69 431 GLY A O 1
ATOM 2932 N N . ASN A 1 432 ? 3.321 5.964 -17.310 1.00 98.88 432 ASN A N 1
ATOM 2933 C CA . ASN A 1 432 ? 4.143 6.281 -16.151 1.00 98.88 432 ASN A CA 1
ATOM 2934 C C . ASN A 1 432 ? 5.261 7.246 -16.545 1.00 98.88 432 ASN A C 1
ATOM 2936 O O . ASN A 1 432 ? 5.806 7.167 -17.647 1.00 98.88 432 ASN A O 1
ATOM 2940 N N . SER A 1 433 ? 5.625 8.162 -15.647 1.00 98.31 433 SER A N 1
ATOM 2941 C CA . SER A 1 433 ? 6.592 9.211 -15.964 1.00 98.31 433 SER A CA 1
ATOM 2942 C C . SER A 1 433 ? 7.644 9.440 -14.889 1.00 98.31 433 SER A C 1
ATOM 2944 O O . SER A 1 433 ? 7.392 9.335 -13.685 1.00 98.31 433 SER A O 1
ATOM 2946 N N . THR A 1 434 ? 8.849 9.791 -15.335 1.00 97.00 434 THR A N 1
ATOM 2947 C CA . THR A 1 434 ? 9.927 10.229 -14.458 1.00 97.00 434 THR A CA 1
ATOM 2948 C C . THR A 1 434 ? 10.811 11.303 -15.078 1.00 97.00 434 THR A C 1
ATOM 2950 O O . THR A 1 434 ? 11.042 11.332 -16.286 1.00 97.00 434 THR A O 1
ATOM 2953 N N . THR A 1 435 ? 11.353 12.179 -14.231 1.00 95.31 435 THR A N 1
ATOM 2954 C CA . THR A 1 435 ? 12.350 13.200 -14.604 1.00 95.31 435 THR A CA 1
ATOM 2955 C C . THR A 1 435 ? 13.778 12.650 -14.690 1.00 95.31 435 THR A C 1
ATOM 2957 O O . THR A 1 435 ? 14.738 13.421 -14.684 1.00 95.31 435 THR A O 1
ATOM 2960 N N . SER A 1 436 ? 13.923 11.327 -14.740 1.00 94.50 436 SER A N 1
ATOM 2961 C CA . SER A 1 436 ? 15.191 10.606 -14.682 1.00 94.50 436 SER A CA 1
ATOM 2962 C C . SER A 1 436 ? 15.184 9.445 -15.694 1.00 94.50 436 SER A C 1
ATOM 2964 O O . SER A 1 436 ? 14.815 9.638 -16.854 1.00 94.50 436 SER A O 1
ATOM 2966 N N . ASN A 1 437 ? 15.602 8.250 -15.283 1.00 95.69 437 ASN A N 1
ATOM 2967 C CA . ASN A 1 437 ? 15.659 7.033 -16.091 1.00 95.69 437 ASN A CA 1
ATOM 2968 C C . ASN A 1 437 ? 14.451 6.126 -15.822 1.00 95.69 437 ASN A C 1
ATOM 2970 O O . ASN A 1 437 ? 13.948 6.159 -14.712 1.00 95.69 437 ASN A O 1
ATOM 2974 N N . GLY A 1 438 ? 14.023 5.290 -16.770 1.00 96.44 438 GLY A N 1
ATOM 2975 C CA . GLY A 1 438 ? 13.001 4.259 -16.540 1.00 96.44 438 GLY A CA 1
ATOM 2976 C C . GLY A 1 438 ? 11.592 4.824 -16.344 1.00 96.44 438 GLY A C 1
ATOM 2977 O O . GLY A 1 438 ? 11.069 4.831 -15.233 1.00 96.44 438 GLY A O 1
ATOM 2978 N N . GLY A 1 439 ? 10.949 5.306 -17.410 1.00 97.44 439 GLY A N 1
ATOM 2979 C CA . GLY A 1 439 ? 9.576 5.829 -17.321 1.00 97.44 439 GLY A CA 1
ATOM 2980 C C . GLY A 1 439 ? 8.606 4.767 -16.801 1.00 97.44 439 GLY A C 1
ATOM 2981 O O . GLY A 1 439 ? 7.903 4.993 -15.816 1.00 97.44 439 GLY A O 1
ATOM 2982 N N . GLY A 1 440 ? 8.635 3.581 -17.414 1.00 98.56 440 GLY A N 1
ATOM 2983 C CA . GLY A 1 440 ? 7.888 2.409 -16.965 1.00 98.56 440 GLY A CA 1
ATOM 2984 C C . GLY A 1 440 ? 8.613 1.666 -15.846 1.00 98.56 440 GLY A C 1
ATOM 2985 O O . GLY A 1 440 ? 8.142 1.642 -14.709 1.00 98.56 440 GLY A O 1
ATOM 2986 N N . ILE A 1 441 ? 9.762 1.068 -16.174 1.00 98.81 441 ILE A N 1
ATOM 2987 C CA . ILE A 1 441 ? 10.540 0.201 -15.283 1.00 98.81 441 ILE A CA 1
ATOM 2988 C C . ILE A 1 441 ? 11.988 0.671 -15.190 1.00 98.81 441 ILE A C 1
ATOM 2990 O O . ILE A 1 441 ? 12.642 0.945 -16.199 1.00 98.81 441 ILE A O 1
ATOM 2994 N N . TYR A 1 442 ? 12.521 0.638 -13.975 1.00 97.94 442 TYR A N 1
ATOM 2995 C CA . TYR A 1 442 ? 13.949 0.698 -13.712 1.00 97.94 442 TYR A CA 1
ATOM 2996 C C . TYR A 1 442 ? 14.401 -0.534 -12.940 1.00 97.94 442 TYR A C 1
ATOM 2998 O O . TYR A 1 442 ? 13.893 -0.808 -11.853 1.00 97.94 442 TYR A O 1
ATOM 3006 N N . GLY A 1 443 ? 15.381 -1.247 -13.491 1.00 95.94 443 GLY A N 1
ATOM 3007 C CA . GLY A 1 443 ? 16.105 -2.314 -12.805 1.00 95.94 443 GLY A CA 1
ATOM 3008 C C . GLY A 1 443 ? 17.566 -1.917 -12.640 1.00 95.94 443 GLY A C 1
ATOM 3009 O O . GLY A 1 443 ? 18.304 -1.879 -13.628 1.00 95.94 443 GLY A O 1
ATOM 3010 N N . GLY A 1 444 ? 17.998 -1.604 -11.417 1.00 86.94 444 GLY A N 1
ATOM 3011 C CA . GLY A 1 444 ? 19.352 -1.090 -11.194 1.00 86.94 444 GLY A CA 1
ATOM 3012 C C . GLY A 1 444 ? 20.248 -1.977 -10.363 1.00 86.94 444 GLY A C 1
ATOM 3013 O O . GLY A 1 444 ? 19.788 -2.653 -9.458 1.00 86.94 444 GLY A O 1
ATOM 3014 N N . GLY A 1 445 ? 21.548 -1.906 -10.630 1.00 82.38 445 GLY A N 1
ATOM 3015 C CA . GLY A 1 445 ? 22.597 -2.519 -9.825 1.00 82.38 445 GLY A CA 1
ATOM 3016 C C . GLY A 1 445 ? 22.985 -3.918 -10.292 1.00 82.38 445 GLY A C 1
ATOM 3017 O O . GLY A 1 445 ? 22.324 -4.536 -11.124 1.00 82.38 445 GLY A O 1
ATOM 3018 N N . ALA A 1 446 ? 24.090 -4.409 -9.729 1.00 85.31 446 ALA A N 1
ATOM 3019 C CA . ALA A 1 446 ? 24.698 -5.663 -10.147 1.00 85.31 446 ALA A CA 1
ATOM 3020 C C . ALA A 1 446 ? 23.720 -6.836 -10.008 1.00 85.31 446 ALA A C 1
ATOM 3022 O O . ALA A 1 446 ? 23.122 -7.029 -8.946 1.00 85.31 446 ALA A O 1
ATOM 3023 N N . SER A 1 447 ? 23.612 -7.652 -11.061 1.00 85.56 447 SER A N 1
ATOM 3024 C CA . SER A 1 447 ? 22.760 -8.851 -11.091 1.00 85.56 447 SER A CA 1
ATOM 3025 C C . SER A 1 447 ? 21.259 -8.573 -10.955 1.00 85.56 447 SER A C 1
ATOM 3027 O O . SER A 1 447 ? 20.505 -9.471 -10.570 1.00 85.56 447 SER A O 1
ATOM 3029 N N . SER A 1 448 ? 20.814 -7.347 -11.245 1.00 93.62 448 SER A N 1
ATOM 3030 C CA . SER A 1 448 ? 19.385 -7.067 -11.372 1.00 93.62 448 SER A CA 1
ATOM 3031 C C . SER A 1 448 ? 18.820 -7.685 -12.650 1.00 93.62 448 SER A C 1
ATOM 3033 O O . SER A 1 448 ? 19.534 -7.857 -13.638 1.00 93.62 448 SER A O 1
ATOM 3035 N N . GLN A 1 449 ? 17.539 -8.038 -12.627 1.00 97.25 449 GLN A N 1
ATOM 3036 C CA . GLN A 1 449 ? 16.842 -8.649 -13.757 1.00 97.25 449 GLN A CA 1
ATOM 3037 C C . GLN A 1 449 ? 15.513 -7.945 -14.012 1.00 97.25 449 GLN A C 1
ATOM 3039 O O . GLN A 1 449 ? 14.811 -7.582 -13.068 1.00 97.25 449 GLN A O 1
ATOM 3044 N N . VAL A 1 450 ? 15.161 -7.789 -15.284 1.00 98.62 450 VAL A N 1
ATOM 3045 C CA . VAL A 1 450 ? 13.855 -7.318 -15.745 1.00 98.62 450 VAL A CA 1
ATOM 3046 C C . VAL A 1 450 ? 13.360 -8.277 -16.821 1.00 98.62 450 VAL A C 1
ATOM 3048 O O . VAL A 1 450 ? 13.839 -8.244 -17.948 1.00 98.62 450 VAL A O 1
ATOM 3051 N N . ASN A 1 451 ? 12.394 -9.120 -16.478 1.00 98.75 451 ASN A N 1
ATOM 3052 C CA . ASN A 1 451 ? 11.801 -10.115 -17.361 1.00 98.75 451 ASN A CA 1
ATOM 3053 C C . ASN A 1 451 ? 10.383 -9.677 -17.737 1.00 98.75 451 ASN A C 1
ATOM 3055 O O . ASN A 1 451 ? 9.519 -9.553 -16.872 1.00 98.75 451 ASN A O 1
ATOM 3059 N N . VAL A 1 452 ? 10.129 -9.442 -19.020 1.00 98.81 452 VAL A N 1
ATOM 3060 C CA . VAL A 1 452 ? 8.826 -9.015 -19.543 1.00 98.81 452 VAL A CA 1
ATOM 3061 C C . VAL A 1 452 ? 8.297 -10.093 -20.479 1.00 98.81 452 VAL A C 1
ATOM 3063 O O . VAL A 1 452 ? 8.905 -10.371 -21.509 1.00 98.81 452 VAL A O 1
ATOM 3066 N N . ILE A 1 453 ? 7.164 -10.696 -20.122 1.00 98.62 453 ILE A N 1
ATOM 3067 C CA . ILE A 1 453 ? 6.611 -11.880 -20.786 1.00 98.62 453 ILE A CA 1
ATOM 3068 C C . ILE A 1 453 ? 5.156 -11.596 -21.157 1.00 98.62 453 ILE A C 1
ATOM 3070 O O . ILE A 1 453 ? 4.342 -11.294 -20.282 1.00 98.62 453 ILE A O 1
ATOM 3074 N N . GLY A 1 454 ? 4.825 -11.637 -22.451 1.00 97.81 454 GLY A N 1
ATOM 3075 C CA . GLY A 1 454 ? 3.448 -11.450 -22.939 1.00 97.81 454 GLY A CA 1
ATOM 3076 C C . GLY A 1 454 ? 2.761 -10.162 -22.465 1.00 97.81 454 GLY A C 1
ATOM 3077 O O . GLY A 1 454 ? 1.541 -10.112 -22.357 1.00 97.81 454 GLY A O 1
ATOM 3078 N N . SER A 1 455 ? 3.543 -9.134 -22.128 1.00 98.75 455 SER A N 1
ATOM 3079 C CA . SER A 1 455 ? 3.073 -7.897 -21.493 1.00 98.75 455 SER A CA 1
ATOM 3080 C C . SER A 1 455 ? 3.219 -6.694 -22.420 1.00 98.75 455 SER A C 1
ATOM 3082 O O . SER A 1 455 ? 3.967 -6.739 -23.399 1.00 98.75 455 SER A O 1
ATOM 3084 N N . ARG A 1 456 ? 2.527 -5.595 -22.103 1.00 98.69 456 ARG A N 1
ATOM 3085 C CA . ARG A 1 456 ? 2.578 -4.341 -22.867 1.00 98.69 456 ARG A CA 1
ATOM 3086 C C . ARG A 1 456 ? 3.144 -3.203 -22.025 1.00 98.69 456 ARG A C 1
ATOM 3088 O O . ARG A 1 456 ? 2.610 -2.894 -20.963 1.00 98.69 456 ARG A O 1
ATOM 3095 N N . ILE A 1 457 ? 4.183 -2.541 -22.529 1.00 98.88 457 ILE A N 1
ATOM 3096 C CA . ILE A 1 457 ? 4.813 -1.378 -21.889 1.00 98.88 457 ILE A CA 1
ATOM 3097 C C . ILE A 1 457 ? 4.808 -0.217 -22.881 1.00 98.88 457 ILE A C 1
ATOM 3099 O O . ILE A 1 457 ? 5.580 -0.244 -23.834 1.00 98.88 457 ILE A O 1
ATOM 3103 N N . PHE A 1 458 ? 3.941 0.783 -22.709 1.00 98.81 458 PHE A N 1
ATOM 3104 C CA . PHE A 1 458 ? 3.724 1.855 -23.700 1.00 98.81 458 PHE A CA 1
ATOM 3105 C C . PHE A 1 458 ? 3.363 3.195 -23.044 1.00 98.81 458 PHE A C 1
ATOM 3107 O O . PHE A 1 458 ? 3.058 3.226 -21.862 1.00 98.81 458 PHE A O 1
ATOM 3114 N N . GLU A 1 459 ? 3.411 4.316 -23.771 1.00 98.69 459 GLU A N 1
ATOM 3115 C CA . GLU A 1 459 ? 3.120 5.664 -23.231 1.00 98.69 459 GLU A CA 1
ATOM 3116 C C . GLU A 1 459 ? 3.968 6.102 -22.020 1.00 98.69 459 GLU A C 1
ATOM 3118 O O . GLU A 1 459 ? 3.673 7.112 -21.383 1.00 98.69 459 GLU A O 1
ATOM 3123 N N . ASN A 1 460 ? 5.040 5.384 -21.681 1.00 98.88 460 ASN A N 1
ATOM 3124 C CA . ASN A 1 460 ? 5.874 5.760 -20.549 1.00 98.88 460 ASN A CA 1
ATOM 3125 C C . ASN A 1 460 ? 6.912 6.814 -20.957 1.00 98.88 460 ASN A C 1
ATOM 3127 O O . ASN A 1 460 ? 7.443 6.794 -22.071 1.00 98.88 460 ASN A O 1
ATOM 3131 N N . LEU A 1 461 ? 7.213 7.732 -20.039 1.00 98.56 461 LEU A N 1
ATOM 3132 C CA . LEU A 1 461 ? 8.082 8.881 -20.271 1.00 98.56 461 LEU A CA 1
ATOM 3133 C C . LEU A 1 461 ? 9.245 8.913 -19.276 1.00 98.56 461 LEU A C 1
ATOM 3135 O O . LEU A 1 461 ? 9.046 9.071 -18.075 1.00 98.56 461 LEU A O 1
ATOM 3139 N N . ALA A 1 462 ? 10.469 8.861 -19.786 1.00 97.56 462 ALA A N 1
ATOM 3140 C CA . ALA A 1 462 ? 11.675 9.249 -19.061 1.00 97.56 462 ALA A CA 1
ATOM 3141 C C . ALA A 1 462 ? 12.222 10.541 -19.677 1.00 97.56 462 ALA A C 1
ATOM 3143 O O . ALA A 1 462 ? 12.126 10.736 -20.884 1.00 97.56 462 ALA A O 1
ATOM 3144 N N . THR A 1 463 ? 12.830 11.438 -18.907 1.00 96.06 463 THR A N 1
ATOM 3145 C CA . THR A 1 463 ? 13.542 12.580 -19.518 1.00 96.06 463 THR A CA 1
ATOM 3146 C C . THR A 1 463 ? 14.964 12.211 -19.934 1.00 96.06 463 THR A C 1
ATOM 3148 O O . THR A 1 463 ? 15.519 12.866 -20.813 1.00 96.06 463 THR A O 1
ATOM 3151 N N . VAL A 1 464 ? 15.552 11.162 -19.340 1.00 95.88 464 VAL A N 1
ATOM 3152 C CA . VAL A 1 464 ? 16.951 10.777 -19.573 1.00 95.88 464 VAL A CA 1
ATOM 3153 C C . VAL A 1 464 ? 17.045 9.499 -20.406 1.00 95.88 464 VAL A C 1
ATOM 3155 O O . VAL A 1 464 ? 17.241 9.590 -21.616 1.00 95.88 464 VAL A O 1
ATOM 3158 N N . ASN A 1 465 ? 16.899 8.314 -19.807 1.00 96.25 465 ASN A N 1
ATOM 3159 C CA . ASN A 1 465 ? 17.073 7.046 -20.519 1.00 96.25 465 ASN A CA 1
ATOM 3160 C C . ASN A 1 465 ? 15.940 6.054 -20.254 1.00 96.25 465 ASN A C 1
ATOM 3162 O O . ASN A 1 465 ? 15.460 5.963 -19.127 1.00 96.25 465 ASN A O 1
ATOM 3166 N N . GLY A 1 466 ? 15.590 5.244 -21.256 1.00 97.44 466 GLY A N 1
ATOM 3167 C CA . GLY A 1 466 ? 14.678 4.113 -21.086 1.00 97.44 466 GLY A CA 1
ATOM 3168 C C . GLY A 1 466 ? 13.253 4.567 -20.800 1.00 97.44 466 GLY A C 1
ATOM 3169 O O . GLY A 1 466 ? 12.814 4.538 -19.652 1.00 97.44 466 GLY A O 1
ATOM 3170 N N . GLY A 1 467 ? 12.523 5.004 -21.826 1.00 98.19 467 GLY A N 1
ATOM 3171 C CA . GLY A 1 467 ? 11.136 5.449 -21.656 1.00 98.19 467 GLY A CA 1
ATOM 3172 C C . GLY A 1 467 ? 10.273 4.305 -21.133 1.00 98.19 467 GLY A C 1
ATOM 3173 O O . GLY A 1 467 ? 9.597 4.454 -20.119 1.00 98.19 467 GLY A O 1
ATOM 3174 N N . GLY A 1 468 ? 10.382 3.131 -21.760 1.00 98.69 468 GLY A N 1
ATOM 3175 C CA . GLY A 1 468 ? 9.786 1.892 -21.267 1.00 98.69 468 GLY A CA 1
ATOM 3176 C C . GLY A 1 468 ? 10.607 1.269 -20.138 1.00 98.69 468 GLY A C 1
ATOM 3177 O O . GLY A 1 468 ? 10.124 1.164 -19.012 1.00 98.69 468 GLY A O 1
ATOM 3178 N N . ILE A 1 469 ? 11.845 0.858 -20.434 1.00 98.81 469 ILE A N 1
ATOM 3179 C CA . ILE A 1 469 ? 12.711 0.103 -19.515 1.00 98.81 469 ILE A CA 1
ATOM 3180 C C . ILE A 1 469 ? 14.120 0.700 -19.477 1.00 98.81 469 ILE A C 1
ATOM 3182 O O . ILE A 1 469 ? 14.741 0.915 -20.519 1.00 98.81 469 ILE A O 1
ATOM 3186 N N . PHE A 1 470 ? 14.669 0.881 -18.277 1.00 98.12 470 PHE A N 1
ATOM 3187 C CA . PHE A 1 470 ? 16.086 1.166 -18.063 1.00 98.12 470 PHE A CA 1
ATOM 3188 C C . PHE A 1 470 ? 16.744 0.092 -17.190 1.00 98.12 470 PHE A C 1
ATOM 3190 O O . PHE A 1 470 ? 16.301 -0.170 -16.072 1.00 98.12 470 PHE A O 1
ATOM 3197 N N . GLY A 1 471 ? 17.821 -0.509 -17.697 1.00 97.00 471 GLY A N 1
ATOM 3198 C CA . GLY A 1 471 ? 18.647 -1.479 -16.980 1.00 97.00 471 GLY A CA 1
ATOM 3199 C C . GLY A 1 471 ? 20.032 -0.914 -16.702 1.00 97.00 471 GLY A C 1
ATOM 3200 O O . GLY A 1 471 ? 20.745 -0.542 -17.635 1.00 97.00 471 GLY A O 1
ATOM 3201 N N . PHE A 1 472 ? 20.432 -0.872 -15.432 1.00 94.81 472 PHE A N 1
ATOM 3202 C CA . PHE A 1 472 ? 21.689 -0.254 -15.009 1.00 94.81 472 PHE A CA 1
ATOM 3203 C C . PHE A 1 472 ? 22.660 -1.234 -14.361 1.00 94.81 472 PHE A C 1
ATOM 3205 O O . PHE A 1 472 ? 22.299 -1.940 -13.425 1.00 94.81 472 PHE A O 1
ATOM 3212 N N . ASN A 1 473 ? 23.923 -1.146 -14.778 1.00 93.00 473 ASN A N 1
ATOM 3213 C CA . ASN A 1 473 ? 25.090 -1.751 -14.149 1.00 93.00 473 ASN A CA 1
ATOM 3214 C C . ASN A 1 473 ? 25.017 -3.280 -14.012 1.00 93.00 473 ASN A C 1
ATOM 3216 O O . ASN A 1 473 ? 24.900 -3.789 -12.900 1.00 93.00 473 ASN A O 1
ATOM 3220 N N . ASN A 1 474 ? 25.154 -3.999 -15.133 1.00 94.12 474 ASN A N 1
ATOM 3221 C CA . ASN A 1 474 ? 25.005 -5.460 -15.194 1.00 94.12 474 ASN A CA 1
ATOM 3222 C C . ASN A 1 474 ? 23.575 -5.892 -14.826 1.00 94.12 474 ASN A C 1
ATOM 3224 O O . ASN A 1 474 ? 23.344 -6.764 -13.988 1.00 94.12 474 ASN A O 1
ATOM 3228 N N . CYS A 1 475 ? 22.610 -5.210 -15.441 1.00 95.81 475 CYS A N 1
ATOM 3229 C CA . CYS A 1 475 ? 21.211 -5.602 -15.409 1.00 95.81 475 CYS A CA 1
ATOM 3230 C C . CYS A 1 475 ? 20.911 -6.491 -16.622 1.00 95.81 475 CYS A C 1
ATOM 3232 O O . CYS A 1 475 ? 21.376 -6.204 -17.729 1.00 95.81 475 CYS A O 1
ATOM 3234 N N . GLN A 1 476 ? 20.144 -7.559 -16.422 1.00 97.88 476 GLN A N 1
ATOM 3235 C CA . GLN A 1 476 ? 19.667 -8.436 -17.491 1.00 97.88 476 GLN A CA 1
ATOM 3236 C C . GLN A 1 476 ? 18.212 -8.100 -17.807 1.00 97.88 476 GLN A C 1
ATOM 3238 O O . GLN A 1 476 ? 17.329 -8.308 -16.980 1.00 97.88 476 GLN A O 1
ATOM 3243 N N . ILE A 1 477 ? 17.961 -7.567 -18.996 1.00 98.62 477 ILE A N 1
ATOM 3244 C CA . ILE A 1 477 ? 16.623 -7.278 -19.502 1.00 98.62 477 ILE A CA 1
ATOM 3245 C C . ILE A 1 477 ? 16.262 -8.365 -20.507 1.00 98.62 477 ILE A C 1
ATOM 3247 O O . ILE A 1 477 ? 16.938 -8.499 -21.520 1.00 98.62 477 ILE A O 1
ATOM 3251 N N . THR A 1 478 ? 15.179 -9.091 -20.265 1.00 98.75 478 THR A N 1
ATOM 3252 C CA . THR A 1 478 ? 14.673 -10.143 -21.149 1.00 98.75 478 THR A CA 1
ATOM 3253 C C . THR A 1 478 ? 13.243 -9.813 -21.551 1.00 98.75 478 THR A C 1
ATOM 3255 O O . THR A 1 478 ? 12.390 -9.615 -20.688 1.00 98.75 478 THR A O 1
ATOM 3258 N N . VAL A 1 479 ? 12.967 -9.749 -22.852 1.00 98.75 479 VAL A N 1
ATOM 3259 C CA . VAL A 1 479 ? 11.637 -9.441 -23.395 1.00 98.75 479 VAL A CA 1
ATOM 3260 C C . VAL A 1 479 ? 11.205 -10.573 -24.321 1.00 98.75 479 VAL A C 1
ATOM 3262 O O . VAL A 1 479 ? 11.822 -10.782 -25.366 1.00 98.75 479 VAL A O 1
ATOM 3265 N N . THR A 1 480 ? 10.169 -11.316 -23.926 1.00 98.56 480 THR A N 1
ATOM 3266 C CA . THR A 1 480 ? 9.761 -12.559 -24.597 1.00 98.56 480 THR A CA 1
ATOM 3267 C C . THR A 1 480 ? 8.248 -12.780 -24.615 1.00 98.56 480 THR A C 1
ATOM 3269 O O . THR A 1 480 ? 7.455 -11.952 -24.156 1.00 98.56 480 THR A O 1
ATOM 3272 N N . GLY A 1 481 ? 7.822 -13.911 -25.186 1.00 96.38 481 GLY A N 1
ATOM 3273 C CA . GLY A 1 481 ? 6.440 -14.386 -25.105 1.00 96.38 481 GLY A CA 1
ATOM 3274 C C . GLY A 1 481 ? 5.437 -13.465 -25.797 1.00 96.38 481 GLY A C 1
ATOM 3275 O O . GLY A 1 481 ? 4.321 -13.318 -25.312 1.00 96.38 481 GLY A O 1
ATOM 3276 N N . GLY A 1 482 ? 5.838 -12.791 -26.880 1.00 97.69 482 GLY A N 1
ATOM 3277 C CA . GLY A 1 482 ? 4.981 -11.830 -27.576 1.00 97.69 482 GLY A CA 1
ATOM 3278 C C . GLY A 1 482 ? 4.833 -10.483 -26.867 1.00 97.69 482 GLY A C 1
ATOM 3279 O O . GLY A 1 482 ? 3.929 -9.723 -27.207 1.00 97.69 482 GLY A O 1
ATOM 3280 N N . ALA A 1 483 ? 5.684 -10.170 -25.882 1.00 98.56 483 ALA A N 1
ATOM 3281 C CA . ALA A 1 483 ? 5.667 -8.867 -25.226 1.00 98.56 483 ALA A CA 1
ATOM 3282 C C . ALA A 1 483 ? 5.888 -7.712 -26.223 1.00 98.56 483 ALA A C 1
ATOM 3284 O O . ALA A 1 483 ? 6.634 -7.834 -27.199 1.00 98.56 483 ALA A O 1
ATOM 3285 N N . VAL A 1 484 ? 5.256 -6.569 -25.945 1.00 98.75 484 VAL A N 1
ATOM 3286 C CA . VAL A 1 484 ? 5.323 -5.358 -26.771 1.00 98.75 484 VAL A CA 1
ATOM 3287 C C . VAL A 1 484 ? 5.799 -4.176 -25.934 1.00 98.75 484 VAL A C 1
ATOM 3289 O O . VAL A 1 484 ? 5.133 -3.750 -24.989 1.00 98.75 484 VAL A O 1
ATOM 3292 N N . ILE A 1 485 ? 6.939 -3.609 -26.315 1.00 98.81 485 ILE A N 1
ATOM 3293 C CA . ILE A 1 485 ? 7.484 -2.369 -25.770 1.00 98.81 485 ILE A CA 1
ATOM 3294 C C . ILE A 1 485 ? 7.209 -1.250 -26.778 1.00 98.81 485 ILE A C 1
ATOM 3296 O O . ILE A 1 485 ? 7.894 -1.125 -27.793 1.00 98.81 485 ILE A O 1
ATOM 3300 N N . GLY A 1 486 ? 6.192 -0.442 -26.498 1.00 97.81 486 GLY A N 1
ATOM 3301 C CA . GLY A 1 486 ? 5.711 0.663 -27.323 1.00 97.81 486 GLY A CA 1
ATOM 3302 C C . GLY A 1 486 ? 4.406 0.343 -28.063 1.00 97.81 486 GLY A C 1
ATOM 3303 O O . GLY A 1 486 ? 3.557 -0.384 -27.548 1.00 97.81 486 GLY A O 1
ATOM 3304 N N . GLY A 1 487 ? 4.209 0.936 -29.240 1.00 92.94 487 GLY A N 1
ATOM 3305 C CA . GLY A 1 487 ? 2.972 0.881 -30.026 1.00 92.94 487 GLY A CA 1
ATOM 3306 C C . GLY A 1 487 ? 2.693 2.204 -30.742 1.00 92.94 487 GLY A C 1
ATOM 3307 O O . GLY A 1 487 ? 3.608 2.994 -30.950 1.00 92.94 487 GLY A O 1
ATOM 3308 N N . GLU A 1 488 ? 1.429 2.468 -31.090 1.00 85.88 488 GLU A N 1
ATOM 3309 C CA . GLU A 1 488 ? 1.016 3.737 -31.723 1.00 85.88 488 GLU A CA 1
ATOM 3310 C C . GLU A 1 488 ? 1.359 4.957 -30.855 1.00 85.88 488 GLU A C 1
ATOM 3312 O O . GLU A 1 488 ? 1.835 5.973 -31.354 1.00 85.88 488 GLU A O 1
ATOM 3317 N N . GLN A 1 489 ? 1.178 4.821 -29.539 1.00 91.00 489 GLN A N 1
ATOM 3318 C CA . GLN A 1 489 ? 1.672 5.758 -28.536 1.00 91.00 489 GLN A CA 1
ATOM 3319 C C . GLN A 1 489 ? 2.879 5.136 -27.820 1.00 91.00 489 GLN A C 1
ATOM 3321 O O . GLN A 1 489 ? 2.790 4.578 -26.723 1.00 91.00 489 GLN A O 1
ATOM 3326 N N . GLY A 1 490 ? 4.025 5.142 -28.498 1.00 95.31 490 GLY A N 1
ATOM 3327 C CA . GLY A 1 490 ? 5.240 4.533 -27.973 1.00 95.31 490 GLY A CA 1
ATOM 3328 C C . GLY A 1 490 ? 5.811 5.243 -26.748 1.00 95.31 490 GLY A C 1
ATOM 3329 O O . GLY A 1 490 ? 5.436 6.361 -26.389 1.00 95.31 490 GLY A O 1
ATOM 3330 N N . ASN A 1 491 ? 6.761 4.575 -26.100 1.00 98.81 491 ASN A N 1
ATOM 3331 C CA . ASN A 1 491 ? 7.478 5.152 -24.972 1.00 98.81 491 ASN A CA 1
ATOM 3332 C C . ASN A 1 491 ? 8.443 6.251 -25.444 1.00 98.81 491 ASN A C 1
ATOM 3334 O O . ASN A 1 491 ? 8.915 6.235 -26.586 1.00 98.81 491 ASN A O 1
ATOM 3338 N N . ARG A 1 492 ? 8.739 7.208 -24.558 1.00 98.69 492 ARG A N 1
ATOM 3339 C CA . ARG A 1 492 ? 9.516 8.411 -24.882 1.00 98.69 492 ARG A CA 1
ATOM 3340 C C . ARG A 1 492 ? 10.676 8.622 -23.912 1.00 98.69 492 ARG A C 1
ATOM 3342 O O . ARG A 1 492 ? 10.484 8.542 -22.699 1.00 98.69 492 ARG A O 1
ATOM 3349 N N . ALA A 1 493 ? 11.864 8.920 -24.442 1.00 98.19 493 ALA A N 1
ATOM 3350 C CA . ALA A 1 493 ? 13.052 9.236 -23.643 1.00 98.19 493 ALA A CA 1
ATOM 3351 C C . ALA A 1 493 ? 14.024 10.212 -24.319 1.00 98.19 493 ALA A C 1
ATOM 3353 O O . ALA A 1 493 ? 13.888 10.528 -25.499 1.00 98.19 493 ALA A O 1
ATOM 3354 N N . GLY A 1 494 ? 15.045 10.657 -23.581 1.00 97.00 494 GLY A N 1
ATOM 3355 C CA . GLY A 1 494 ? 16.228 11.275 -24.183 1.00 97.00 494 GLY A CA 1
ATOM 3356 C C . GLY A 1 494 ? 17.012 10.266 -25.032 1.00 97.00 494 GLY A C 1
ATOM 3357 O O . GLY A 1 494 ? 17.324 10.515 -26.198 1.00 97.00 494 GLY A O 1
ATOM 3358 N N . ASN A 1 495 ? 17.254 9.080 -24.467 1.00 97.19 495 ASN A N 1
ATOM 3359 C CA . ASN A 1 495 ? 17.856 7.935 -25.147 1.00 97.19 495 ASN A CA 1
ATOM 3360 C C . ASN A 1 495 ? 17.113 6.635 -24.815 1.00 97.19 495 ASN A C 1
ATOM 3362 O O . ASN A 1 495 ? 16.664 6.454 -23.684 1.00 97.19 495 ASN A O 1
ATOM 3366 N N . GLY A 1 496 ? 17.025 5.700 -25.759 1.00 97.62 496 GLY A N 1
ATOM 3367 C CA . GLY A 1 496 ? 16.341 4.426 -25.542 1.00 97.62 496 GLY A CA 1
ATOM 3368 C C . GLY A 1 496 ? 14.860 4.653 -25.279 1.00 97.62 496 GLY A C 1
ATOM 3369 O O . GLY A 1 496 ? 14.407 4.456 -24.153 1.00 97.62 496 GLY A O 1
ATOM 3370 N N . GLY A 1 497 ? 14.114 5.124 -26.282 1.00 98.19 497 GLY A N 1
ATOM 3371 C CA . GLY A 1 497 ? 12.681 5.404 -26.133 1.00 98.19 497 GLY A CA 1
ATOM 3372 C C . GLY A 1 497 ? 11.950 4.189 -25.563 1.00 98.19 497 GLY A C 1
ATOM 3373 O O . GLY A 1 497 ? 11.266 4.303 -24.551 1.00 98.19 497 GLY A O 1
ATOM 3374 N N . GLY A 1 498 ? 12.196 3.009 -26.137 1.00 98.75 498 GLY A N 1
ATOM 3375 C CA . GLY A 1 498 ? 11.737 1.729 -25.600 1.00 98.75 498 GLY A CA 1
ATOM 3376 C C . GLY A 1 498 ? 12.602 1.234 -24.440 1.00 98.75 498 GLY A C 1
ATOM 3377 O O . GLY A 1 498 ? 12.156 1.212 -23.294 1.00 98.75 498 GLY A O 1
ATOM 3378 N N . ILE A 1 499 ? 13.834 0.820 -24.740 1.00 98.88 499 ILE A N 1
ATOM 3379 C CA . ILE A 1 499 ? 14.743 0.136 -23.812 1.00 98.88 499 ILE A CA 1
ATOM 3380 C C . ILE A 1 499 ? 16.102 0.840 -23.792 1.00 98.88 499 ILE A C 1
ATOM 3382 O O . ILE A 1 499 ? 16.655 1.182 -24.835 1.00 98.88 499 ILE A O 1
ATOM 3386 N N . CYS A 1 500 ? 16.696 0.997 -22.612 1.00 98.25 500 CYS A N 1
ATOM 3387 C CA . CYS A 1 500 ? 18.096 1.384 -22.479 1.00 98.25 500 CYS A CA 1
ATOM 3388 C C . CYS A 1 500 ? 18.854 0.423 -21.557 1.00 98.25 500 CYS A C 1
ATOM 3390 O O . CYS A 1 500 ? 18.506 0.269 -20.386 1.00 98.25 500 CYS A O 1
ATOM 3392 N N . GLY A 1 501 ? 19.931 -0.165 -22.077 1.00 96.81 501 GLY A N 1
ATOM 3393 C CA . GLY A 1 501 ? 20.932 -0.889 -21.302 1.00 96.81 501 GLY A CA 1
ATOM 3394 C C . GLY A 1 501 ? 22.141 0.004 -21.038 1.00 96.81 501 GLY A C 1
ATOM 3395 O O . GLY A 1 501 ? 22.809 0.449 -21.975 1.00 96.81 501 GLY A O 1
ATOM 3396 N N . PHE A 1 502 ? 22.439 0.256 -19.766 1.00 95.00 502 PHE A N 1
ATOM 3397 C CA . PHE A 1 502 ? 23.617 0.999 -19.331 1.00 95.00 502 PHE A CA 1
ATOM 3398 C C . PHE A 1 502 ? 24.545 0.079 -18.537 1.00 95.00 502 PHE A C 1
ATOM 3400 O O . PHE A 1 502 ? 24.188 -0.376 -17.449 1.00 95.00 502 PHE A O 1
ATOM 3407 N N . GLY A 1 503 ? 25.740 -0.196 -19.053 1.00 93.50 503 GLY A N 1
ATOM 3408 C CA . GLY A 1 503 ? 26.760 -0.964 -18.349 1.00 93.50 503 GLY A CA 1
ATOM 3409 C C . GLY A 1 503 ? 27.550 -0.074 -17.398 1.00 93.50 503 GLY A C 1
ATOM 3410 O O . GLY A 1 503 ? 27.891 1.061 -17.721 1.00 93.50 503 GLY A O 1
ATOM 3411 N N . GLY A 1 504 ? 27.816 -0.566 -16.197 1.00 90.81 504 GLY A N 1
ATOM 3412 C CA . GLY A 1 504 ? 28.476 0.206 -15.146 1.00 90.81 504 GLY A CA 1
ATOM 3413 C C . GLY A 1 504 ? 29.772 -0.456 -14.704 1.00 90.81 504 GLY A C 1
ATOM 3414 O O . GLY A 1 504 ? 30.362 -1.253 -15.431 1.00 90.81 504 GLY A O 1
ATOM 3415 N N . ALA A 1 505 ? 30.220 -0.145 -13.490 1.00 90.25 505 ALA A N 1
ATOM 3416 C CA . ALA A 1 505 ? 31.441 -0.715 -12.922 1.00 90.25 505 ALA A CA 1
ATOM 3417 C C . ALA A 1 505 ? 31.393 -2.249 -12.760 1.00 90.25 505 ALA A C 1
ATOM 3419 O O . ALA A 1 505 ? 32.433 -2.898 -12.751 1.00 90.25 505 ALA A O 1
ATOM 3420 N N . SER A 1 506 ? 30.199 -2.835 -12.653 1.00 91.69 506 SER A N 1
ATOM 3421 C CA . SER A 1 506 ? 29.973 -4.275 -12.482 1.00 91.69 506 SER A CA 1
ATOM 3422 C C . SER A 1 506 ? 29.874 -5.042 -13.807 1.00 91.69 506 SER A C 1
ATOM 3424 O O . SER A 1 506 ? 29.630 -6.248 -13.793 1.00 91.69 506 SER A O 1
ATOM 3426 N N . GLY A 1 507 ? 30.051 -4.365 -14.944 1.00 92.62 507 GLY A N 1
ATOM 3427 C CA . GLY A 1 507 ? 30.036 -4.969 -16.275 1.00 92.62 507 GLY A CA 1
ATOM 3428 C C . GLY A 1 507 ? 28.912 -4.454 -17.180 1.00 92.62 507 GLY A C 1
ATOM 3429 O O . GLY A 1 507 ? 28.120 -3.588 -16.777 1.00 92.62 507 GLY A O 1
ATOM 3430 N N . PRO A 1 508 ? 28.859 -4.963 -18.424 1.00 93.69 508 PRO A N 1
ATOM 3431 C CA . PRO A 1 508 ? 27.819 -4.611 -19.378 1.00 93.69 508 PRO A CA 1
ATOM 3432 C C . PRO A 1 508 ? 26.454 -5.100 -18.891 1.00 93.69 508 PRO A C 1
ATOM 3434 O O . PRO A 1 508 ? 26.343 -6.173 -18.299 1.00 93.69 508 PRO A O 1
ATOM 3437 N N . SER A 1 509 ? 25.409 -4.321 -19.162 1.00 95.38 509 SER A N 1
ATOM 3438 C CA . SER A 1 509 ? 24.038 -4.831 -19.080 1.00 95.38 509 SER A CA 1
ATOM 3439 C C . SER A 1 509 ? 23.733 -5.661 -20.330 1.00 95.38 509 SER A C 1
ATOM 3441 O O . SER A 1 509 ? 24.321 -5.426 -21.389 1.00 95.38 509 SER A O 1
ATOM 3443 N N . LEU A 1 510 ? 22.829 -6.629 -20.214 1.00 97.06 510 LEU A N 1
ATOM 3444 C CA . LEU A 1 510 ? 22.410 -7.501 -21.311 1.00 97.06 510 LEU A CA 1
ATOM 3445 C C . LEU A 1 510 ? 20.944 -7.232 -21.631 1.00 97.06 510 LEU A C 1
ATOM 3447 O O . LEU A 1 510 ? 20.107 -7.260 -20.735 1.00 97.06 510 LEU A O 1
ATOM 3451 N N . VAL A 1 511 ? 20.641 -6.995 -22.900 1.00 98.31 511 VAL A N 1
ATOM 3452 C CA . VAL A 1 511 ? 19.278 -6.941 -23.423 1.00 98.31 511 VAL A CA 1
ATOM 3453 C C . VAL A 1 511 ? 19.068 -8.165 -24.307 1.00 98.31 511 VAL A C 1
ATOM 3455 O O . VAL A 1 511 ? 19.815 -8.371 -25.259 1.00 98.31 511 VAL A O 1
ATOM 3458 N N . THR A 1 512 ? 18.047 -8.957 -24.006 1.00 98.56 512 THR A N 1
ATOM 3459 C CA . THR A 1 512 ? 17.637 -10.129 -24.777 1.00 98.56 512 THR A CA 1
ATOM 3460 C C . THR A 1 512 ? 16.220 -9.918 -25.291 1.00 98.56 512 THR A C 1
ATOM 3462 O O . THR A 1 512 ? 15.310 -9.625 -24.512 1.00 98.56 512 THR A O 1
ATOM 3465 N N . ILE A 1 513 ? 16.029 -10.064 -26.600 1.00 98.19 513 ILE A N 1
ATOM 3466 C CA . ILE A 1 513 ? 14.722 -9.986 -27.262 1.00 98.19 513 ILE A CA 1
ATOM 3467 C C . ILE A 1 513 ? 14.513 -11.283 -28.04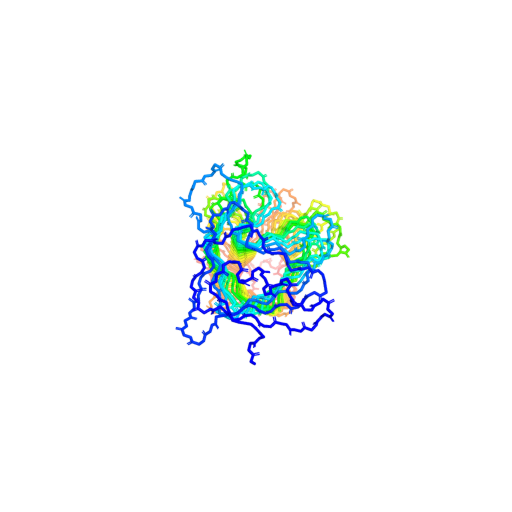1 1.00 98.19 513 ILE A C 1
ATOM 3469 O O . ILE A 1 513 ? 15.296 -11.598 -28.938 1.00 98.19 513 ILE A O 1
ATOM 3473 N N . ASP A 1 514 ? 13.451 -12.014 -27.716 1.00 97.38 514 ASP A N 1
ATOM 3474 C CA . ASP A 1 514 ? 13.068 -13.219 -28.453 1.00 97.38 514 ASP A CA 1
ATOM 3475 C C . ASP A 1 514 ? 11.543 -13.332 -28.578 1.00 97.38 514 ASP A C 1
ATOM 3477 O O . ASP A 1 514 ? 10.810 -13.371 -27.590 1.00 97.38 514 ASP A O 1
ATOM 3481 N N . GLY A 1 515 ? 11.047 -13.328 -29.814 1.00 96.50 515 GLY A N 1
ATOM 3482 C CA . GLY A 1 515 ? 9.622 -13.402 -30.120 1.00 96.50 515 GLY A CA 1
ATOM 3483 C C . GLY A 1 515 ? 8.825 -12.192 -29.625 1.00 96.50 515 GLY A C 1
ATOM 3484 O O . GLY A 1 515 ? 7.630 -12.317 -29.368 1.00 96.50 515 GLY A O 1
ATOM 3485 N N . ALA A 1 516 ? 9.473 -11.036 -29.451 1.00 98.19 516 ALA A N 1
ATOM 3486 C CA . ALA A 1 516 ? 8.879 -9.812 -28.908 1.00 98.19 516 ALA A CA 1
ATOM 3487 C C . ALA A 1 516 ? 9.054 -8.600 -29.841 1.00 98.19 516 ALA A C 1
ATOM 3489 O O . ALA A 1 516 ? 9.816 -8.637 -30.810 1.00 98.19 516 ALA A O 1
ATOM 3490 N N . ALA A 1 517 ? 8.333 -7.512 -29.558 1.00 98.25 517 ALA A N 1
ATOM 3491 C CA . ALA A 1 517 ? 8.317 -6.308 -30.385 1.00 98.25 517 ALA A CA 1
ATOM 3492 C C . ALA A 1 517 ? 8.720 -5.054 -29.590 1.00 98.25 517 ALA A C 1
ATOM 3494 O O . ALA A 1 517 ? 8.123 -4.746 -28.563 1.00 98.25 517 ALA A O 1
ATOM 3495 N N . VAL A 1 518 ? 9.689 -4.286 -30.091 1.00 98.75 518 VAL A N 1
ATOM 3496 C CA . VAL A 1 518 ? 10.038 -2.937 -29.619 1.00 98.75 518 VAL A CA 1
ATOM 3497 C C . VAL A 1 518 ? 9.664 -1.953 -30.720 1.00 98.75 518 VAL A C 1
ATOM 3499 O O . VAL A 1 518 ? 10.383 -1.811 -31.712 1.00 98.75 518 VAL A O 1
ATOM 3502 N N . VAL A 1 519 ? 8.497 -1.320 -30.593 1.00 98.38 519 VAL A N 1
ATOM 3503 C CA . VAL A 1 519 ? 7.850 -0.642 -31.722 1.00 98.38 519 VAL A CA 1
ATOM 3504 C C . VAL A 1 519 ? 7.325 0.750 -31.410 1.00 98.38 519 VAL A C 1
ATOM 3506 O O . VAL A 1 519 ? 6.814 0.999 -30.325 1.00 98.38 519 VAL A O 1
ATOM 3509 N N . GLY A 1 520 ? 7.425 1.663 -32.377 1.00 98.19 520 GLY A N 1
ATOM 3510 C CA . GLY A 1 520 ? 6.820 2.999 -32.291 1.00 98.19 520 GLY A CA 1
ATOM 3511 C C . GLY A 1 520 ? 7.399 3.914 -31.205 1.00 98.19 520 GLY A C 1
ATOM 3512 O O . GLY A 1 520 ? 6.800 4.934 -30.877 1.00 98.19 520 GLY A O 1
ATOM 3513 N N . ASN A 1 521 ? 8.540 3.562 -30.608 1.00 98.81 521 ASN A N 1
ATOM 3514 C CA . ASN A 1 521 ? 9.138 4.334 -29.522 1.00 98.81 521 ASN A CA 1
ATOM 3515 C C . ASN A 1 521 ? 9.935 5.532 -30.048 1.00 98.81 521 ASN A C 1
ATOM 3517 O O . ASN A 1 521 ? 10.450 5.521 -31.169 1.00 98.81 521 ASN A O 1
ATOM 3521 N N . VAL A 1 522 ? 10.069 6.564 -29.215 1.00 98.38 522 VAL A N 1
ATOM 3522 C CA . VAL A 1 522 ? 10.709 7.827 -29.595 1.00 98.38 522 VAL A CA 1
ATOM 3523 C C . VAL A 1 522 ? 11.812 8.190 -28.608 1.00 98.38 522 VAL A C 1
ATOM 3525 O O . VAL A 1 522 ? 11.565 8.355 -27.415 1.00 98.38 522 VAL A O 1
ATOM 3528 N N . ALA A 1 523 ? 13.028 8.392 -29.107 1.00 97.81 523 ALA A N 1
ATOM 3529 C CA . ALA A 1 523 ? 14.104 9.032 -28.362 1.00 97.81 523 ALA A CA 1
ATOM 3530 C C . ALA A 1 523 ? 14.447 10.386 -28.989 1.00 97.81 523 ALA A C 1
ATOM 3532 O O . ALA A 1 523 ? 14.454 10.518 -30.210 1.00 97.81 523 ALA A O 1
ATOM 3533 N N . SER A 1 524 ? 14.766 11.403 -28.186 1.00 96.88 524 SER A N 1
ATOM 3534 C CA . SER A 1 524 ? 15.215 12.685 -28.751 1.00 96.88 524 SER A CA 1
ATOM 3535 C C . SER A 1 524 ? 16.608 12.593 -29.375 1.00 96.88 524 SER A C 1
ATOM 3537 O O . SER A 1 524 ? 16.913 13.358 -30.286 1.00 96.88 524 SER A O 1
ATOM 3539 N N . THR A 1 525 ? 17.449 11.675 -28.889 1.00 95.38 525 THR A N 1
ATOM 3540 C CA . THR A 1 525 ? 18.872 11.634 -29.243 1.00 95.38 525 THR A CA 1
ATOM 3541 C C . THR A 1 525 ? 19.297 10.268 -29.776 1.00 95.38 525 THR A C 1
ATOM 3543 O O . THR A 1 525 ? 19.604 10.151 -30.957 1.00 95.38 525 THR A O 1
ATOM 3546 N N . ASN A 1 526 ? 19.316 9.218 -28.953 1.00 95.81 526 ASN A N 1
ATOM 3547 C CA . ASN A 1 526 ? 19.910 7.938 -29.353 1.00 95.81 526 ASN A CA 1
ATOM 3548 C C . ASN A 1 526 ? 18.954 6.772 -29.129 1.00 95.81 526 ASN A C 1
ATOM 3550 O O . ASN A 1 526 ? 18.409 6.646 -28.035 1.00 95.81 526 ASN A O 1
ATOM 3554 N N . GLY A 1 527 ? 18.811 5.893 -30.122 1.00 96.19 527 GLY A N 1
ATOM 3555 C CA . GLY A 1 527 ? 18.117 4.617 -29.963 1.00 96.19 527 GLY A CA 1
ATOM 3556 C C . GLY A 1 527 ? 16.630 4.806 -29.701 1.00 96.19 527 GLY A C 1
ATOM 3557 O O . GLY A 1 527 ? 16.197 4.764 -28.552 1.00 96.19 527 GLY A O 1
ATOM 3558 N N . GLY A 1 528 ? 15.830 5.025 -30.744 1.00 97.06 528 GLY A N 1
ATOM 3559 C CA . GLY A 1 528 ? 14.382 5.193 -30.575 1.00 97.06 528 GLY A CA 1
ATOM 3560 C C . GLY A 1 528 ? 13.774 3.954 -29.926 1.00 97.06 528 GLY A C 1
ATOM 3561 O O . GLY A 1 528 ? 13.061 4.060 -28.930 1.00 97.06 528 GLY A O 1
ATOM 3562 N N . GLY A 1 529 ? 14.148 2.774 -30.424 1.00 98.38 529 GLY A N 1
ATOM 3563 C CA . GLY A 1 529 ? 13.806 1.487 -29.829 1.00 98.38 529 GLY A CA 1
ATOM 3564 C C . GLY A 1 529 ? 14.731 1.129 -28.668 1.00 98.38 529 GLY A C 1
ATOM 3565 O O . GLY A 1 529 ? 14.279 1.042 -27.528 1.00 98.38 529 GLY A O 1
ATOM 3566 N N . VAL A 1 530 ? 16.020 0.925 -28.953 1.00 98.69 530 VAL A N 1
ATOM 3567 C CA . VAL A 1 530 ? 17.017 0.415 -28.001 1.00 98.69 530 VAL A CA 1
ATOM 3568 C C . VAL A 1 530 ? 18.268 1.292 -27.982 1.00 98.69 530 VAL A C 1
ATOM 3570 O O . VAL A 1 530 ? 18.854 1.582 -29.023 1.00 98.69 530 VAL A O 1
ATOM 3573 N N . TYR A 1 531 ? 18.731 1.665 -26.791 1.00 97.81 531 TYR A N 1
ATOM 3574 C CA . TYR A 1 531 ? 20.028 2.313 -26.590 1.00 97.81 531 TYR A CA 1
ATOM 3575 C C . TYR A 1 531 ? 20.947 1.449 -25.722 1.00 97.81 531 TYR A C 1
ATOM 3577 O O . TYR A 1 531 ? 20.581 1.051 -24.617 1.00 97.81 531 TYR A O 1
ATOM 3585 N N . LEU A 1 532 ? 22.149 1.161 -26.220 1.00 96.94 532 LEU A N 1
ATOM 3586 C CA . LEU A 1 532 ? 23.168 0.372 -25.531 1.00 96.94 532 LEU A CA 1
ATOM 3587 C C . LEU A 1 532 ? 24.395 1.230 -25.266 1.00 96.94 532 LEU A C 1
ATOM 3589 O O . LEU A 1 532 ? 25.103 1.647 -26.185 1.00 96.94 532 LEU A O 1
ATOM 3593 N N . THR A 1 533 ? 24.674 1.459 -23.993 1.00 94.12 533 THR A N 1
ATOM 3594 C CA . THR A 1 533 ? 25.790 2.292 -23.557 1.00 94.12 533 THR A CA 1
ATOM 3595 C C . THR A 1 533 ? 26.417 1.727 -22.288 1.00 94.12 533 THR A C 1
ATOM 3597 O O . THR A 1 533 ? 25.979 0.696 -21.767 1.00 94.12 533 THR A O 1
ATOM 3600 N N . GLY A 1 534 ? 27.466 2.374 -21.800 1.00 91.19 534 GLY A N 1
ATOM 3601 C CA . GLY A 1 534 ? 28.075 2.056 -20.520 1.00 91.19 534 GLY A CA 1
ATOM 3602 C C . GLY A 1 534 ? 29.370 2.814 -20.268 1.00 91.19 534 GLY A C 1
ATOM 3603 O O . GLY A 1 534 ? 29.850 3.562 -21.118 1.00 91.19 534 GLY A O 1
ATOM 3604 N N . SER A 1 535 ? 29.940 2.617 -19.080 1.00 89.19 535 SER A N 1
ATOM 3605 C CA . SER A 1 535 ? 31.290 3.087 -18.750 1.00 89.19 535 SER A CA 1
ATOM 3606 C C . SER A 1 535 ? 32.339 2.452 -19.675 1.00 89.19 535 SER A C 1
ATOM 3608 O O . SER A 1 535 ? 32.119 1.363 -20.202 1.00 89.19 535 SER A O 1
ATOM 3610 N N . SER A 1 536 ? 33.485 3.115 -19.872 1.00 79.81 536 SER A N 1
ATOM 3611 C CA . SER A 1 536 ? 34.546 2.671 -20.791 1.00 79.81 536 SER A CA 1
ATOM 3612 C C . SER A 1 536 ? 34.896 1.187 -20.613 1.00 79.81 536 SER A C 1
ATOM 3614 O O . SER A 1 536 ? 35.319 0.774 -19.537 1.00 79.81 536 SER A O 1
ATOM 3616 N N . GLY A 1 537 ? 34.713 0.397 -21.675 1.00 82.31 537 GLY A N 1
ATOM 3617 C CA . GLY A 1 537 ? 34.948 -1.055 -21.692 1.00 82.31 537 GLY A CA 1
ATOM 3618 C C . GLY A 1 537 ? 33.725 -1.928 -21.374 1.00 82.31 537 GLY A C 1
ATOM 3619 O O . GLY A 1 537 ? 33.745 -3.111 -21.690 1.00 82.31 537 GLY A O 1
ATOM 3620 N N . ASN A 1 538 ? 32.643 -1.354 -20.840 1.00 90.31 538 ASN A N 1
ATOM 3621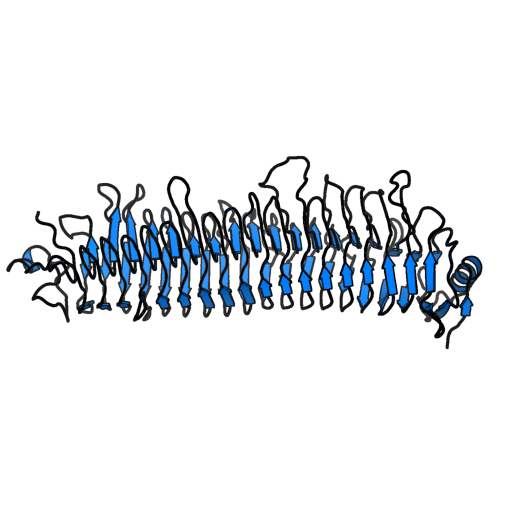 C CA . ASN A 1 538 ? 31.432 -2.066 -20.413 1.00 90.31 538 ASN A CA 1
ATOM 3622 C C . ASN A 1 538 ? 30.192 -1.623 -21.205 1.00 90.31 538 ASN A C 1
ATOM 3624 O O . ASN A 1 538 ? 29.119 -1.430 -20.636 1.00 90.31 538 ASN A O 1
ATOM 3628 N N . VAL A 1 539 ? 30.322 -1.424 -22.518 1.00 92.81 539 VAL A N 1
ATOM 3629 C CA . VAL A 1 539 ? 29.162 -1.121 -23.372 1.00 92.81 539 VAL A CA 1
ATOM 3630 C C . VAL A 1 539 ? 28.186 -2.297 -23.326 1.00 92.81 539 VAL A C 1
ATOM 3632 O O . VAL A 1 539 ? 28.586 -3.446 -23.502 1.00 92.81 539 VAL A O 1
ATOM 3635 N N . SER A 1 540 ? 26.908 -2.003 -23.082 1.00 95.06 540 SER A N 1
ATOM 3636 C CA . SER A 1 540 ? 25.861 -3.025 -22.973 1.00 95.06 540 SER A CA 1
ATOM 3637 C C . SER A 1 540 ? 25.687 -3.843 -24.252 1.00 95.06 540 SER A C 1
ATOM 3639 O O . SER A 1 540 ? 25.962 -3.374 -25.359 1.00 95.06 540 SER A O 1
ATOM 3641 N N . ILE A 1 541 ? 25.196 -5.065 -24.081 1.00 95.44 541 ILE A N 1
ATOM 3642 C CA . ILE A 1 541 ? 25.069 -6.085 -25.120 1.00 95.44 541 ILE A CA 1
ATOM 3643 C C . ILE A 1 541 ? 23.596 -6.248 -25.494 1.00 95.44 541 ILE A C 1
ATOM 3645 O O . ILE A 1 541 ? 22.729 -6.184 -24.623 1.00 95.44 541 ILE A O 1
ATOM 3649 N N . LEU A 1 542 ? 23.320 -6.487 -26.775 1.00 96.62 542 LEU A N 1
ATOM 3650 C CA . LEU A 1 542 ? 22.020 -6.938 -27.264 1.00 96.62 542 LEU A CA 1
ATOM 3651 C C . LEU A 1 542 ? 22.154 -8.290 -27.959 1.00 96.62 542 LEU A C 1
ATOM 3653 O O . LEU A 1 542 ? 22.959 -8.446 -28.879 1.00 96.62 542 LEU A O 1
ATOM 3657 N N . VAL A 1 543 ? 21.286 -9.217 -27.566 1.00 96.56 543 VAL A N 1
ATOM 3658 C CA . VAL A 1 543 ? 21.025 -10.475 -28.263 1.00 96.56 543 VAL A CA 1
ATOM 3659 C C . VAL A 1 543 ? 19.568 -10.470 -28.711 1.00 96.56 543 VAL A C 1
ATOM 3661 O O . VAL A 1 543 ? 18.656 -10.385 -27.893 1.00 96.56 543 VAL A O 1
ATOM 3664 N N . MET A 1 544 ? 19.340 -10.528 -30.019 1.00 95.25 544 MET A N 1
ATOM 3665 C CA . MET A 1 544 ? 18.002 -10.573 -30.603 1.00 95.25 544 MET A CA 1
ATOM 3666 C C . MET A 1 544 ? 17.860 -11.834 -31.450 1.00 95.25 544 MET A C 1
ATOM 3668 O O . MET A 1 544 ? 18.376 -11.883 -32.562 1.00 95.25 544 MET A O 1
ATOM 3672 N N . GLU A 1 545 ? 17.167 -12.851 -30.948 1.00 92.69 545 GLU A N 1
ATOM 3673 C CA . GLU A 1 545 ? 17.007 -14.126 -31.665 1.00 92.69 545 GLU A CA 1
ATOM 3674 C C . GLU A 1 545 ? 15.901 -14.036 -32.725 1.00 92.69 545 GLU A C 1
ATOM 3676 O O . GLU A 1 545 ? 16.098 -14.400 -33.891 1.00 92.69 545 GLU A O 1
ATOM 3681 N N . SER A 1 546 ? 14.751 -13.489 -32.329 1.00 93.56 546 SER A N 1
ATOM 3682 C CA . SER A 1 546 ? 13.589 -13.267 -33.183 1.00 93.56 546 SER A CA 1
ATOM 3683 C C . SER A 1 546 ? 12.743 -12.088 -32.686 1.00 93.56 546 SER A C 1
ATOM 3685 O O . SER A 1 546 ? 12.859 -11.672 -31.533 1.00 93.56 546 SER A O 1
ATOM 3687 N N . GLY A 1 547 ? 11.888 -11.528 -33.546 1.00 95.44 547 GLY A N 1
ATOM 3688 C CA . GLY A 1 547 ? 10.983 -10.430 -33.184 1.00 95.44 547 GLY A CA 1
ATOM 3689 C C . GLY A 1 547 ? 11.197 -9.170 -34.017 1.00 95.44 547 GLY A C 1
ATOM 3690 O O . GLY A 1 547 ? 11.820 -9.223 -35.076 1.00 95.44 547 GLY A O 1
ATOM 3691 N N . ALA A 1 548 ? 10.678 -8.030 -33.556 1.00 96.62 548 ALA A N 1
ATOM 3692 C CA . ALA A 1 548 ? 10.674 -6.789 -34.333 1.00 96.62 548 ALA A CA 1
ATOM 3693 C C . ALA A 1 548 ? 11.208 -5.577 -33.561 1.00 96.62 548 ALA A C 1
ATOM 3695 O O . ALA A 1 548 ? 10.765 -5.295 -32.452 1.00 96.62 548 ALA A O 1
ATOM 3696 N N . ILE A 1 549 ? 12.090 -4.802 -34.193 1.00 97.69 549 ILE A N 1
ATOM 3697 C CA . ILE A 1 549 ? 12.433 -3.432 -33.798 1.00 97.69 549 ILE A CA 1
ATOM 3698 C C . ILE A 1 549 ? 12.000 -2.523 -34.948 1.00 97.69 549 ILE A C 1
ATOM 3700 O O . ILE A 1 549 ? 12.701 -2.411 -35.957 1.00 97.69 549 ILE A O 1
ATOM 3704 N N . ALA A 1 550 ? 10.813 -1.923 -34.835 1.00 96.56 550 ALA A N 1
ATOM 3705 C CA . ALA A 1 550 ? 10.161 -1.274 -35.974 1.00 96.56 550 ALA A CA 1
ATOM 3706 C C . ALA A 1 550 ? 9.432 0.034 -35.643 1.00 96.56 550 ALA A C 1
ATOM 3708 O O . ALA A 1 550 ? 8.897 0.213 -34.554 1.00 96.56 550 ALA A O 1
ATOM 3709 N N . GLY A 1 551 ? 9.374 0.959 -36.602 1.00 96.38 551 GLY A N 1
ATOM 3710 C CA . GLY A 1 551 ? 8.647 2.224 -36.438 1.00 96.38 551 GLY A CA 1
ATOM 3711 C C . GLY A 1 551 ? 9.225 3.159 -35.369 1.00 96.38 551 GLY A C 1
ATOM 3712 O O . GLY A 1 551 ? 8.548 4.091 -34.945 1.00 96.38 551 GLY A O 1
ATOM 3713 N N . ASN A 1 552 ? 10.441 2.908 -34.880 1.00 97.94 552 ASN A N 1
ATOM 3714 C CA . ASN A 1 552 ? 11.039 3.707 -33.817 1.00 97.94 552 ASN A CA 1
ATOM 3715 C C . ASN A 1 552 ? 11.761 4.936 -34.385 1.00 97.94 552 ASN A C 1
ATOM 3717 O O . ASN A 1 552 ? 12.292 4.892 -35.495 1.00 97.94 552 ASN A O 1
ATOM 3721 N N . THR A 1 553 ? 11.807 6.030 -33.624 1.00 96.88 553 THR A N 1
ATOM 3722 C CA . THR A 1 553 ? 12.357 7.317 -34.080 1.00 96.88 553 THR A CA 1
ATOM 3723 C C . THR A 1 553 ? 13.421 7.858 -33.126 1.00 96.88 553 THR A C 1
ATOM 3725 O O . THR A 1 553 ? 13.174 7.944 -31.924 1.00 96.88 553 THR A O 1
ATOM 3728 N N . ALA A 1 554 ? 14.582 8.264 -33.653 1.00 96.19 554 ALA A N 1
ATOM 3729 C CA . ALA A 1 554 ? 15.622 8.993 -32.914 1.00 96.19 554 ALA A CA 1
ATOM 3730 C C . ALA A 1 554 ? 16.535 9.810 -33.836 1.00 96.19 554 ALA A C 1
ATOM 3732 O O . ALA A 1 554 ? 16.570 9.561 -35.035 1.00 96.19 554 ALA A O 1
ATOM 3733 N N . LEU A 1 555 ? 17.323 10.746 -33.290 1.00 94.62 555 LEU A N 1
ATOM 3734 C CA . LEU A 1 555 ? 18.349 11.461 -34.066 1.00 94.62 555 LEU A CA 1
ATOM 3735 C C . LEU A 1 555 ? 19.396 10.479 -34.631 1.00 94.62 555 LEU A C 1
ATOM 3737 O O . LEU A 1 555 ? 19.687 10.492 -35.827 1.00 94.62 555 LEU A O 1
ATOM 3741 N N . ASN A 1 556 ? 19.903 9.582 -33.779 1.00 92.25 556 ASN A N 1
ATOM 3742 C CA . ASN A 1 556 ? 20.892 8.564 -34.127 1.00 92.25 556 ASN A CA 1
ATOM 3743 C C . ASN A 1 556 ? 20.348 7.166 -33.820 1.00 92.25 556 ASN A C 1
ATOM 3745 O O . ASN A 1 556 ? 20.048 6.872 -32.660 1.00 92.25 556 ASN A O 1
ATOM 3749 N N . GLY A 1 557 ? 20.289 6.291 -34.827 1.00 92.06 557 GLY A N 1
ATOM 3750 C CA . GLY A 1 557 ? 19.791 4.926 -34.663 1.00 92.06 557 GLY A CA 1
ATOM 3751 C C . GLY A 1 557 ? 18.313 4.893 -34.279 1.00 92.06 557 GLY A C 1
ATOM 3752 O O . GLY A 1 557 ? 17.983 4.728 -33.105 1.00 92.06 557 GLY A O 1
ATOM 3753 N N . GLY A 1 558 ? 17.417 5.060 -35.256 1.00 93.50 558 GLY A N 1
ATOM 3754 C CA . GLY A 1 558 ? 15.967 5.020 -35.025 1.00 93.50 558 GLY A CA 1
ATOM 3755 C C . GLY A 1 558 ? 15.535 3.748 -34.289 1.00 93.50 558 GLY A C 1
ATOM 3756 O O . GLY A 1 558 ? 14.870 3.829 -33.261 1.00 93.50 558 GLY A O 1
ATOM 3757 N N . GLY A 1 559 ? 15.997 2.583 -34.746 1.00 96.12 559 GLY A N 1
ATOM 3758 C CA . GLY A 1 559 ? 15.839 1.304 -34.059 1.00 96.12 559 GLY A CA 1
ATOM 3759 C C . GLY A 1 559 ? 16.802 1.161 -32.881 1.00 96.12 559 GLY A C 1
ATOM 3760 O O . GLY A 1 559 ? 16.377 1.200 -31.729 1.00 96.12 559 GLY A O 1
ATOM 3761 N N . ILE A 1 560 ? 18.094 1.002 -33.167 1.00 96.31 560 ILE A N 1
ATOM 3762 C CA . ILE A 1 560 ? 19.157 0.741 -32.195 1.00 96.31 560 ILE A CA 1
ATOM 3763 C C . ILE A 1 560 ? 20.241 1.809 -32.303 1.00 96.31 560 ILE A C 1
ATOM 3765 O O . ILE A 1 560 ? 20.744 2.095 -33.389 1.00 96.31 560 ILE A O 1
ATOM 3769 N N . HIS A 1 561 ? 20.683 2.313 -31.155 1.00 94.88 561 HIS A N 1
ATOM 3770 C CA . HIS A 1 561 ? 21.966 2.990 -31.039 1.00 94.88 561 HIS A CA 1
ATOM 3771 C C . HIS A 1 561 ? 22.883 2.254 -30.064 1.00 94.88 561 HIS A C 1
ATOM 3773 O O . HIS A 1 561 ? 22.491 1.977 -28.931 1.00 94.88 561 HIS A O 1
ATOM 3779 N N . THR A 1 562 ? 24.130 2.008 -30.460 1.00 92.00 562 THR A N 1
ATOM 3780 C CA . THR A 1 562 ? 25.185 1.534 -29.566 1.00 92.00 562 THR A CA 1
ATOM 3781 C C . THR A 1 562 ? 26.358 2.506 -29.477 1.00 92.00 562 THR A C 1
ATOM 3783 O O . THR A 1 562 ? 26.792 3.045 -30.488 1.00 92.00 562 THR A O 1
ATOM 3786 N N . GLY A 1 563 ? 26.878 2.707 -28.261 1.00 82.31 563 GLY A N 1
ATOM 3787 C CA . GLY A 1 563 ? 28.083 3.502 -28.006 1.00 82.31 563 GLY A CA 1
ATOM 3788 C C . GLY A 1 563 ? 29.411 2.791 -28.312 1.00 82.31 563 GLY A C 1
ATOM 3789 O O . GLY A 1 563 ? 30.466 3.389 -28.120 1.00 82.31 563 GLY A O 1
ATOM 3790 N N . GLY A 1 564 ? 29.392 1.524 -28.742 1.00 70.19 564 GLY A N 1
ATOM 3791 C CA . GLY A 1 564 ? 30.592 0.792 -29.164 1.00 70.19 564 GLY A CA 1
ATOM 3792 C C . GLY A 1 564 ? 30.927 1.037 -30.639 1.00 70.19 564 GLY A C 1
ATOM 3793 O O . GLY A 1 564 ? 30.026 1.121 -31.463 1.00 70.19 564 GLY A O 1
ATOM 3794 N N . THR A 1 565 ? 32.213 1.108 -30.994 1.00 66.44 565 THR A N 1
ATOM 3795 C CA . THR A 1 565 ? 32.667 1.383 -32.376 1.00 66.44 565 THR A CA 1
ATOM 3796 C C . THR A 1 565 ? 32.818 0.134 -33.253 1.00 66.44 565 THR A C 1
ATOM 3798 O O . THR A 1 565 ? 32.980 0.251 -34.462 1.00 66.44 565 THR A O 1
ATOM 3801 N N . THR A 1 566 ? 32.771 -1.070 -32.671 1.00 72.50 566 THR A N 1
ATOM 3802 C CA . THR A 1 566 ? 33.039 -2.339 -33.379 1.00 72.50 566 THR A CA 1
ATOM 3803 C C . THR A 1 566 ? 31.813 -3.239 -33.549 1.00 72.50 566 THR A C 1
ATOM 3805 O O . THR A 1 566 ? 31.922 -4.282 -34.186 1.00 72.50 566 THR A O 1
ATOM 3808 N N . TYR A 1 567 ? 30.649 -2.865 -32.998 1.00 83.12 567 TYR A N 1
ATOM 3809 C CA . TYR A 1 567 ? 29.390 -3.640 -33.011 1.00 83.12 567 TYR A CA 1
ATOM 3810 C C . TYR A 1 567 ? 29.481 -5.085 -32.482 1.00 83.12 567 TYR A C 1
ATOM 3812 O O . TYR A 1 567 ? 28.530 -5.853 -32.608 1.00 83.12 567 TYR A O 1
ATOM 3820 N N . ASN A 1 568 ? 30.583 -5.464 -31.828 1.00 84.75 568 ASN A N 1
ATOM 3821 C CA . ASN A 1 568 ? 30.772 -6.799 -31.243 1.00 84.75 568 ASN A CA 1
ATOM 3822 C C . ASN A 1 568 ? 29.787 -7.111 -30.105 1.00 84.75 568 ASN A C 1
ATOM 3824 O O . ASN A 1 568 ? 29.668 -8.253 -29.676 1.00 84.75 568 ASN A O 1
ATOM 3828 N N . ASN A 1 569 ? 29.100 -6.091 -29.601 1.00 89.50 569 ASN A N 1
ATOM 3829 C CA . ASN A 1 569 ? 28.086 -6.171 -28.563 1.00 89.50 569 ASN A CA 1
ATOM 3830 C C . ASN A 1 569 ? 26.662 -6.361 -29.121 1.00 89.50 569 ASN A C 1
ATOM 3832 O O . ASN A 1 569 ? 25.707 -6.292 -28.351 1.00 89.50 569 ASN A O 1
ATOM 3836 N N . LEU A 1 570 ? 26.504 -6.565 -30.432 1.00 92.75 570 LEU A N 1
ATOM 3837 C CA . LEU A 1 570 ? 25.225 -6.862 -31.074 1.00 92.75 570 LEU A CA 1
ATOM 3838 C C . LEU A 1 570 ? 25.257 -8.266 -31.677 1.00 92.75 570 LEU A C 1
ATOM 3840 O O . LEU A 1 570 ? 26.214 -8.640 -32.353 1.00 92.75 570 LEU A O 1
ATOM 3844 N N . THR A 1 571 ? 24.198 -9.037 -31.463 1.00 93.44 571 THR A N 1
ATOM 3845 C CA . THR A 1 571 ? 23.973 -10.322 -32.133 1.00 93.44 571 THR A CA 1
ATOM 3846 C C . THR A 1 571 ? 22.519 -10.415 -32.571 1.00 93.44 571 THR A C 1
ATOM 3848 O O . THR A 1 571 ? 21.623 -10.257 -31.742 1.00 93.44 571 THR A O 1
ATOM 3851 N N . THR A 1 572 ? 22.280 -10.665 -33.862 1.00 91.88 572 THR A N 1
ATOM 3852 C CA . THR A 1 572 ? 20.933 -10.874 -34.412 1.00 91.88 572 THR A CA 1
ATOM 3853 C C . THR A 1 572 ? 20.783 -12.262 -35.029 1.00 91.88 572 THR A C 1
ATOM 3855 O O . THR A 1 572 ? 21.691 -12.775 -35.681 1.00 91.88 572 THR A O 1
ATOM 3858 N N . GLY A 1 573 ? 19.624 -12.882 -34.812 1.00 90.25 573 GLY A N 1
ATOM 3859 C CA . GLY A 1 573 ? 19.209 -14.139 -35.421 1.00 90.25 573 GLY A CA 1
ATOM 3860 C C . GLY A 1 573 ? 18.374 -13.928 -36.685 1.00 90.25 573 GLY A C 1
ATOM 3861 O O . GLY A 1 573 ? 17.879 -12.836 -36.963 1.00 90.25 573 GLY A O 1
ATOM 3862 N N . SER A 1 574 ? 18.182 -15.002 -37.455 1.00 89.06 574 SER A N 1
ATOM 3863 C CA . SER A 1 574 ? 17.440 -14.969 -38.730 1.00 89.06 574 SER A CA 1
ATOM 3864 C C . SER A 1 574 ? 15.969 -14.542 -38.614 1.00 89.06 574 SER A C 1
ATOM 3866 O O . SER A 1 574 ? 15.387 -14.105 -39.604 1.00 89.06 574 SER A O 1
ATOM 3868 N N . GLY A 1 575 ? 15.382 -14.622 -37.415 1.00 90.69 575 GLY A N 1
ATOM 3869 C CA . GLY A 1 575 ? 14.020 -14.167 -37.133 1.00 90.69 575 GLY A CA 1
ATOM 3870 C C . GLY A 1 575 ? 13.901 -12.675 -36.805 1.00 90.69 575 GLY A C 1
ATOM 3871 O O . GLY A 1 575 ? 12.803 -12.226 -36.480 1.00 90.69 575 GLY A O 1
ATOM 3872 N N . ALA A 1 576 ? 14.998 -11.911 -36.829 1.00 93.06 576 ALA A N 1
ATOM 3873 C CA . ALA A 1 576 ? 14.984 -10.486 -36.521 1.00 93.06 576 ALA A CA 1
ATOM 3874 C C . ALA A 1 576 ? 14.393 -9.646 -37.672 1.00 93.06 576 ALA A C 1
ATOM 3876 O O . ALA A 1 576 ? 14.781 -9.757 -38.844 1.00 93.06 576 ALA A O 1
ATOM 3877 N N . VAL A 1 577 ? 13.465 -8.759 -37.318 1.00 94.00 577 VAL A N 1
ATOM 3878 C CA . VAL A 1 577 ? 12.811 -7.808 -38.219 1.00 94.00 577 VAL A CA 1
ATOM 3879 C C . VAL A 1 577 ? 13.184 -6.389 -37.798 1.00 94.00 577 VAL A C 1
ATOM 3881 O O . VAL A 1 577 ? 12.866 -5.946 -36.696 1.00 94.00 577 VAL A O 1
ATOM 3884 N N . PHE A 1 578 ? 13.815 -5.652 -38.704 1.00 93.75 578 PHE A N 1
ATOM 3885 C CA . PHE A 1 578 ? 14.031 -4.210 -38.588 1.00 93.75 578 PHE A CA 1
ATOM 3886 C C . PHE A 1 578 ? 13.244 -3.541 -39.695 1.00 93.75 578 PHE A C 1
ATOM 3888 O O . PHE A 1 578 ? 13.389 -3.990 -40.821 1.00 93.75 578 PHE A O 1
ATOM 3895 N N . GLY A 1 579 ? 12.418 -2.532 -39.418 1.00 91.44 579 GLY A N 1
ATOM 3896 C CA . GLY A 1 579 ? 11.654 -1.884 -40.486 1.00 91.44 579 GLY A CA 1
ATOM 3897 C C . GLY A 1 579 ? 10.923 -0.619 -40.055 1.00 91.44 579 GLY A C 1
ATOM 3898 O O . GLY A 1 579 ? 10.482 -0.488 -38.917 1.00 91.44 579 GLY A O 1
ATOM 3899 N N . GLY A 1 580 ? 10.798 0.346 -40.968 1.00 92.44 580 GLY A N 1
ATOM 3900 C CA . GLY A 1 580 ? 10.077 1.602 -40.720 1.00 92.44 580 GLY A CA 1
ATOM 3901 C C . GLY A 1 580 ? 10.678 2.494 -39.624 1.00 92.44 580 GLY A C 1
ATOM 3902 O O . GLY A 1 580 ? 10.027 3.440 -39.191 1.00 92.44 580 GLY A O 1
ATOM 3903 N N . ASN A 1 581 ? 11.891 2.202 -39.146 1.00 95.06 581 ASN A N 1
ATOM 3904 C CA . ASN A 1 581 ? 12.581 3.061 -38.188 1.00 95.06 581 ASN A CA 1
ATOM 3905 C C . ASN A 1 581 ? 13.014 4.371 -38.870 1.00 95.06 581 ASN A C 1
ATOM 3907 O O . ASN A 1 581 ? 13.326 4.380 -40.058 1.00 95.06 581 ASN A O 1
ATOM 3911 N N . THR A 1 582 ? 13.035 5.479 -38.125 1.00 94.44 582 THR A N 1
ATOM 3912 C CA . THR A 1 582 ? 13.312 6.832 -38.636 1.00 94.44 582 THR A CA 1
ATOM 3913 C C . THR A 1 582 ? 14.495 7.477 -37.906 1.00 94.44 582 THR A C 1
ATOM 3915 O O . THR A 1 582 ? 14.534 7.486 -36.675 1.00 94.44 582 THR A O 1
ATOM 3918 N N . SER A 1 583 ? 15.440 8.056 -38.657 1.00 92.31 583 SER A N 1
ATOM 3919 C CA . SER A 1 583 ? 16.503 8.918 -38.124 1.00 92.31 583 SER A CA 1
ATOM 3920 C C . SER A 1 583 ? 16.864 10.074 -39.058 1.00 92.31 583 SER A C 1
ATOM 3922 O O . SER A 1 583 ? 16.454 10.102 -40.219 1.00 92.31 583 SER A O 1
ATOM 3924 N N . THR A 1 584 ? 17.594 11.071 -38.546 1.00 84.00 584 THR A N 1
ATOM 3925 C CA . THR A 1 584 ? 17.861 12.332 -39.266 1.00 84.00 584 THR A CA 1
ATOM 3926 C C . THR A 1 584 ? 19.083 12.295 -40.185 1.00 84.00 584 THR A C 1
ATOM 3928 O O . THR A 1 584 ? 19.312 13.256 -40.913 1.00 84.00 584 THR A O 1
ATOM 3931 N N . ALA A 1 585 ? 19.882 11.226 -40.159 1.00 72.81 585 ALA A N 1
ATOM 3932 C CA . ALA A 1 585 ? 21.108 11.112 -40.952 1.00 72.81 585 ALA A CA 1
ATOM 3933 C C . ALA A 1 585 ? 21.212 9.728 -41.606 1.00 72.81 585 ALA A C 1
ATOM 3935 O O . ALA A 1 585 ? 21.946 8.864 -41.133 1.00 72.81 585 ALA A O 1
ATOM 3936 N N . ALA A 1 586 ? 20.442 9.517 -42.675 1.00 70.56 586 ALA A N 1
ATOM 3937 C CA . ALA A 1 586 ? 20.477 8.298 -43.478 1.00 70.56 586 ALA A CA 1
ATOM 3938 C C . ALA A 1 586 ? 21.907 7.931 -43.888 1.00 70.56 586 ALA A C 1
ATOM 3940 O O . ALA A 1 586 ? 22.658 8.779 -44.374 1.00 70.56 586 ALA A O 1
ATOM 3941 N N . PHE A 1 587 ? 22.259 6.658 -43.744 1.00 83.62 587 PHE A N 1
ATOM 3942 C CA . PHE A 1 587 ? 23.551 6.143 -44.166 1.00 83.62 587 PHE A CA 1
ATOM 3943 C C . PHE A 1 587 ? 23.361 4.922 -45.066 1.00 83.62 587 PHE A C 1
ATOM 3945 O O . PHE A 1 587 ? 22.590 4.021 -44.745 1.00 83.62 587 PHE A O 1
ATOM 3952 N N . LEU A 1 588 ? 24.060 4.890 -46.202 1.00 83.50 588 LEU A N 1
ATOM 3953 C CA . LEU A 1 588 ? 24.109 3.696 -47.039 1.00 83.50 588 LEU A CA 1
ATOM 3954 C C . LEU A 1 588 ? 25.190 2.754 -46.496 1.00 83.50 588 LEU A C 1
ATOM 3956 O O . LEU A 1 588 ? 26.349 3.168 -46.428 1.00 83.50 588 LEU A O 1
ATOM 3960 N N . PRO A 1 589 ? 24.850 1.502 -46.147 1.00 85.94 589 PRO A N 1
ATOM 3961 C CA . PRO A 1 589 ? 25.836 0.548 -45.660 1.00 85.94 589 PRO A CA 1
ATOM 3962 C C . PRO A 1 589 ? 26.981 0.335 -46.672 1.00 85.94 589 PRO A C 1
ATOM 3964 O O . PRO A 1 589 ? 26.717 0.234 -47.875 1.00 85.94 589 PRO A O 1
ATOM 3967 N N . PRO A 1 590 ? 28.246 0.196 -46.227 1.00 81.94 590 PRO A N 1
ATOM 3968 C CA . PRO A 1 590 ? 29.340 -0.227 -47.088 1.00 81.94 590 PRO A CA 1
ATOM 3969 C C . PRO A 1 590 ? 29.035 -1.583 -47.724 1.00 81.94 590 PRO A C 1
ATOM 3971 O O . PRO A 1 590 ? 28.452 -2.462 -47.089 1.00 81.94 590 PRO A O 1
ATOM 3974 N N . ALA A 1 591 ? 29.508 -1.805 -48.950 1.00 84.19 591 ALA A N 1
ATOM 3975 C CA . ALA A 1 591 ? 29.279 -3.067 -49.659 1.00 84.19 591 ALA A CA 1
ATOM 3976 C C . ALA A 1 591 ? 29.813 -4.302 -48.902 1.00 84.19 591 ALA A C 1
ATOM 3978 O O . ALA A 1 591 ? 29.286 -5.399 -49.060 1.00 84.19 591 ALA A O 1
ATOM 3979 N N . ASN A 1 592 ? 30.838 -4.129 -48.062 1.00 85.88 592 ASN A N 1
ATOM 3980 C CA . ASN A 1 592 ? 31.429 -5.185 -47.241 1.00 85.88 592 ASN A CA 1
ATOM 3981 C C . ASN A 1 592 ? 30.865 -5.251 -45.807 1.00 85.88 592 ASN A C 1
ATOM 3983 O O . ASN A 1 592 ? 31.414 -5.996 -45.000 1.00 85.88 592 ASN A O 1
ATOM 3987 N N . ALA A 1 593 ? 29.796 -4.516 -45.471 1.00 85.12 593 ALA A N 1
ATOM 3988 C CA . ALA A 1 593 ? 29.255 -4.458 -44.107 1.00 85.12 593 ALA A CA 1
ATOM 3989 C C . ALA A 1 593 ? 28.953 -5.849 -43.521 1.00 85.12 593 ALA A C 1
ATOM 3991 O O . ALA A 1 593 ? 29.306 -6.110 -42.376 1.00 85.12 593 ALA A O 1
ATOM 3992 N N . ALA A 1 594 ? 28.415 -6.768 -44.329 1.00 84.62 594 ALA A N 1
ATOM 3993 C CA . ALA A 1 594 ? 28.152 -8.149 -43.918 1.00 84.62 594 ALA A CA 1
ATOM 3994 C C . ALA A 1 594 ? 29.432 -8.933 -43.556 1.00 84.62 594 ALA A C 1
ATOM 3996 O O . ALA A 1 594 ? 29.421 -9.770 -42.661 1.00 84.62 594 ALA A O 1
ATOM 3997 N N . PHE A 1 595 ? 30.548 -8.657 -44.237 1.00 85.06 595 PHE A N 1
ATOM 3998 C CA . PHE A 1 595 ? 31.841 -9.273 -43.926 1.00 85.06 595 PHE A CA 1
ATOM 3999 C C . PHE A 1 595 ? 32.472 -8.658 -42.671 1.00 85.06 595 PHE A C 1
ATOM 4001 O O . PHE A 1 595 ? 33.065 -9.369 -41.866 1.00 85.06 595 PHE A O 1
ATOM 4008 N N . VAL A 1 596 ? 32.347 -7.337 -42.505 1.00 84.56 596 VAL A N 1
ATOM 4009 C CA . VAL A 1 596 ? 32.933 -6.601 -41.373 1.00 84.56 596 VAL A CA 1
ATOM 4010 C C . VAL A 1 596 ? 32.134 -6.820 -40.083 1.00 84.56 596 VAL A C 1
ATOM 4012 O O . VAL A 1 596 ? 32.716 -6.834 -39.000 1.00 84.56 596 VAL A O 1
ATOM 4015 N N . HIS A 1 597 ? 30.821 -7.041 -40.185 1.00 85.81 597 HIS A N 1
ATOM 4016 C CA . HIS A 1 597 ? 29.923 -7.223 -39.046 1.00 85.81 597 HIS A CA 1
ATOM 4017 C C . HIS A 1 597 ? 29.087 -8.514 -39.166 1.00 85.81 597 HIS A C 1
ATOM 4019 O O . HIS A 1 597 ? 27.861 -8.464 -39.285 1.00 85.81 597 HIS A O 1
ATOM 4025 N N . PRO A 1 598 ? 29.719 -9.698 -39.081 1.00 85.19 598 PRO A N 1
ATOM 4026 C CA . PRO A 1 598 ? 29.041 -10.983 -39.267 1.00 85.19 598 PRO A CA 1
ATOM 4027 C C . PRO A 1 598 ? 28.036 -11.335 -38.154 1.00 85.19 598 PRO A C 1
ATOM 4029 O O . PRO A 1 598 ? 27.270 -12.282 -38.294 1.00 85.19 598 PRO A O 1
ATOM 4032 N N . ASN A 1 599 ? 28.006 -10.585 -37.051 1.00 85.44 599 ASN A N 1
ATOM 4033 C CA . ASN A 1 599 ? 27.057 -10.813 -35.956 1.00 85.44 599 ASN A CA 1
ATOM 4034 C C . ASN A 1 599 ? 25.701 -10.112 -36.175 1.00 85.44 599 ASN A C 1
ATOM 4036 O O . ASN A 1 599 ? 24.773 -10.317 -35.397 1.00 85.44 599 ASN A O 1
ATOM 4040 N N . ILE A 1 600 ? 25.577 -9.293 -37.226 1.00 85.69 600 ILE A N 1
ATOM 4041 C CA . ILE A 1 600 ? 24.371 -8.517 -37.567 1.00 85.69 600 ILE A CA 1
ATOM 4042 C C . ILE A 1 600 ? 23.951 -8.748 -39.025 1.00 85.69 600 ILE A C 1
ATOM 4044 O O . ILE A 1 600 ? 23.598 -7.823 -39.752 1.00 85.69 600 ILE A O 1
ATOM 4048 N N . LEU A 1 601 ? 23.999 -10.009 -39.461 1.00 80.00 601 LEU A N 1
ATOM 4049 C CA . LEU A 1 601 ? 23.724 -10.406 -40.848 1.00 80.00 601 LEU A CA 1
ATOM 4050 C C . LEU A 1 601 ? 22.241 -10.381 -41.219 1.00 80.00 601 LEU A C 1
ATOM 4052 O O . LEU A 1 601 ? 21.902 -10.317 -42.400 1.00 80.00 601 LEU A O 1
ATOM 4056 N N . PHE A 1 602 ? 21.354 -10.476 -40.231 1.00 75.56 602 PHE A N 1
ATOM 4057 C CA . PHE A 1 602 ? 19.940 -10.719 -40.474 1.00 75.56 602 PHE A CA 1
ATOM 4058 C C . PHE A 1 602 ? 19.114 -9.453 -40.259 1.00 75.56 602 PHE A C 1
ATOM 4060 O O . PHE A 1 602 ? 19.017 -8.934 -39.145 1.00 75.56 602 PHE A O 1
ATOM 4067 N N . ALA A 1 603 ? 18.503 -8.981 -41.346 1.00 71.56 603 ALA A N 1
ATOM 4068 C CA . ALA A 1 603 ? 17.426 -8.004 -41.331 1.00 71.56 603 ALA A CA 1
ATOM 4069 C C . ALA A 1 603 ? 16.440 -8.328 -42.458 1.00 71.56 603 ALA A C 1
ATOM 4071 O O . ALA A 1 603 ? 16.756 -8.193 -43.638 1.00 71.56 603 ALA A O 1
ATOM 4072 N N . SER A 1 604 ? 15.241 -8.773 -42.093 1.00 78.56 604 SER A N 1
ATOM 4073 C CA . SER A 1 604 ? 14.228 -9.223 -43.058 1.00 78.56 604 SER A CA 1
ATOM 4074 C C . SER A 1 604 ? 13.363 -8.097 -43.650 1.00 78.56 604 SER A C 1
ATOM 4076 O O . SER A 1 604 ? 12.651 -8.341 -44.620 1.00 78.56 604 SER A O 1
ATOM 4078 N N . ALA A 1 605 ? 13.429 -6.871 -43.113 1.00 81.25 605 ALA A N 1
ATOM 4079 C CA . ALA A 1 605 ? 12.616 -5.731 -43.567 1.00 81.25 605 ALA A CA 1
ATOM 4080 C C . ALA A 1 605 ? 13.356 -4.371 -43.546 1.00 81.25 605 ALA A C 1
ATOM 4082 O O . ALA A 1 605 ? 12.720 -3.317 -43.444 1.00 81.25 605 ALA A O 1
ATOM 4083 N N . SER A 1 606 ? 14.696 -4.384 -43.612 1.00 83.88 606 SER A N 1
ATOM 4084 C CA . SER A 1 606 ? 15.497 -3.155 -43.542 1.00 83.88 606 SER A CA 1
ATOM 4085 C C . SER A 1 606 ? 15.297 -2.286 -44.782 1.00 83.88 606 SER A C 1
ATOM 4087 O O . SER A 1 606 ? 15.070 -2.782 -45.886 1.00 83.88 606 SER A O 1
ATOM 4089 N N . ILE A 1 607 ? 15.431 -0.972 -44.612 1.00 83.75 607 ILE A N 1
ATOM 4090 C CA . ILE A 1 607 ? 15.330 -0.018 -45.723 1.00 83.75 607 ILE A CA 1
ATOM 4091 C C . ILE A 1 607 ? 16.543 -0.057 -46.677 1.00 83.75 607 ILE A C 1
ATOM 4093 O O . ILE A 1 607 ? 16.529 0.587 -47.724 1.00 83.75 607 ILE A O 1
ATOM 4097 N N . ALA A 1 608 ? 17.604 -0.776 -46.303 1.00 83.44 608 ALA A N 1
ATOM 4098 C CA . ALA A 1 608 ? 18.806 -0.996 -47.098 1.00 83.44 608 ALA A CA 1
ATOM 4099 C C . ALA A 1 608 ? 19.154 -2.493 -47.120 1.00 83.44 608 ALA A C 1
ATOM 4101 O O . ALA A 1 608 ? 18.542 -3.306 -46.433 1.00 83.44 608 ALA A O 1
ATOM 4102 N N . ASN A 1 609 ? 20.183 -2.867 -47.880 1.00 83.56 609 ASN A N 1
ATOM 4103 C CA . ASN A 1 609 ? 20.679 -4.247 -47.937 1.00 83.56 609 ASN A CA 1
ATOM 4104 C C . ASN A 1 609 ? 21.334 -4.735 -46.626 1.00 83.56 609 ASN A C 1
ATOM 4106 O O . ASN A 1 609 ? 21.724 -5.897 -46.542 1.00 83.56 609 ASN A O 1
ATOM 4110 N N . HIS A 1 610 ? 21.491 -3.857 -45.631 1.00 88.25 610 HIS A N 1
ATOM 4111 C CA . HIS A 1 610 ? 22.070 -4.158 -44.328 1.00 88.25 610 HIS A CA 1
ATOM 4112 C C . HIS A 1 610 ? 21.495 -3.201 -43.260 1.00 88.25 610 HIS A C 1
ATOM 4114 O O . HIS A 1 610 ? 21.288 -2.021 -43.567 1.00 88.25 610 HIS A O 1
ATOM 4120 N N . PRO A 1 611 ? 21.281 -3.646 -42.004 1.00 88.38 611 PRO A N 1
ATOM 4121 C CA . PRO A 1 611 ? 20.644 -2.827 -40.963 1.00 88.38 611 PRO A CA 1
ATOM 4122 C C . PRO A 1 611 ? 21.518 -1.675 -40.429 1.00 88.38 611 PRO A C 1
ATOM 4124 O O . PRO A 1 611 ? 21.022 -0.774 -39.758 1.00 88.38 611 PRO A O 1
ATOM 4127 N N . VAL A 1 612 ? 22.819 -1.653 -40.730 1.00 89.69 612 VAL A N 1
ATOM 4128 C CA . VAL A 1 612 ? 23.723 -0.542 -40.360 1.00 89.69 612 VAL A CA 1
ATOM 4129 C C . VAL A 1 612 ? 23.555 0.616 -41.344 1.00 89.69 612 VAL A C 1
ATOM 4131 O O . VAL A 1 612 ? 24.378 0.833 -42.229 1.00 89.69 612 VAL A O 1
ATOM 4134 N N . ASN A 1 613 ? 22.442 1.327 -41.210 1.00 88.81 613 ASN A N 1
ATOM 4135 C CA . ASN A 1 613 ? 22.009 2.396 -42.115 1.00 88.81 613 ASN A CA 1
ATOM 4136 C C . ASN A 1 613 ? 21.566 3.670 -41.362 1.00 88.81 613 ASN A C 1
ATOM 4138 O O . ASN A 1 613 ? 20.973 4.580 -41.942 1.00 88.81 613 ASN A O 1
ATOM 4142 N N . ASN A 1 614 ? 21.834 3.718 -40.054 1.00 89.50 614 ASN A N 1
ATOM 4143 C CA . ASN A 1 614 ? 21.407 4.721 -39.077 1.00 89.50 614 ASN A CA 1
ATOM 4144 C C . ASN A 1 614 ? 19.891 4.832 -38.829 1.00 89.50 614 ASN A C 1
ATOM 4146 O O . ASN A 1 614 ? 19.484 5.424 -37.828 1.00 89.50 614 ASN A O 1
ATOM 4150 N N . TYR A 1 615 ? 19.043 4.257 -39.677 1.00 90.88 615 TYR A N 1
ATOM 4151 C CA . TYR A 1 615 ? 17.616 4.107 -39.406 1.00 90.88 615 TYR A CA 1
ATOM 4152 C C . TYR A 1 615 ? 17.371 2.939 -38.459 1.00 90.88 615 TYR A C 1
ATOM 4154 O O . TYR A 1 615 ? 16.797 3.129 -37.393 1.00 90.88 615 TYR A O 1
ATOM 4162 N N . ASP A 1 616 ? 17.858 1.752 -38.810 1.00 91.88 616 ASP A N 1
ATOM 4163 C CA . ASP A 1 616 ? 17.671 0.530 -38.033 1.00 91.88 616 ASP A CA 1
ATOM 4164 C C . ASP A 1 616 ? 18.741 0.395 -36.950 1.00 91.88 616 ASP A C 1
ATOM 4166 O O . ASP A 1 616 ? 18.409 0.232 -35.781 1.00 91.88 616 ASP A O 1
ATOM 4170 N N . ILE A 1 617 ? 20.017 0.528 -37.314 1.00 91.44 617 ILE A N 1
ATOM 4171 C CA . ILE A 1 617 ? 21.158 0.524 -36.390 1.00 91.44 617 ILE A CA 1
ATOM 4172 C C . ILE A 1 617 ? 22.050 1.724 -36.711 1.00 91.44 617 ILE A C 1
ATOM 4174 O O . ILE A 1 617 ? 22.367 1.963 -37.880 1.00 91.44 617 ILE A O 1
ATOM 4178 N N . ASN A 1 618 ? 22.452 2.484 -35.687 1.00 88.06 618 ASN A N 1
ATOM 4179 C CA . ASN A 1 618 ? 23.352 3.632 -35.824 1.00 88.06 618 ASN A CA 1
ATOM 4180 C C . ASN A 1 618 ? 24.635 3.274 -36.594 1.00 88.06 618 ASN A C 1
ATOM 4182 O O . ASN A 1 618 ? 25.184 2.194 -36.399 1.00 88.06 618 ASN A O 1
ATOM 4186 N N . PHE A 1 619 ? 25.145 4.196 -37.417 1.00 81.81 619 PHE A N 1
ATOM 4187 C CA . PHE A 1 619 ? 26.461 4.076 -38.060 1.00 81.81 619 PHE A CA 1
ATOM 4188 C C . PHE A 1 619 ? 27.499 4.935 -37.325 1.00 81.81 619 PHE A C 1
ATOM 4190 O O . PHE A 1 619 ? 27.256 6.119 -37.093 1.00 81.81 619 PHE A O 1
ATOM 4197 N N . ILE A 1 620 ? 28.653 4.361 -36.978 1.00 68.94 620 ILE A N 1
ATOM 4198 C CA . ILE A 1 620 ? 29.805 5.082 -36.425 1.00 68.94 620 ILE A CA 1
ATOM 4199 C C . ILE A 1 620 ? 30.970 4.889 -37.398 1.00 68.94 620 ILE A C 1
ATOM 4201 O O . ILE A 1 620 ? 31.383 3.758 -37.649 1.00 68.94 620 ILE A O 1
ATOM 4205 N N . SER A 1 621 ? 31.493 5.980 -37.963 1.00 57.81 621 SER A N 1
ATOM 4206 C CA . SER A 1 621 ? 32.725 5.927 -38.755 1.00 57.81 621 SER A CA 1
ATOM 4207 C C . SER A 1 621 ? 33.880 5.534 -37.833 1.00 57.81 621 SER A C 1
ATOM 4209 O O . SER A 1 621 ? 34.179 6.279 -36.896 1.00 57.81 621 SER A O 1
ATOM 4211 N N . GLY A 1 622 ? 34.460 4.357 -38.069 1.00 49.19 622 GLY A N 1
ATOM 4212 C CA . GLY A 1 622 ? 35.647 3.871 -37.361 1.00 49.19 622 GLY A CA 1
ATOM 4213 C C . GLY A 1 622 ? 36.891 4.704 -37.624 1.00 49.19 622 GLY A C 1
ATOM 4214 O O . GLY A 1 622 ? 36.971 5.317 -38.715 1.00 49.19 622 GLY A O 1
#

Secondary structure (DSSP, 8-state):
--SEEE-SHHHHHHHHHHS-SSS-EEEEEE-S-EEEE-SPEEE-TT-EEEEEE-TT--EEEEE-SSB-SEEESSEEEEESEEEE----S--SSSEES-EEES-SSS---EEEEETT-EEES-EE-SSS--SSEEEETT-EEEEEB-EEES-EE-SSS--SSEEEESTT-EEEESS-EEES-EE--SSS---SSEEEESS-EEEESSSEEES-EESSS-SSEEE-TT-EEEESS-EEES-EE----TT--TTSB--SSEEEESS-EEESS-EEES-EESSSB-SSEEEEE-S-SSS--EEEES-EEES-EE-SS-S-SSEEEEE--SS--EEEEES-EEES-EESSS-SSEEEEPPSSSPPEEEEES-EEES-EESSS-SSEEE-TT-EEEEES-EEES-EE---STT----SSEEE-TT-EEEEES-EEES-EESSS-SSEEEESTT-EEEEES-EEES-EESSB-SSEEEESS-EEEEETT-EEE-SS--EEEE-SSEEEEEBTTB--EEEESSEEEES-EEEEE-SSEEEEESTT---EEEEEEEEEES-B-SB-SSEEES-SS-TTEEEEEEEEEES-B-SS--PPPTTHHHH-GGG---SS-SSSSSBSSSSB-----